Protein AF-A0A8D1DX37-F1 (afdb_monomer_lite)

Foldseek 3Di:
DPPPPVVPVVVVVVVVVPVVPPPPPVVVVVVVVVVVVVVVVVVVVVVVVVVVVVVVVVVVVVVVVVVVVVVVVVVVVVVVVVVVVVVVVVVVVVVVVVVVVVVVVVVVVVVVVVVVVVVVVVVVVVVVVVVVVVVVVVVVVVVVVVVVVVVVVVVVVVVVVVVVVVVVVVVVVVVVVVVVVVVVVVVVVVVVVVVVVVVVVVVVVVVVVVVVVVVVVVVVVVVVVVVVVVVVVVVVVVVVVVVVVVVVVVVVVVVVVVVVVVVVVVVVVVVVVVVVVVVVVVVVVVVVVVVVVVVVLVVLLVVLLPDPDNVVSVVSVVVVPLVPDDDPVVNVVSVVSSVVSNVVVVVVVVVVVVVVVVVVVVVVVVVVVVVVVVVVVVVVVVCVVVVVVVVVVVVVVVVVVVVVVVVVVVVVVVVVVVVVVVVVVVVVVVVVVVVVVVVVVVVVVVVVCVVPDVDDDDDDDDDDDDDDDDDDDDDDDDDDDDDDDDDDDDDDDDDDDDDDDDDDDDDDDDDDDD

Organism: Sus scrofa (NCBI:txid9823)

Sequence (514 aa):
QRLALELADTKQLIQQGDYRKENYDKVKSERDALEQEAVELRRKHEILEASHISQAKERSELSKEVTTLQQTVTLLQKDKEYLNRQNMELSVRCAHEEDRLERLQAQLEETKKAREEMYEKYVTSRDHYKTEYENKLRDELEQIRLKTNQEIDQLRSASREMYERENRSLREARDNALAEKDRAVMAEKDALEKHDQLLDRYRELQLSTESKVTEFLHQSKLKSFESERAQLIQEETARNLTQCQLECEKYQKKLEVLTKEFYGLQSSSEKRITELQAQNSEHQARLDIYEKLEKELDEIIMQTAEIENEDEAERILFSYGYGANVPTTAKRRLKQSVHLARRVLQLEKQNSLVLRDLEHQKNQVTQLSQELDRANSLLNQTQQPYRYLIESVRQRDSKIDSLKECITQLEKDVSNLNKEKSALQQMKNQMALDLEQLLNHREELAAMKQILTNMRSKRKENKLLFTKMESKNVTENQKSKTSNVPREHEDNIFIPKPTVFVSCRFDPWPCSVG

Structure (mmCIF, N/CA/C/O backbone):
data_AF-A0A8D1DX37-F1
#
_entry.id   AF-A0A8D1DX37-F1
#
loop_
_atom_site.group_PDB
_atom_site.id
_atom_site.type_symbol
_atom_site.label_atom_id
_atom_site.label_alt_id
_atom_site.label_comp_id
_atom_site.label_asym_id
_atom_site.label_entity_id
_atom_site.label_seq_id
_atom_site.pdbx_PDB_ins_code
_atom_site.Cartn_x
_atom_site.Cartn_y
_atom_site.Cartn_z
_atom_site.occupancy
_atom_site.B_iso_or_equiv
_atom_site.auth_seq_id
_atom_site.auth_comp_id
_atom_site.auth_asym_id
_atom_site.auth_atom_id
_atom_site.pdbx_PDB_model_num
ATOM 1 N N . GLN A 1 1 ? 165.483 59.681 -215.074 1.00 54.00 1 GLN A N 1
ATOM 2 C CA . GLN A 1 1 ? 164.285 59.963 -214.250 1.00 54.00 1 GLN A CA 1
ATOM 3 C C . GLN A 1 1 ? 163.583 58.725 -213.663 1.00 54.00 1 GLN A C 1
ATOM 5 O O . GLN A 1 1 ? 162.820 58.928 -212.735 1.00 54.00 1 GLN A O 1
ATOM 10 N N . ARG A 1 2 ? 163.804 57.472 -214.115 1.00 56.44 2 ARG A N 1
ATOM 11 C CA . ARG A 1 2 ? 162.964 56.327 -213.672 1.00 56.44 2 ARG A CA 1
ATOM 12 C C . ARG A 1 2 ? 163.455 55.521 -212.448 1.00 56.44 2 ARG A C 1
ATOM 14 O O . ARG A 1 2 ? 162.628 54.975 -211.743 1.00 56.44 2 ARG A O 1
ATOM 21 N N . LEU A 1 3 ? 164.759 55.503 -212.150 1.00 55.84 3 LEU A N 1
ATOM 22 C CA . LEU A 1 3 ? 165.371 54.642 -211.109 1.00 55.84 3 LEU A CA 1
ATOM 23 C C . LEU A 1 3 ? 165.415 55.220 -209.675 1.00 55.84 3 LEU A C 1
ATOM 25 O O . LEU A 1 3 ? 165.949 54.577 -208.779 1.00 55.84 3 LEU A O 1
ATOM 29 N N . ALA A 1 4 ? 164.905 56.434 -209.439 1.00 54.38 4 ALA A N 1
ATOM 30 C CA . ALA A 1 4 ? 165.019 57.105 -208.134 1.00 54.38 4 ALA A CA 1
ATOM 31 C C . ALA A 1 4 ? 163.789 56.941 -207.217 1.00 54.38 4 ALA A C 1
ATOM 33 O O . ALA A 1 4 ? 163.891 57.216 -206.026 1.00 54.38 4 ALA A O 1
ATOM 34 N N . LEU A 1 5 ? 162.640 56.515 -207.757 1.00 57.66 5 LEU A N 1
ATOM 35 C CA . LEU A 1 5 ? 161.384 56.378 -207.001 1.00 57.66 5 LEU A CA 1
ATOM 36 C C . LEU A 1 5 ? 161.219 54.980 -206.387 1.00 57.66 5 LEU A C 1
ATOM 38 O O . LEU A 1 5 ? 160.869 54.866 -205.219 1.00 57.66 5 LEU A O 1
ATOM 42 N N . GLU A 1 6 ? 161.583 53.927 -207.122 1.00 58.59 6 GLU A N 1
ATOM 43 C CA . GLU A 1 6 ? 161.484 52.526 -206.670 1.00 58.59 6 GLU A CA 1
ATOM 44 C C . GLU A 1 6 ? 162.352 52.227 -205.425 1.00 58.59 6 GLU A C 1
ATOM 46 O O . GLU A 1 6 ? 162.090 51.277 -204.695 1.00 58.59 6 GLU A O 1
ATOM 51 N N . LEU A 1 7 ? 163.352 53.074 -205.138 1.00 55.66 7 LEU A N 1
ATOM 52 C CA . LEU A 1 7 ? 164.224 52.990 -203.958 1.00 55.66 7 LEU A CA 1
ATOM 53 C C . LEU A 1 7 ? 163.666 53.696 -202.701 1.00 55.66 7 LEU A C 1
ATOM 55 O O . LEU A 1 7 ? 164.256 53.580 -201.622 1.00 55.66 7 LEU A O 1
ATOM 59 N N . ALA A 1 8 ? 162.556 54.435 -202.821 1.00 59.03 8 ALA A N 1
ATOM 60 C CA . ALA A 1 8 ? 161.879 55.081 -201.695 1.00 59.03 8 ALA A CA 1
ATOM 61 C C . ALA A 1 8 ? 160.853 54.138 -201.043 1.00 59.03 8 ALA A C 1
ATOM 63 O O . ALA A 1 8 ? 160.949 53.865 -199.843 1.00 59.03 8 ALA A O 1
ATOM 64 N N . ASP A 1 9 ? 159.939 53.574 -201.838 1.00 60.72 9 ASP A N 1
ATOM 65 C CA . ASP A 1 9 ? 158.837 52.721 -201.361 1.00 60.72 9 ASP A CA 1
ATOM 66 C C . ASP A 1 9 ? 159.342 51.496 -200.578 1.00 60.72 9 ASP A C 1
ATOM 68 O O . ASP A 1 9 ? 158.790 51.124 -199.537 1.00 60.72 9 ASP A O 1
ATOM 72 N N . THR A 1 10 ? 160.472 50.917 -201.003 1.00 61.28 10 THR A N 1
ATOM 73 C CA . THR A 1 10 ? 161.109 49.773 -200.330 1.00 61.28 10 THR A CA 1
ATOM 74 C C . THR A 1 10 ? 161.576 50.063 -198.900 1.00 61.28 10 THR A C 1
ATOM 76 O O . THR A 1 10 ? 161.742 49.124 -198.124 1.00 61.28 10 THR A O 1
ATOM 79 N N . LYS A 1 11 ? 161.776 51.332 -198.508 1.00 57.28 11 LYS A N 1
ATOM 80 C CA . LYS A 1 11 ? 162.124 51.688 -197.118 1.00 57.28 11 LYS A CA 1
ATOM 81 C C . LYS A 1 11 ? 160.904 51.832 -196.209 1.00 57.28 11 LYS A C 1
ATOM 83 O O . LYS A 1 11 ? 161.012 51.536 -195.020 1.00 57.28 11 LYS A O 1
ATOM 88 N N . GLN A 1 12 ? 159.754 52.251 -196.738 1.00 60.66 12 GLN A N 1
ATOM 89 C CA . GLN A 1 12 ? 158.564 52.510 -195.919 1.00 60.66 12 GLN A CA 1
ATOM 90 C C . GLN A 1 12 ? 157.885 51.213 -195.443 1.00 60.66 12 GLN A C 1
ATOM 92 O O . GLN A 1 12 ? 157.360 51.161 -194.331 1.00 60.66 12 GLN A O 1
ATOM 97 N N . LEU A 1 13 ? 157.962 50.144 -196.244 1.00 61.22 13 LEU A N 1
ATOM 98 C CA . LEU A 1 13 ? 157.437 48.817 -195.896 1.00 61.22 13 LEU A CA 1
ATOM 99 C C . LEU A 1 13 ? 158.148 48.162 -194.699 1.00 61.22 13 LEU A C 1
ATOM 101 O O . LEU A 1 13 ? 157.505 47.447 -193.934 1.00 61.22 13 LEU A O 1
ATOM 105 N N . ILE A 1 14 ? 159.447 48.416 -194.509 1.00 61.66 14 ILE A N 1
ATOM 106 C CA . ILE A 1 14 ? 160.235 47.776 -193.441 1.00 61.66 14 ILE A CA 1
ATOM 107 C C . ILE A 1 14 ? 159.828 48.324 -192.064 1.00 61.66 14 ILE A C 1
ATOM 109 O O . ILE A 1 14 ? 159.537 47.545 -191.159 1.00 61.66 14 ILE A O 1
ATOM 113 N N . GLN A 1 15 ? 159.691 49.648 -191.917 1.00 58.03 15 GLN A N 1
ATOM 114 C CA . GLN A 1 15 ? 159.339 50.272 -190.630 1.00 58.03 15 GLN A CA 1
ATOM 115 C C . GLN A 1 15 ? 157.941 49.893 -190.102 1.00 58.03 15 GLN A C 1
ATOM 117 O O . GLN A 1 15 ? 157.707 49.967 -188.897 1.00 58.03 15 GLN A O 1
ATOM 122 N N . GLN A 1 16 ? 157.013 49.453 -190.961 1.00 61.00 16 GLN A N 1
ATOM 123 C CA . GLN A 1 16 ? 155.704 48.948 -190.515 1.00 61.00 16 GLN A CA 1
ATOM 124 C C . GLN A 1 16 ? 155.740 47.493 -190.013 1.00 61.00 16 GLN A C 1
ATOM 126 O O . GLN A 1 16 ? 154.784 47.050 -189.372 1.00 61.00 16 GLN A O 1
ATOM 131 N N . GLY A 1 17 ? 156.813 46.746 -190.293 1.00 61.72 17 GLY A N 1
ATOM 132 C CA . GLY A 1 17 ? 156.985 45.371 -189.824 1.00 61.72 17 GLY A CA 1
ATOM 133 C C . GLY A 1 17 ? 157.318 45.296 -188.335 1.00 61.72 17 GLY A C 1
ATOM 134 O O . GLY A 1 17 ? 156.674 44.552 -187.594 1.00 61.72 17 GLY A O 1
ATOM 135 N N . ASP A 1 18 ? 158.287 46.094 -187.886 1.00 59.50 18 ASP A N 1
ATOM 136 C CA . ASP A 1 18 ? 158.868 45.955 -186.544 1.00 59.50 18 ASP A CA 1
ATOM 137 C C . ASP A 1 18 ? 157.904 46.380 -185.423 1.00 59.50 18 ASP A C 1
ATOM 139 O O . ASP A 1 18 ? 157.771 45.670 -184.424 1.00 59.50 18 ASP A O 1
ATOM 143 N N . TYR A 1 19 ? 157.118 47.446 -185.631 1.00 61.50 19 TYR A N 1
ATOM 144 C CA . TYR A 1 19 ? 156.124 47.927 -184.653 1.00 61.50 19 TYR A CA 1
ATOM 145 C C . TYR A 1 19 ? 155.030 46.889 -184.319 1.00 61.50 19 TYR A C 1
ATOM 147 O O . TYR A 1 19 ? 154.357 46.990 -183.295 1.00 61.50 19 TYR A O 1
ATOM 155 N N . ARG A 1 20 ? 154.843 45.859 -185.161 1.00 61.62 20 ARG A N 1
ATOM 156 C CA . ARG A 1 20 ? 153.880 44.772 -184.908 1.00 61.62 20 ARG A CA 1
ATOM 157 C C . ARG A 1 20 ? 154.415 43.662 -183.999 1.00 61.62 20 ARG A C 1
ATOM 159 O O . ARG A 1 20 ? 153.609 42.858 -183.541 1.00 61.62 20 ARG A O 1
ATOM 166 N N . LYS A 1 21 ? 155.729 43.584 -183.744 1.00 61.88 21 LYS A N 1
ATOM 167 C CA . LYS A 1 21 ? 156.322 42.507 -182.928 1.00 61.88 21 LYS A CA 1
ATOM 168 C C . LYS A 1 21 ? 156.330 42.808 -181.431 1.00 61.88 21 LYS A C 1
ATOM 170 O O . LYS A 1 21 ? 155.897 41.961 -180.662 1.00 61.88 21 LYS A O 1
ATOM 175 N N . GLU A 1 22 ? 156.774 43.993 -181.012 1.00 60.84 22 GLU A N 1
ATOM 176 C CA . GLU A 1 22 ? 156.983 44.289 -179.579 1.00 60.84 22 GLU A CA 1
ATOM 177 C C . GLU A 1 22 ? 155.695 44.330 -178.738 1.00 60.84 22 GLU A C 1
ATOM 179 O O . GLU A 1 22 ? 155.750 44.183 -177.519 1.00 60.84 22 GLU A O 1
ATOM 184 N N . ASN A 1 23 ? 154.529 44.533 -179.362 1.00 60.38 23 ASN A N 1
ATOM 185 C CA . ASN A 1 23 ? 153.285 44.819 -178.638 1.00 60.38 23 ASN A CA 1
ATOM 186 C C . ASN A 1 23 ? 152.331 43.614 -178.488 1.00 60.38 23 ASN A C 1
ATOM 188 O O . ASN A 1 23 ? 151.249 43.761 -177.922 1.00 60.38 23 ASN A O 1
ATOM 192 N N . TYR A 1 24 ? 152.700 42.428 -178.988 1.00 64.56 24 TYR A N 1
ATOM 193 C CA . TYR A 1 24 ? 151.839 41.234 -178.946 1.00 64.56 24 TYR A CA 1
ATOM 194 C C . TYR A 1 24 ? 151.743 40.616 -177.539 1.00 64.56 24 TYR A C 1
ATOM 196 O O . TYR A 1 24 ? 150.653 40.271 -177.077 1.00 64.56 24 TYR A O 1
ATOM 204 N N . ASP A 1 25 ? 152.871 40.511 -176.832 1.00 65.38 25 ASP A N 1
ATOM 205 C CA . ASP A 1 25 ? 152.955 39.706 -175.607 1.00 65.38 25 ASP A CA 1
ATOM 206 C C . ASP A 1 25 ? 152.221 40.324 -174.402 1.00 65.38 25 ASP A C 1
ATOM 208 O O . ASP A 1 25 ? 151.685 39.587 -173.576 1.00 65.38 25 ASP A O 1
ATOM 212 N N . LYS A 1 26 ? 152.104 41.660 -174.326 1.00 64.44 26 LYS A N 1
ATOM 213 C CA . LYS A 1 26 ? 151.352 42.347 -173.252 1.00 64.44 26 LYS A CA 1
ATOM 214 C C . LYS A 1 26 ? 149.849 42.067 -173.318 1.00 64.44 26 LYS A C 1
ATOM 216 O O . LYS A 1 26 ? 149.249 41.654 -172.325 1.00 64.44 26 LYS A O 1
ATOM 221 N N . VAL A 1 27 ? 149.262 42.228 -174.508 1.00 69.31 27 VAL A N 1
ATOM 222 C CA . VAL A 1 27 ? 147.827 41.991 -174.755 1.00 69.31 27 VAL A CA 1
ATOM 223 C C . VAL A 1 27 ? 147.458 40.537 -174.450 1.00 69.31 27 VAL A C 1
ATOM 225 O O . VAL A 1 27 ? 146.364 40.249 -173.964 1.00 69.31 27 VAL A O 1
ATOM 228 N N . LYS A 1 28 ? 148.389 39.604 -174.692 1.00 70.25 28 LYS A N 1
ATOM 229 C CA . LYS A 1 28 ? 148.179 38.184 -174.414 1.00 70.25 28 LYS A CA 1
ATOM 230 C C . LYS A 1 28 ? 147.931 37.913 -172.925 1.00 70.25 28 LYS A C 1
ATOM 232 O O . LYS A 1 28 ? 146.964 37.209 -172.627 1.00 70.25 28 LYS A O 1
ATOM 237 N N . SER A 1 29 ? 148.752 38.475 -172.031 1.00 69.00 29 SER A N 1
ATOM 238 C CA . SER A 1 29 ? 148.671 38.237 -170.579 1.00 69.00 29 SER A CA 1
ATOM 239 C C . SER A 1 29 ? 147.473 38.900 -169.897 1.00 69.00 29 SER A C 1
ATOM 241 O O . SER A 1 29 ? 146.881 38.299 -169.004 1.00 69.00 29 SER A O 1
ATOM 243 N N . GLU A 1 30 ? 147.072 40.100 -170.329 1.00 71.75 30 GLU A N 1
ATOM 244 C CA . GLU A 1 30 ? 145.882 40.777 -169.784 1.00 71.75 30 GLU A CA 1
ATOM 245 C C . GLU A 1 30 ? 144.610 39.964 -170.074 1.00 71.75 30 GLU A C 1
ATOM 247 O O . GLU A 1 30 ? 143.751 39.791 -169.210 1.00 71.75 30 GLU A O 1
ATOM 252 N N . ARG A 1 31 ? 144.532 39.375 -171.275 1.00 75.88 31 ARG A N 1
ATOM 253 C CA . ARG A 1 31 ? 143.435 38.492 -171.686 1.00 75.88 31 ARG A CA 1
ATOM 254 C C . ARG A 1 31 ? 143.435 37.156 -170.926 1.00 75.88 31 ARG A C 1
ATOM 256 O O . ARG A 1 31 ? 142.359 36.726 -170.527 1.00 75.88 31 ARG A O 1
ATOM 263 N N . ASP A 1 32 ? 144.594 36.536 -170.660 1.00 76.88 32 ASP A N 1
ATOM 264 C CA . ASP A 1 32 ? 144.670 35.320 -169.818 1.00 76.88 32 ASP A CA 1
ATOM 265 C C . ASP A 1 32 ? 144.154 35.575 -168.382 1.00 76.88 32 ASP A C 1
ATOM 267 O O . ASP A 1 32 ? 143.464 34.728 -167.813 1.00 76.88 32 ASP A O 1
ATOM 271 N N . ALA A 1 33 ? 144.446 36.744 -167.797 1.00 74.62 33 ALA A N 1
ATOM 272 C CA . ALA A 1 33 ? 143.982 37.107 -166.453 1.00 74.62 33 ALA A CA 1
ATOM 273 C C . ALA A 1 33 ? 142.457 37.330 -166.396 1.00 74.62 33 ALA A C 1
ATOM 275 O O . ALA A 1 33 ? 141.780 36.794 -165.516 1.00 74.62 33 ALA A O 1
ATOM 276 N N . LEU A 1 34 ? 141.900 38.055 -167.373 1.00 70.19 34 LEU A N 1
ATOM 277 C CA . LEU A 1 34 ? 140.455 38.290 -167.476 1.00 70.19 34 LEU A CA 1
ATOM 278 C C . LEU A 1 34 ? 139.661 36.995 -167.726 1.00 70.19 34 LEU A C 1
ATOM 280 O O . LEU A 1 34 ? 138.537 36.861 -167.238 1.00 70.19 34 LEU A O 1
ATOM 284 N N . GLU A 1 35 ? 140.234 36.012 -168.431 1.00 74.94 35 GLU A N 1
ATOM 285 C CA . GLU A 1 35 ? 139.615 34.686 -168.570 1.00 74.94 35 GLU A CA 1
ATOM 286 C C . GLU A 1 35 ? 139.536 33.934 -167.226 1.00 74.94 35 GLU A C 1
ATOM 288 O O . GLU A 1 35 ? 138.531 33.266 -166.970 1.00 74.94 35 GLU A O 1
ATOM 293 N N . GLN A 1 36 ? 140.517 34.085 -166.326 1.00 74.56 36 GLN A N 1
ATOM 294 C CA . GLN A 1 36 ? 140.456 33.484 -164.985 1.00 74.56 36 GLN A CA 1
ATOM 295 C C . GLN A 1 36 ? 139.395 34.146 -164.090 1.00 74.56 36 GLN A C 1
ATOM 297 O O . GLN A 1 36 ? 138.587 33.434 -163.486 1.00 74.56 36 GLN A O 1
ATOM 302 N N . GLU A 1 37 ? 139.320 35.482 -164.053 1.00 74.62 37 GLU A N 1
ATOM 303 C CA . GLU A 1 37 ? 138.269 36.185 -163.296 1.00 74.62 37 GLU A CA 1
ATOM 304 C C . GLU A 1 37 ? 136.861 35.833 -163.805 1.00 74.62 37 GLU A C 1
ATOM 306 O O . GLU A 1 37 ? 135.948 35.591 -163.009 1.00 74.62 37 GLU A O 1
ATOM 311 N N . ALA A 1 38 ? 136.683 35.721 -165.126 1.00 73.19 38 ALA A N 1
ATOM 312 C CA . ALA A 1 38 ? 135.415 35.317 -165.729 1.00 73.19 38 ALA A CA 1
ATOM 313 C C . ALA A 1 38 ? 134.994 33.887 -165.336 1.00 73.19 38 ALA A C 1
ATOM 315 O O . ALA A 1 38 ? 133.803 33.633 -165.132 1.00 73.19 38 ALA A O 1
ATOM 316 N N . VAL A 1 39 ? 135.943 32.953 -165.199 1.00 79.44 39 VAL A N 1
ATOM 317 C CA . VAL A 1 39 ? 135.673 31.584 -164.721 1.00 79.44 39 VAL A CA 1
ATOM 318 C C . VAL A 1 39 ? 135.322 31.573 -163.231 1.00 79.44 39 VAL A C 1
ATOM 320 O O . VAL A 1 39 ? 134.355 30.912 -162.841 1.00 79.44 39 VAL A O 1
ATOM 323 N N . GLU A 1 40 ? 136.029 32.336 -162.392 1.00 76.19 40 GLU A N 1
ATOM 324 C CA . GLU A 1 40 ? 135.681 32.453 -160.971 1.00 76.19 40 GLU A CA 1
ATOM 325 C C . GLU A 1 40 ? 134.291 33.062 -160.748 1.00 76.19 40 GLU A C 1
ATOM 327 O O . GLU A 1 40 ? 133.538 32.578 -159.900 1.00 76.19 40 GLU A O 1
ATOM 332 N N . LEU A 1 41 ? 133.934 34.109 -161.497 1.00 72.25 41 LEU A N 1
ATOM 333 C CA . LEU A 1 41 ? 132.627 34.759 -161.385 1.00 72.25 41 LEU A CA 1
ATOM 334 C C . LEU A 1 41 ? 131.484 33.826 -161.803 1.00 72.25 41 LEU A C 1
ATOM 336 O O . LEU A 1 41 ? 130.476 33.769 -161.099 1.00 72.25 41 LEU A O 1
ATOM 340 N N . ARG A 1 42 ? 131.655 33.030 -162.870 1.00 75.19 42 ARG A N 1
ATOM 341 C CA . ARG A 1 42 ? 130.681 31.986 -163.247 1.00 75.19 42 ARG A CA 1
ATOM 342 C C . ARG A 1 42 ? 130.499 30.961 -162.132 1.00 75.19 42 ARG A C 1
ATOM 344 O O . ARG A 1 42 ? 129.371 30.708 -161.727 1.00 75.19 42 ARG A O 1
ATOM 351 N N . ARG A 1 43 ? 131.592 30.451 -161.559 1.00 79.38 43 ARG A N 1
ATOM 352 C CA . ARG A 1 43 ? 131.529 29.452 -160.480 1.00 79.38 43 ARG A CA 1
ATOM 353 C C . ARG A 1 43 ? 130.876 29.998 -159.202 1.00 79.38 43 ARG A C 1
ATOM 355 O O . ARG A 1 43 ? 130.158 29.276 -158.517 1.00 79.38 43 ARG A O 1
ATOM 362 N N . LYS A 1 44 ? 131.086 31.282 -158.887 1.00 78.56 44 LYS A N 1
ATOM 363 C CA . LYS A 1 44 ? 130.391 31.985 -157.789 1.00 78.56 44 LYS A CA 1
ATOM 364 C C . LYS A 1 44 ? 128.895 32.163 -158.091 1.00 78.56 44 LYS A C 1
ATOM 366 O O . LYS A 1 44 ? 128.080 32.024 -157.182 1.00 78.56 44 LYS A O 1
ATOM 371 N N . HIS A 1 45 ? 128.530 32.415 -159.350 1.00 77.38 45 HIS A N 1
ATOM 372 C CA . HIS A 1 45 ? 127.136 32.514 -159.790 1.00 77.38 45 HIS A CA 1
ATOM 373 C C . HIS A 1 45 ? 126.401 31.167 -159.705 1.00 77.38 45 HIS A C 1
ATOM 375 O O . HIS A 1 45 ? 125.346 31.116 -159.084 1.00 77.38 45 HIS A O 1
ATOM 381 N N . GLU A 1 46 ? 126.988 30.075 -160.207 1.00 77.81 46 GLU A N 1
ATOM 382 C CA . GLU A 1 46 ? 126.423 28.712 -160.134 1.00 77.81 46 GLU A CA 1
ATOM 383 C C . GLU A 1 46 ? 126.097 28.288 -158.688 1.00 77.81 46 GLU A C 1
ATOM 385 O O . GLU A 1 46 ? 125.037 27.723 -158.418 1.00 77.81 46 GLU A O 1
ATOM 390 N N . ILE A 1 47 ? 126.981 28.604 -157.731 1.00 81.19 47 ILE A N 1
ATOM 391 C CA . ILE A 1 47 ? 126.773 28.310 -156.302 1.00 81.19 47 ILE A CA 1
ATOM 392 C C . ILE A 1 47 ? 125.611 29.137 -155.721 1.00 81.19 47 ILE A C 1
ATOM 394 O O . ILE A 1 47 ? 124.796 28.610 -154.959 1.00 81.19 47 ILE A O 1
ATOM 398 N N . LEU A 1 48 ? 125.509 30.421 -156.081 1.00 77.38 48 LEU A N 1
ATOM 399 C CA . LEU A 1 48 ? 124.407 31.289 -155.652 1.00 77.38 48 LEU A CA 1
ATOM 400 C C . LEU A 1 48 ? 123.068 30.879 -156.278 1.00 77.38 48 LEU A C 1
ATOM 402 O O . LEU A 1 48 ? 122.047 30.901 -155.595 1.00 77.38 48 LEU A O 1
ATOM 406 N N . GLU A 1 49 ? 123.066 30.468 -157.544 1.00 79.00 49 GLU A N 1
ATOM 407 C CA . GLU A 1 49 ? 121.874 30.012 -158.257 1.00 79.00 49 GLU A CA 1
ATOM 408 C C . GLU A 1 49 ? 121.357 28.682 -157.683 1.00 79.00 49 GLU A C 1
ATOM 410 O O . GLU A 1 49 ? 120.168 28.560 -157.385 1.00 79.00 49 GLU A O 1
ATOM 415 N N . ALA A 1 50 ? 122.250 27.728 -157.394 1.00 79.31 50 ALA A N 1
ATOM 416 C CA . ALA A 1 50 ? 121.903 26.490 -156.694 1.00 79.31 50 ALA A CA 1
ATOM 417 C C . ALA A 1 50 ? 121.316 26.745 -155.289 1.00 79.31 50 ALA A C 1
ATOM 419 O O . ALA A 1 50 ? 120.320 26.120 -154.917 1.00 79.31 50 ALA A O 1
ATOM 420 N N . SER A 1 51 ? 121.886 27.694 -154.536 1.00 81.75 51 SER A N 1
ATOM 421 C CA . SER A 1 51 ? 121.384 28.121 -153.219 1.00 81.75 51 SER A CA 1
ATOM 422 C C . SER A 1 51 ? 120.006 28.793 -153.306 1.00 81.75 51 SER A C 1
ATOM 424 O O . SER A 1 51 ? 119.091 28.474 -152.547 1.00 81.75 51 SER A O 1
ATOM 426 N N . HIS A 1 52 ? 119.797 29.667 -154.295 1.00 81.12 52 HIS A N 1
ATOM 427 C CA . HIS A 1 52 ? 118.490 30.275 -154.545 1.00 81.12 52 HIS A CA 1
ATOM 428 C C . HIS A 1 52 ? 117.432 29.219 -154.916 1.00 81.12 52 HIS A C 1
ATOM 430 O O . HIS A 1 52 ? 116.292 29.290 -154.454 1.00 81.12 52 HIS A O 1
ATOM 436 N N . ILE A 1 53 ? 117.807 28.194 -155.691 1.00 81.69 53 ILE A N 1
ATOM 437 C CA . ILE A 1 53 ? 116.926 27.070 -156.040 1.00 81.69 53 ILE A CA 1
ATOM 438 C C . ILE A 1 53 ? 116.562 26.217 -154.810 1.00 81.69 53 ILE A C 1
ATOM 440 O O . ILE A 1 53 ? 115.420 25.757 -154.734 1.00 81.69 53 ILE A O 1
ATOM 444 N N . SER A 1 54 ? 117.463 26.005 -153.839 1.00 82.69 54 SER A N 1
ATOM 445 C CA . SER A 1 54 ? 117.107 25.284 -152.603 1.00 82.69 54 SER A CA 1
ATOM 446 C C . SER A 1 54 ? 116.173 26.112 -151.717 1.00 82.69 54 SER A C 1
ATOM 448 O O . SER A 1 54 ? 115.098 25.630 -151.363 1.00 82.69 54 SER A O 1
ATOM 450 N N . GLN A 1 55 ? 116.490 27.388 -151.477 1.00 81.94 55 GLN A N 1
ATOM 451 C CA . GLN A 1 55 ? 115.640 28.293 -150.691 1.00 81.94 55 GLN A CA 1
ATOM 452 C C . GLN A 1 55 ? 114.246 28.486 -151.314 1.00 81.94 55 GLN A C 1
ATOM 454 O O . GLN A 1 55 ? 113.245 28.581 -150.602 1.00 81.94 55 GLN A O 1
ATOM 459 N N . ALA A 1 56 ? 114.141 28.501 -152.648 1.00 80.69 56 ALA A N 1
ATOM 460 C CA . ALA A 1 56 ? 112.856 28.552 -153.342 1.00 80.69 56 ALA A CA 1
ATOM 461 C C . ALA A 1 56 ? 112.011 27.280 -153.124 1.00 80.69 56 ALA A C 1
ATOM 463 O O . ALA A 1 56 ? 110.789 27.381 -152.982 1.00 80.69 56 ALA A O 1
ATOM 464 N N . LYS A 1 57 ? 112.639 26.095 -153.056 1.00 83.69 57 LYS A N 1
ATOM 465 C CA . LYS A 1 57 ? 111.955 24.828 -152.738 1.00 83.69 57 LYS A CA 1
ATOM 466 C C . LYS A 1 57 ? 111.477 24.802 -151.293 1.00 83.69 57 LYS A C 1
ATOM 468 O O . LYS A 1 57 ? 110.276 24.632 -151.090 1.00 83.69 57 LYS A O 1
ATOM 473 N N . GLU A 1 58 ? 112.365 25.089 -150.340 1.00 85.25 58 GLU A N 1
ATOM 474 C CA . GLU A 1 58 ? 112.060 25.188 -148.904 1.00 85.25 58 GLU A CA 1
ATOM 475 C C . GLU A 1 58 ? 110.895 26.158 -148.658 1.00 85.25 58 GLU A C 1
ATOM 477 O O . GLU A 1 58 ? 109.906 25.813 -148.014 1.00 85.25 58 GLU A O 1
ATOM 482 N N . ARG A 1 59 ? 110.932 27.350 -149.269 1.00 83.56 59 ARG A N 1
ATOM 483 C CA . ARG A 1 59 ? 109.833 28.325 -149.198 1.00 83.56 59 ARG A CA 1
ATOM 484 C C . ARG A 1 59 ? 108.529 27.795 -149.808 1.00 83.56 59 ARG A C 1
ATOM 486 O O . ARG A 1 59 ? 107.456 28.121 -149.303 1.00 83.56 59 ARG A O 1
ATOM 493 N N . SER A 1 60 ? 108.590 26.989 -150.870 1.00 84.31 60 SER A N 1
ATOM 494 C CA . SER A 1 60 ? 107.403 26.347 -151.461 1.00 84.31 60 SER A CA 1
ATOM 495 C C . SER A 1 60 ? 106.831 25.227 -150.585 1.00 84.31 60 SER A C 1
ATOM 497 O O . SER A 1 60 ? 105.630 24.975 -150.626 1.00 84.31 60 SER A O 1
ATOM 499 N N . GLU A 1 61 ? 107.677 24.550 -149.812 1.00 85.75 61 GLU A N 1
ATOM 500 C CA . GLU A 1 61 ? 107.312 23.455 -148.911 1.00 85.75 61 GLU A CA 1
ATOM 501 C C . GLU A 1 61 ? 106.706 24.017 -147.626 1.00 85.75 61 GLU A C 1
ATOM 503 O O . GLU A 1 61 ? 105.546 23.724 -147.342 1.00 85.75 61 GLU A O 1
ATOM 508 N N . LEU A 1 62 ? 107.374 24.981 -146.986 1.00 83.69 62 LEU A N 1
ATOM 509 C CA . LEU A 1 62 ? 106.817 25.786 -145.893 1.00 83.69 62 LEU A CA 1
ATOM 510 C C . LEU A 1 62 ? 105.488 26.456 -146.285 1.00 83.69 62 LEU A C 1
ATOM 512 O O . LEU A 1 62 ? 104.554 26.500 -145.487 1.00 83.69 62 LEU A O 1
ATOM 516 N N . SER A 1 63 ? 105.346 26.942 -147.525 1.00 85.38 63 SER A N 1
ATOM 517 C CA . SER A 1 63 ? 104.070 27.501 -147.995 1.00 85.38 63 SER A CA 1
ATOM 518 C C . SER A 1 63 ? 102.957 26.451 -148.093 1.00 85.38 63 SER A C 1
ATOM 520 O O . SER A 1 63 ? 101.800 26.792 -147.847 1.00 85.38 63 SER A O 1
ATOM 522 N N . LYS A 1 64 ? 103.268 25.194 -148.444 1.00 87.50 64 LYS A N 1
ATOM 523 C CA . LYS A 1 64 ? 102.287 24.093 -148.441 1.00 87.50 64 LYS A CA 1
ATOM 524 C C . LYS A 1 64 ? 101.930 23.719 -147.006 1.00 87.50 64 LYS A C 1
ATOM 526 O O . LYS A 1 64 ? 100.744 23.654 -146.688 1.00 87.50 64 LYS A O 1
ATOM 531 N N . GLU A 1 65 ? 102.926 23.567 -146.135 1.00 88.12 65 GLU A N 1
ATOM 532 C CA . GLU A 1 65 ? 102.734 23.278 -144.710 1.00 88.12 65 GLU A CA 1
ATOM 533 C C . GLU A 1 65 ? 101.829 24.320 -144.047 1.00 88.12 65 GLU A C 1
ATOM 535 O O . GLU A 1 65 ? 100.821 23.948 -143.446 1.00 88.12 65 GLU A O 1
ATOM 540 N N . VAL A 1 66 ? 102.082 25.617 -144.263 1.00 87.12 66 VAL A N 1
ATOM 541 C CA . VAL A 1 66 ? 101.214 26.709 -143.787 1.00 87.12 66 VAL A CA 1
ATOM 542 C C . VAL A 1 66 ? 99.774 26.547 -144.286 1.00 87.12 66 VAL A C 1
ATOM 544 O O . VAL A 1 66 ? 98.851 26.679 -143.484 1.00 87.12 66 VAL A O 1
ATOM 547 N N . THR A 1 67 ? 99.544 26.198 -145.559 1.00 88.56 67 THR A N 1
ATOM 548 C CA . THR A 1 67 ? 98.169 25.959 -146.047 1.00 88.56 67 THR A CA 1
ATOM 549 C C . THR A 1 67 ? 97.518 24.712 -145.441 1.00 88.56 67 THR A C 1
ATOM 551 O O . THR A 1 67 ? 96.328 24.749 -145.130 1.00 88.56 67 THR A O 1
ATOM 554 N N . THR A 1 68 ? 98.268 23.632 -145.193 1.00 88.31 68 THR A N 1
ATOM 555 C CA . THR A 1 68 ? 97.721 22.437 -144.521 1.00 88.31 68 THR A CA 1
ATOM 556 C C . THR A 1 68 ? 97.427 22.689 -143.041 1.00 88.31 68 THR A C 1
ATOM 558 O O . THR A 1 68 ? 96.386 22.262 -142.551 1.00 88.31 68 THR A O 1
ATOM 561 N N . LEU A 1 69 ? 98.270 23.460 -142.346 1.00 87.06 69 LEU A N 1
ATOM 562 C CA . LEU A 1 69 ? 98.048 23.885 -140.962 1.00 87.06 69 LEU A CA 1
ATOM 563 C C . LEU A 1 69 ? 96.858 24.847 -140.847 1.00 87.06 69 LEU A C 1
ATOM 565 O O . LEU A 1 69 ? 96.077 24.751 -139.906 1.00 87.06 69 LEU A O 1
ATOM 569 N N . GLN A 1 70 ? 96.655 25.736 -141.823 1.00 89.12 70 GLN A N 1
ATOM 570 C CA . GLN A 1 70 ? 95.439 26.551 -141.900 1.00 89.12 70 GLN A CA 1
ATOM 571 C C . GLN A 1 70 ? 94.191 25.675 -142.088 1.00 89.12 70 GLN A C 1
ATOM 573 O O . GLN A 1 70 ? 93.196 25.873 -141.390 1.00 89.12 70 GLN A O 1
ATOM 578 N N . GLN A 1 71 ? 94.245 24.667 -142.964 1.00 89.75 71 GLN A N 1
ATOM 579 C CA . GLN A 1 71 ? 93.136 23.728 -143.158 1.00 89.75 71 GLN A CA 1
ATOM 580 C C . GLN A 1 71 ? 92.821 22.935 -141.879 1.00 89.75 71 GLN A C 1
ATOM 582 O O . GLN A 1 71 ? 91.659 22.917 -141.465 1.00 89.75 71 GLN A O 1
ATOM 587 N N . THR A 1 72 ? 93.818 22.359 -141.196 1.00 90.38 72 THR A N 1
ATOM 588 C CA . THR A 1 72 ? 93.587 21.628 -139.935 1.00 90.38 72 THR A CA 1
ATOM 589 C C . THR A 1 72 ? 93.076 22.542 -138.822 1.00 90.38 72 THR A C 1
ATOM 591 O O . THR A 1 72 ? 92.151 22.151 -138.114 1.00 90.38 72 THR A O 1
ATOM 594 N N . VAL A 1 73 ? 93.563 23.784 -138.713 1.00 90.31 73 VAL A N 1
ATOM 595 C CA . VAL A 1 73 ? 93.008 24.781 -137.779 1.00 90.31 73 VAL A CA 1
ATOM 596 C C . VAL A 1 73 ? 91.532 25.071 -138.077 1.00 90.31 73 VAL A C 1
ATOM 598 O O . VAL A 1 73 ? 90.733 25.085 -137.143 1.00 90.31 73 VAL A O 1
ATOM 601 N N . THR A 1 74 ? 91.127 25.236 -139.343 1.00 90.94 74 THR A N 1
ATOM 602 C CA . THR A 1 74 ? 89.701 25.458 -139.673 1.00 90.94 74 THR A CA 1
ATOM 603 C C . THR A 1 74 ? 88.811 24.235 -139.429 1.00 90.94 74 THR A C 1
ATOM 605 O O . THR A 1 74 ? 87.622 24.400 -139.152 1.00 90.94 74 THR A O 1
ATOM 608 N N . LEU A 1 75 ? 89.357 23.015 -139.498 1.00 91.81 75 LEU A N 1
ATOM 609 C CA . LEU A 1 75 ? 88.632 21.798 -139.123 1.00 91.81 75 LEU A CA 1
ATOM 610 C C . LEU A 1 75 ? 88.465 21.718 -137.599 1.00 91.81 75 LEU A C 1
ATOM 612 O O . LEU A 1 75 ? 87.341 21.646 -137.114 1.00 91.81 75 LEU A O 1
ATOM 616 N N . LEU A 1 76 ? 89.556 21.883 -136.844 1.00 91.00 76 LEU A N 1
ATOM 617 C CA . LEU A 1 76 ? 89.547 21.890 -135.377 1.00 91.00 76 LEU A CA 1
ATOM 618 C C . LEU A 1 76 ? 88.675 23.013 -134.787 1.00 91.00 76 LEU A C 1
ATOM 620 O O . LEU A 1 76 ? 88.102 22.849 -133.712 1.00 91.00 76 LEU A O 1
ATOM 624 N N . GLN A 1 77 ? 88.530 24.146 -135.483 1.00 92.12 77 GLN A N 1
ATOM 625 C CA . GLN A 1 77 ? 87.563 25.192 -135.129 1.00 92.12 77 GLN A CA 1
ATOM 626 C C . GLN A 1 77 ? 86.113 24.701 -135.257 1.00 92.12 77 GLN A C 1
ATOM 628 O O . GLN A 1 77 ? 85.326 24.911 -134.334 1.00 92.12 77 GLN A O 1
ATOM 633 N N . LYS A 1 78 ? 85.765 24.001 -136.345 1.00 93.31 78 LYS A N 1
ATOM 634 C CA . LYS A 1 78 ? 84.426 23.415 -136.540 1.00 93.31 78 LYS A CA 1
ATOM 635 C C . LYS A 1 78 ? 84.139 22.295 -135.544 1.00 93.31 78 LYS A C 1
ATOM 637 O O . LYS A 1 78 ? 83.042 22.257 -134.995 1.00 93.31 78 LYS A O 1
ATOM 642 N N . ASP A 1 79 ? 85.121 21.444 -135.259 1.00 92.19 79 ASP A N 1
ATOM 643 C CA . ASP A 1 79 ? 84.992 20.380 -134.258 1.00 92.19 79 ASP A CA 1
ATOM 644 C C . ASP A 1 79 ? 84.802 20.976 -132.856 1.00 92.19 79 ASP A C 1
ATOM 646 O O . ASP A 1 79 ? 83.908 20.562 -132.118 1.00 92.19 79 ASP A O 1
ATOM 650 N N . LYS A 1 80 ? 85.558 22.028 -132.509 1.00 93.81 80 LYS A N 1
ATOM 651 C CA . LYS A 1 80 ? 85.366 22.795 -131.269 1.00 93.81 80 LYS A CA 1
ATOM 652 C C . LYS A 1 80 ? 83.980 23.443 -131.199 1.00 93.81 80 LYS A C 1
ATOM 654 O O . LYS A 1 80 ? 83.360 23.413 -130.141 1.00 93.81 80 LYS A O 1
ATOM 659 N N . GLU A 1 81 ? 83.477 24.026 -132.287 1.00 93.88 81 GLU A N 1
ATOM 660 C CA . GLU A 1 81 ? 82.114 24.571 -132.335 1.00 93.88 81 GLU A CA 1
ATOM 661 C C . GLU A 1 81 ? 81.045 23.486 -132.158 1.00 93.88 81 GLU A C 1
ATOM 663 O O . GLU A 1 81 ? 80.091 23.693 -131.408 1.00 93.88 81 GLU A O 1
ATOM 668 N N . TYR A 1 82 ? 81.201 22.336 -132.817 1.00 95.44 82 TYR A N 1
ATOM 669 C CA . TYR A 1 82 ? 80.285 21.203 -132.700 1.00 95.44 82 TYR A CA 1
ATOM 670 C C . TYR A 1 82 ? 80.262 20.653 -131.269 1.00 95.44 82 TYR A C 1
ATOM 672 O O . TYR A 1 82 ? 79.194 20.569 -130.663 1.00 95.44 82 TYR A O 1
ATOM 680 N N . LEU A 1 83 ? 81.435 20.374 -130.694 1.00 95.06 83 LEU A N 1
ATOM 681 C CA . LEU A 1 83 ? 81.572 19.894 -129.319 1.00 95.06 83 LEU A CA 1
ATOM 682 C C . LEU A 1 83 ? 81.060 20.923 -128.302 1.00 95.06 83 LEU A C 1
ATOM 684 O O . LEU A 1 83 ? 80.403 20.538 -127.340 1.00 95.06 83 LEU A O 1
ATOM 688 N N . ASN A 1 84 ? 81.272 22.225 -128.524 1.00 94.50 84 ASN A N 1
ATOM 689 C CA . ASN A 1 84 ? 80.699 23.272 -127.674 1.00 94.50 84 ASN A CA 1
ATOM 690 C C . ASN A 1 84 ? 79.163 23.297 -127.739 1.00 94.50 84 ASN A C 1
ATOM 692 O O . ASN A 1 84 ? 78.524 23.418 -126.696 1.00 94.50 84 ASN A O 1
ATOM 696 N N . ARG A 1 85 ? 78.557 23.159 -128.929 1.00 95.00 85 ARG A N 1
ATOM 697 C CA . ARG A 1 85 ? 77.089 23.068 -129.078 1.00 95.00 85 ARG A CA 1
ATOM 698 C C . ARG A 1 85 ? 76.544 21.821 -128.384 1.00 95.00 85 ARG A C 1
ATOM 700 O O . ARG A 1 85 ? 75.616 21.933 -127.591 1.00 95.00 85 ARG A O 1
ATOM 707 N N . GLN A 1 86 ? 77.168 20.665 -128.608 1.00 95.25 86 GLN A N 1
ATOM 708 C CA . GLN A 1 86 ? 76.781 19.402 -127.978 1.00 95.25 86 GLN A CA 1
ATOM 709 C C . GLN A 1 86 ? 76.912 19.459 -126.446 1.00 95.25 86 GLN A C 1
ATOM 711 O O . GLN A 1 86 ? 76.017 19.005 -125.739 1.00 95.25 86 GLN A O 1
ATOM 716 N N . ASN A 1 87 ? 77.986 20.054 -125.921 1.00 94.25 87 ASN A N 1
ATOM 717 C CA . ASN A 1 87 ? 78.191 20.225 -124.482 1.00 94.25 87 ASN A CA 1
ATOM 718 C C . ASN A 1 87 ? 77.164 21.200 -123.871 1.00 94.25 87 ASN A C 1
ATOM 720 O O . ASN A 1 87 ? 76.612 20.929 -122.807 1.00 94.25 87 ASN A O 1
ATOM 724 N N . MET A 1 88 ? 76.827 22.287 -124.576 1.00 94.88 88 MET A N 1
ATOM 725 C CA . MET A 1 88 ? 75.765 23.215 -124.169 1.00 94.88 88 MET A CA 1
ATOM 726 C C . MET A 1 88 ? 74.385 22.536 -124.149 1.00 94.88 88 MET A C 1
ATOM 728 O O . MET A 1 88 ? 73.649 22.677 -123.175 1.00 94.88 88 MET A O 1
ATOM 732 N N . GLU A 1 89 ? 74.045 21.749 -125.175 1.00 95.31 89 GLU A N 1
ATOM 733 C CA . GLU A 1 89 ? 72.812 20.950 -125.194 1.00 95.31 89 GLU A CA 1
ATOM 734 C C . GLU A 1 89 ? 72.762 19.932 -124.051 1.00 95.31 89 GLU A C 1
ATOM 736 O O . GLU A 1 89 ? 71.718 19.775 -123.419 1.00 95.31 89 GLU A O 1
ATOM 741 N N . LEU A 1 90 ? 73.873 19.245 -123.768 1.00 95.56 90 LEU A N 1
ATOM 742 C CA . LEU A 1 90 ? 73.961 18.308 -122.650 1.00 95.56 90 LEU A CA 1
ATOM 743 C C . LEU A 1 90 ? 73.834 19.029 -121.306 1.00 95.56 90 LEU A C 1
ATOM 745 O O . LEU A 1 90 ? 73.078 18.567 -120.464 1.00 95.56 90 LEU A O 1
ATOM 749 N N . SER A 1 91 ? 74.467 20.191 -121.131 1.00 95.81 91 SER A N 1
ATOM 750 C CA . SER A 1 91 ? 74.351 20.998 -119.908 1.00 95.81 91 SER A CA 1
ATOM 751 C C . SER A 1 91 ? 72.915 21.459 -119.658 1.00 95.81 91 SER A C 1
ATOM 753 O O . SER A 1 91 ? 72.434 21.358 -118.535 1.00 95.81 91 SER A O 1
ATOM 755 N N . VAL A 1 92 ? 72.192 21.888 -120.698 1.00 96.31 92 VAL A N 1
ATOM 756 C CA . VAL A 1 92 ? 70.767 22.254 -120.585 1.00 96.31 92 VAL A CA 1
ATOM 757 C C . VAL A 1 92 ? 69.891 21.037 -120.258 1.00 96.31 92 VAL A C 1
ATOM 759 O O . VAL A 1 92 ? 68.947 21.161 -119.480 1.00 96.31 92 VAL A O 1
ATOM 762 N N . ARG A 1 93 ? 70.199 19.849 -120.802 1.00 96.44 93 ARG A N 1
ATOM 763 C CA . ARG A 1 93 ? 69.478 18.605 -120.468 1.00 96.44 93 ARG A CA 1
ATOM 764 C C . ARG A 1 93 ? 69.765 18.132 -119.040 1.00 96.44 93 ARG A C 1
ATOM 766 O O . ARG A 1 93 ? 68.819 17.754 -118.357 1.00 96.44 93 ARG A O 1
ATOM 773 N N . CYS A 1 94 ? 71.019 18.187 -118.584 1.00 94.69 94 CYS A N 1
ATOM 774 C CA . CYS A 1 94 ? 71.385 17.903 -117.194 1.00 94.69 94 CYS A CA 1
ATOM 775 C C . CYS A 1 94 ? 70.650 18.853 -116.254 1.00 94.69 94 CYS A C 1
ATOM 777 O O . CYS A 1 94 ? 69.896 18.380 -115.412 1.00 94.69 94 CYS A O 1
ATOM 779 N N . ALA A 1 95 ? 70.753 20.165 -116.498 1.00 96.06 95 ALA A N 1
ATOM 780 C CA . ALA A 1 95 ? 70.065 21.174 -115.707 1.00 96.06 95 ALA A CA 1
ATOM 781 C C . ALA A 1 95 ? 68.557 20.910 -115.634 1.00 96.06 95 ALA A C 1
ATOM 783 O O . ALA A 1 95 ? 68.007 21.006 -114.552 1.00 96.06 95 ALA A O 1
ATOM 784 N N . HIS A 1 96 ? 67.891 20.519 -116.732 1.00 96.31 96 HIS A N 1
ATOM 785 C CA . HIS A 1 96 ? 66.451 20.221 -116.733 1.00 96.31 96 HIS A CA 1
ATOM 786 C C . HIS A 1 96 ? 66.067 18.935 -115.977 1.00 96.31 96 HIS A C 1
ATOM 788 O O . HIS A 1 96 ? 65.013 18.889 -115.341 1.00 96.31 96 HIS A O 1
ATOM 794 N N . GLU A 1 97 ? 66.889 17.885 -116.034 1.00 95.00 97 GLU A N 1
ATOM 795 C CA . GLU A 1 97 ? 66.650 16.661 -115.257 1.00 95.00 97 GLU A CA 1
ATOM 796 C C . GLU A 1 97 ? 67.023 16.846 -113.772 1.00 95.00 97 GLU A C 1
ATOM 798 O O . GLU A 1 97 ? 66.351 16.281 -112.914 1.00 95.00 97 GLU A O 1
ATOM 803 N N . GLU A 1 98 ? 67.991 17.705 -113.440 1.00 96.00 98 GLU A N 1
ATOM 804 C CA . GLU A 1 98 ? 68.280 18.175 -112.073 1.00 96.00 98 GLU A CA 1
ATOM 805 C C . GLU A 1 98 ? 67.077 18.953 -111.504 1.00 96.00 98 GLU A C 1
ATOM 807 O O . GLU A 1 98 ? 66.499 18.543 -110.498 1.00 96.00 98 GLU A O 1
ATOM 812 N N . ASP A 1 99 ? 66.594 19.966 -112.233 1.00 96.75 99 ASP A N 1
ATOM 813 C CA . ASP A 1 99 ? 65.352 20.730 -111.995 1.00 96.75 99 ASP A CA 1
ATOM 814 C C . ASP A 1 99 ? 64.137 19.819 -111.708 1.00 96.75 99 ASP A C 1
ATOM 816 O O . ASP A 1 99 ? 63.224 20.133 -110.940 1.00 96.75 99 ASP A O 1
ATOM 820 N N . ARG A 1 100 ? 64.073 18.679 -112.402 1.00 97.38 100 ARG A N 1
ATOM 821 C CA . ARG A 1 100 ? 62.998 17.687 -112.307 1.00 97.38 100 ARG A CA 1
ATOM 822 C C . ARG A 1 100 ? 63.195 16.748 -111.119 1.00 97.38 100 ARG A C 1
ATOM 824 O O . ARG A 1 100 ? 62.211 16.422 -110.455 1.00 97.38 100 ARG A O 1
ATOM 831 N N . LEU A 1 101 ? 64.430 16.342 -110.831 1.00 95.81 101 LEU A N 1
ATOM 832 C CA . LEU A 1 101 ? 64.782 15.569 -109.643 1.00 95.81 101 LEU A CA 1
ATOM 833 C C . LEU A 1 101 ? 64.509 16.373 -108.368 1.00 95.81 101 LEU A C 1
ATOM 835 O O . LEU A 1 101 ? 63.896 15.825 -107.457 1.00 95.81 101 LEU A O 1
ATOM 839 N N . GLU A 1 102 ? 64.858 17.660 -108.320 1.00 96.62 102 GLU A N 1
ATOM 840 C CA . GLU A 1 102 ? 64.545 18.537 -107.182 1.00 96.62 102 GLU A CA 1
ATOM 841 C C . GLU A 1 102 ? 63.032 18.655 -106.949 1.00 96.62 102 GLU A C 1
ATOM 843 O O . GLU A 1 102 ? 62.563 18.471 -105.825 1.00 96.62 102 GLU A O 1
ATOM 848 N N . ARG A 1 103 ? 62.234 18.863 -108.007 1.00 96.62 103 ARG A N 1
ATOM 849 C CA . ARG A 1 103 ? 60.758 18.883 -107.908 1.00 96.62 103 ARG A CA 1
ATOM 850 C C . ARG A 1 103 ? 60.186 17.561 -107.395 1.00 96.62 103 ARG A C 1
ATOM 852 O O . ARG A 1 103 ? 59.289 17.574 -106.554 1.00 96.62 103 ARG A O 1
ATOM 859 N N . LEU A 1 104 ? 60.697 16.427 -107.877 1.00 95.94 104 LEU A N 1
ATOM 860 C CA . LEU A 1 104 ? 60.261 15.098 -107.432 1.00 95.94 104 LEU A CA 1
ATOM 861 C C . LEU A 1 104 ? 60.690 14.801 -105.987 1.00 95.94 104 LEU A C 1
ATOM 863 O O . LEU A 1 104 ? 59.926 14.189 -105.243 1.00 95.94 104 LEU A O 1
ATOM 867 N N . GLN A 1 105 ? 61.868 15.265 -105.559 1.00 96.75 105 GLN A N 1
ATOM 868 C CA . GLN A 1 105 ? 62.318 15.180 -104.167 1.00 96.75 105 GLN A CA 1
ATOM 869 C C . GLN A 1 105 ? 61.456 16.057 -103.250 1.00 96.75 105 GLN A C 1
ATOM 871 O O . GLN A 1 105 ? 61.002 15.583 -102.212 1.00 96.75 105 GLN A O 1
ATOM 876 N N . ALA A 1 106 ? 61.142 17.293 -103.651 1.00 97.25 106 ALA A N 1
ATOM 877 C CA . ALA A 1 106 ? 60.247 18.171 -102.899 1.00 97.25 106 ALA A CA 1
ATOM 878 C C . ALA A 1 106 ? 58.853 17.542 -102.711 1.00 97.25 106 ALA A C 1
ATOM 880 O O . ALA A 1 106 ? 58.353 17.489 -101.588 1.00 97.25 106 ALA A O 1
ATOM 881 N N . GLN A 1 107 ? 58.270 16.975 -103.775 1.00 96.75 107 GLN A N 1
ATOM 882 C CA . GLN A 1 107 ? 57.000 16.238 -103.710 1.00 96.75 107 GLN A CA 1
ATOM 883 C C . GLN A 1 107 ? 57.092 14.970 -102.841 1.00 96.75 107 GLN A C 1
ATOM 885 O O . GLN A 1 107 ? 56.136 14.622 -102.142 1.00 96.75 107 GLN A O 1
ATOM 890 N N . LEU A 1 108 ? 58.234 14.275 -102.836 1.00 96.00 108 LEU A N 1
ATOM 891 C CA . LEU A 1 108 ? 58.461 13.120 -101.963 1.00 96.00 108 LEU A CA 1
ATOM 892 C C . LEU A 1 108 ? 58.518 13.525 -100.481 1.00 96.00 108 LEU A C 1
ATOM 894 O O . LEU A 1 108 ? 57.898 12.862 -99.652 1.00 96.00 108 LEU A O 1
ATOM 898 N N . GLU A 1 109 ? 59.207 14.614 -100.134 1.00 97.44 109 GLU A N 1
ATOM 899 C CA . GLU A 1 109 ? 59.255 15.104 -98.749 1.00 97.44 109 GLU A CA 1
ATOM 900 C C . GLU A 1 109 ? 57.926 15.728 -98.297 1.00 97.44 109 GLU A C 1
ATOM 902 O O . GLU A 1 109 ? 57.533 15.555 -97.145 1.00 97.44 109 GLU A O 1
ATOM 907 N N . GLU A 1 110 ? 57.182 16.389 -99.186 1.00 97.31 110 GLU A N 1
ATOM 908 C CA . GLU A 1 110 ? 55.829 16.881 -98.897 1.00 97.31 110 GLU A CA 1
ATOM 909 C C . GLU A 1 110 ? 54.849 15.721 -98.644 1.00 97.31 110 GLU A C 1
ATOM 911 O O . GLU A 1 110 ? 54.130 15.718 -97.645 1.00 97.31 110 GLU A O 1
ATOM 916 N N . THR A 1 111 ? 54.877 14.669 -99.472 1.00 96.50 111 THR A N 1
ATOM 917 C CA . THR A 1 111 ? 54.028 13.474 -99.278 1.00 96.50 111 THR A CA 1
ATOM 918 C C . THR A 1 111 ? 54.478 12.558 -98.132 1.00 96.50 111 THR A C 1
ATOM 920 O O . THR A 1 111 ? 53.676 11.752 -97.647 1.00 96.50 111 THR A O 1
ATOM 923 N N . LYS A 1 112 ? 55.723 12.675 -97.648 1.00 97.69 112 LYS A N 1
ATOM 924 C CA . LYS A 1 112 ? 56.148 12.117 -96.351 1.00 97.69 112 LYS A CA 1
ATOM 925 C C . LYS A 1 112 ? 55.556 12.918 -95.193 1.00 97.69 112 LYS A C 1
ATOM 927 O O . LYS A 1 112 ? 54.825 12.337 -94.398 1.00 97.69 112 LYS A O 1
ATOM 932 N N . LYS A 1 113 ? 55.761 14.239 -95.156 1.00 97.56 113 LYS A N 1
ATOM 933 C CA . LYS A 1 113 ? 55.241 15.120 -94.092 1.00 97.56 113 LYS A CA 1
ATOM 934 C C . LYS A 1 113 ? 53.723 15.034 -93.957 1.00 97.56 113 LYS A C 1
ATOM 936 O O . LYS A 1 113 ? 53.217 14.807 -92.866 1.00 97.56 113 LYS A O 1
ATOM 941 N N . ALA A 1 114 ? 52.990 15.093 -95.070 1.00 97.06 114 ALA A N 1
ATOM 942 C CA . ALA A 1 114 ? 51.535 14.943 -95.067 1.00 97.06 114 ALA A CA 1
ATOM 943 C C . ALA A 1 114 ? 51.078 13.572 -94.524 1.00 97.06 114 ALA A C 1
ATOM 945 O O . ALA A 1 114 ? 50.022 13.468 -93.903 1.00 97.06 114 ALA A O 1
ATOM 946 N N . ARG A 1 115 ? 51.871 12.510 -94.723 1.00 97.25 115 ARG A N 1
ATOM 947 C CA . ARG A 1 115 ? 51.610 11.174 -94.165 1.00 97.25 115 ARG A CA 1
ATOM 948 C C . ARG A 1 115 ? 51.913 11.118 -92.668 1.00 97.25 115 ARG A C 1
ATOM 950 O O . ARG A 1 115 ? 51.133 10.536 -91.923 1.00 97.25 115 ARG A O 1
ATOM 957 N N . GLU A 1 116 ? 53.021 11.715 -92.240 1.00 97.38 116 GLU A N 1
ATOM 958 C CA . GLU A 1 116 ? 53.434 11.820 -90.836 1.00 97.38 116 GLU A CA 1
ATOM 959 C C . GLU A 1 116 ? 52.400 12.617 -90.031 1.00 97.38 116 GLU A C 1
ATOM 961 O O . GLU A 1 116 ? 51.854 12.089 -89.066 1.00 97.38 116 GLU A O 1
ATOM 966 N N . GLU A 1 117 ? 51.990 13.794 -90.512 1.00 97.00 117 GLU A N 1
ATOM 967 C CA . GLU A 1 117 ? 50.895 14.584 -89.936 1.00 97.00 117 GLU A CA 1
ATOM 968 C C . GLU A 1 117 ? 49.584 13.791 -89.801 1.00 97.00 117 GLU A C 1
ATOM 970 O O . GLU A 1 117 ? 48.870 13.929 -88.808 1.00 97.00 117 GLU A O 1
ATOM 975 N N . MET A 1 118 ? 49.222 12.982 -90.803 1.00 96.31 118 MET A N 1
ATOM 976 C CA . MET A 1 118 ? 48.006 12.160 -90.745 1.00 96.31 118 MET A CA 1
ATOM 977 C C . MET A 1 118 ? 48.141 11.008 -89.741 1.00 96.31 118 MET A C 1
ATOM 979 O O . MET A 1 118 ? 47.166 10.686 -89.059 1.00 96.31 118 MET A O 1
ATOM 983 N N . TYR A 1 119 ? 49.335 10.426 -89.585 1.00 97.56 119 TYR A N 1
ATOM 984 C CA . TYR A 1 119 ? 49.604 9.458 -88.521 1.00 97.56 119 TYR A CA 1
ATOM 985 C C . TYR A 1 119 ? 49.580 10.102 -87.131 1.00 97.56 119 TYR A C 1
ATOM 987 O O . TYR A 1 119 ? 48.997 9.513 -86.223 1.00 97.56 119 TYR A O 1
ATOM 995 N N . GLU A 1 120 ? 50.119 11.309 -86.951 1.00 97.00 120 GLU A N 1
ATOM 996 C CA . GLU A 1 120 ? 50.029 12.049 -85.685 1.00 97.00 120 GLU A CA 1
ATOM 997 C C . GLU A 1 120 ? 48.576 12.390 -85.331 1.00 97.00 120 GLU A C 1
ATOM 999 O O . GLU A 1 120 ? 48.138 12.133 -84.207 1.00 97.00 120 GLU A O 1
ATOM 1004 N N . LYS A 1 121 ? 47.786 12.882 -86.296 1.00 97.56 121 LYS A N 1
ATOM 1005 C CA . LYS A 1 121 ? 46.344 13.153 -86.129 1.00 97.56 121 LYS A CA 1
ATOM 1006 C C . LYS A 1 121 ? 45.561 11.876 -85.789 1.00 97.56 121 LYS A C 1
ATOM 1008 O O . LYS A 1 121 ? 44.689 11.903 -84.923 1.00 97.56 121 LYS A O 1
ATOM 1013 N N . TYR A 1 122 ? 45.903 10.739 -86.400 1.00 97.38 122 TYR A N 1
ATOM 1014 C CA . TYR A 1 122 ? 45.314 9.439 -86.064 1.00 97.38 122 TYR A CA 1
ATOM 1015 C C . TYR A 1 122 ? 45.705 8.952 -84.659 1.00 97.38 122 TYR A C 1
ATOM 1017 O O . TYR A 1 122 ? 44.834 8.546 -83.892 1.00 97.38 122 TYR A O 1
ATOM 1025 N N . VAL A 1 123 ? 46.990 9.005 -84.295 1.00 98.06 123 VAL A N 1
ATOM 1026 C CA . VAL A 1 123 ? 47.492 8.556 -82.984 1.00 98.06 123 VAL A CA 1
ATOM 1027 C C . VAL A 1 123 ? 46.922 9.415 -81.857 1.00 98.06 123 VAL A C 1
ATOM 1029 O O . VAL A 1 123 ? 46.386 8.868 -80.896 1.00 98.06 123 VAL A O 1
ATOM 1032 N N . THR A 1 124 ? 46.950 10.742 -81.998 1.00 97.38 124 THR A N 1
ATOM 1033 C CA . THR A 1 124 ? 46.368 11.666 -81.010 1.00 97.38 124 THR A CA 1
ATOM 1034 C C . THR A 1 124 ? 44.859 11.476 -80.864 1.00 97.38 124 THR A C 1
ATOM 1036 O O . THR A 1 124 ? 44.373 11.414 -79.738 1.00 97.38 124 THR A O 1
ATOM 1039 N N . SER A 1 125 ? 44.115 11.289 -81.962 1.00 96.88 125 SER A N 1
ATOM 1040 C CA . SER A 1 125 ? 42.678 10.976 -81.911 1.00 96.88 125 SER A CA 1
ATOM 1041 C C . SER A 1 125 ? 42.396 9.631 -81.226 1.00 96.88 125 SER A C 1
ATOM 1043 O O . SER A 1 125 ? 41.562 9.564 -80.320 1.00 96.88 125 SER A O 1
ATOM 1045 N N . ARG A 1 126 ? 43.130 8.569 -81.589 1.00 97.50 126 ARG A N 1
ATOM 1046 C CA . ARG A 1 126 ? 43.031 7.237 -80.969 1.00 97.50 126 ARG A CA 1
ATOM 1047 C C . ARG A 1 126 ? 43.289 7.299 -79.464 1.00 97.50 126 ARG A C 1
ATOM 1049 O O . ARG A 1 126 ? 42.524 6.726 -78.689 1.00 97.50 126 ARG A O 1
ATOM 1056 N N . ASP A 1 127 ? 44.353 7.981 -79.054 1.00 97.56 127 ASP A N 1
ATOM 1057 C CA . ASP A 1 127 ? 44.781 8.026 -77.656 1.00 97.56 127 ASP A CA 1
ATOM 1058 C C . ASP A 1 127 ? 43.912 8.972 -76.818 1.00 97.56 127 ASP A C 1
ATOM 1060 O O . ASP A 1 127 ? 43.647 8.677 -75.652 1.00 97.56 127 ASP A O 1
ATOM 1064 N N . HIS A 1 128 ? 43.358 10.029 -77.421 1.00 97.19 128 HIS A N 1
ATOM 1065 C CA . HIS A 1 128 ? 42.297 10.840 -76.825 1.00 97.19 128 HIS A CA 1
ATOM 1066 C C . HIS A 1 128 ? 41.041 10.000 -76.550 1.00 97.19 128 HIS A C 1
ATOM 1068 O O . HIS A 1 128 ? 40.619 9.925 -75.396 1.00 97.19 128 HIS A O 1
ATOM 1074 N N . TYR A 1 129 ? 40.496 9.290 -77.549 1.00 96.62 129 TYR A N 1
ATOM 1075 C CA . TYR A 1 129 ? 39.322 8.430 -77.344 1.00 96.62 129 TYR A CA 1
ATOM 1076 C C . TYR A 1 129 ? 39.588 7.307 -76.339 1.00 96.62 129 TYR A C 1
ATOM 1078 O O . TYR A 1 129 ? 38.758 7.062 -75.465 1.00 96.62 129 TYR A O 1
ATOM 1086 N N . LYS A 1 130 ? 40.755 6.652 -76.402 1.00 98.00 130 LYS A N 1
ATOM 1087 C CA . LYS A 1 130 ? 41.167 5.660 -75.399 1.00 98.00 130 LYS A CA 1
ATOM 1088 C C . LYS A 1 130 ? 41.146 6.262 -73.989 1.00 98.00 130 LYS A C 1
ATOM 1090 O O . LYS A 1 130 ? 40.578 5.658 -73.083 1.00 98.00 130 LYS A O 1
ATOM 1095 N N . THR A 1 131 ? 41.724 7.450 -73.814 1.00 97.69 131 THR A N 1
ATOM 1096 C CA . THR A 1 131 ? 41.763 8.149 -72.520 1.00 97.69 131 THR A CA 1
ATOM 1097 C C . THR A 1 131 ? 40.360 8.526 -72.043 1.00 97.69 131 THR A C 1
ATOM 1099 O O . THR A 1 131 ? 40.063 8.362 -70.863 1.00 97.69 131 THR A O 1
ATOM 1102 N N . GLU A 1 132 ? 39.463 8.955 -72.937 1.00 97.50 132 GLU A N 1
ATOM 1103 C CA . GLU A 1 132 ? 38.063 9.196 -72.578 1.00 97.50 132 GLU A CA 1
ATOM 1104 C C . GLU A 1 132 ? 37.347 7.931 -72.096 1.00 97.50 132 GLU A C 1
ATOM 1106 O O . GLU A 1 132 ? 36.638 7.992 -71.096 1.00 97.50 132 GLU A O 1
ATOM 1111 N N . TYR A 1 133 ? 37.502 6.797 -72.787 1.00 97.19 133 TYR A N 1
ATOM 1112 C CA . TYR A 1 133 ? 36.865 5.540 -72.377 1.00 97.19 133 TYR A CA 1
ATOM 1113 C C . TYR A 1 133 ? 37.445 5.009 -71.061 1.00 97.19 133 TYR A C 1
ATOM 1115 O O . TYR A 1 133 ? 36.685 4.570 -70.200 1.00 97.19 133 TYR A O 1
ATOM 1123 N N . GLU A 1 134 ? 38.764 5.099 -70.861 1.00 97.31 134 GLU A N 1
ATOM 1124 C CA . GLU A 1 134 ? 39.380 4.756 -69.577 1.00 97.31 134 GLU A CA 1
ATOM 1125 C C . GLU A 1 134 ? 38.898 5.671 -68.441 1.00 97.31 134 GLU A C 1
ATOM 1127 O O . GLU A 1 134 ? 38.661 5.185 -67.338 1.00 97.31 134 GLU A O 1
ATOM 1132 N N . ASN A 1 135 ? 38.726 6.974 -68.688 1.00 97.50 135 ASN A N 1
ATOM 1133 C CA . ASN A 1 135 ? 38.231 7.911 -67.677 1.00 97.50 135 ASN A CA 1
ATOM 1134 C C . ASN A 1 135 ? 36.751 7.677 -67.358 1.00 97.50 135 ASN A C 1
ATOM 1136 O O . ASN A 1 135 ? 36.427 7.516 -66.189 1.00 97.50 135 ASN A O 1
ATOM 1140 N N . LYS A 1 136 ? 35.880 7.521 -68.364 1.00 97.81 136 LYS A N 1
ATOM 1141 C CA . LYS A 1 136 ? 34.460 7.171 -68.159 1.00 97.81 136 LYS A CA 1
ATOM 1142 C C . LYS A 1 136 ? 34.319 5.889 -67.327 1.00 97.81 136 LYS A C 1
ATOM 1144 O O . LYS A 1 136 ? 33.568 5.871 -66.359 1.00 97.81 136 LYS A O 1
ATOM 1149 N N . LEU A 1 137 ? 35.122 4.859 -67.618 1.00 97.06 137 LEU A N 1
ATOM 1150 C CA . LEU A 1 137 ? 35.140 3.616 -66.840 1.00 97.06 137 LEU A CA 1
ATOM 1151 C C . LEU A 1 137 ? 35.671 3.810 -65.404 1.00 97.06 137 LEU A C 1
ATOM 1153 O O . LEU A 1 137 ? 35.141 3.203 -64.475 1.00 97.06 137 LEU A O 1
ATOM 1157 N N . ARG A 1 138 ? 36.695 4.651 -65.191 1.00 97.94 138 ARG A N 1
ATOM 1158 C CA . ARG A 1 138 ? 37.173 5.023 -63.842 1.00 97.94 138 ARG A CA 1
ATOM 1159 C C . ARG A 1 138 ? 36.082 5.749 -63.052 1.00 97.94 138 ARG A C 1
ATOM 1161 O O . ARG A 1 138 ? 35.835 5.384 -61.906 1.00 97.94 138 ARG A O 1
ATOM 1168 N N . ASP A 1 139 ? 35.415 6.717 -63.673 1.00 98.12 139 ASP A N 1
ATOM 1169 C CA . ASP A 1 139 ? 34.366 7.533 -63.060 1.00 98.12 139 ASP A CA 1
ATOM 1170 C C . ASP A 1 139 ? 33.124 6.695 -62.719 1.00 98.12 139 ASP A C 1
ATOM 1172 O O . ASP A 1 139 ? 32.548 6.858 -61.645 1.00 98.12 139 ASP A O 1
ATOM 1176 N N . GLU A 1 140 ? 32.727 5.756 -63.584 1.00 97.62 140 GLU A N 1
ATOM 1177 C CA . GLU A 1 140 ? 31.650 4.794 -63.314 1.00 97.62 140 GLU A CA 1
ATOM 1178 C C . GLU A 1 140 ? 31.998 3.857 -62.146 1.00 97.62 140 GLU A C 1
ATOM 1180 O O . GLU A 1 140 ? 31.193 3.688 -61.226 1.00 97.62 140 GLU A O 1
ATOM 1185 N N . LEU A 1 141 ? 33.211 3.290 -62.132 1.00 97.75 141 LEU A N 1
ATOM 1186 C CA . LEU A 1 141 ? 33.679 2.429 -61.040 1.00 97.75 141 LEU A CA 1
ATOM 1187 C C . LEU A 1 141 ? 33.759 3.181 -59.704 1.00 97.75 141 LEU A C 1
ATOM 1189 O O . LEU A 1 141 ? 33.388 2.625 -58.668 1.00 97.75 141 LEU A O 1
ATOM 1193 N N . GLU A 1 142 ? 34.204 4.439 -59.708 1.00 97.88 142 GLU A N 1
ATOM 1194 C CA . GLU A 1 142 ? 34.283 5.252 -58.493 1.00 97.88 142 GLU A CA 1
ATOM 1195 C C . GLU A 1 142 ? 32.900 5.734 -58.032 1.00 97.88 142 GLU A C 1
ATOM 1197 O O . GLU A 1 142 ? 32.609 5.692 -56.838 1.00 97.88 142 GLU A O 1
ATOM 1202 N N . GLN A 1 143 ? 31.980 6.063 -58.946 1.00 98.31 143 GLN A N 1
ATOM 1203 C CA . GLN A 1 143 ? 30.573 6.306 -58.599 1.00 98.31 143 GLN A CA 1
ATOM 1204 C C . GLN A 1 143 ? 29.908 5.081 -57.958 1.00 98.31 143 GLN A C 1
ATOM 1206 O O . GLN A 1 143 ? 29.148 5.238 -57.001 1.00 98.31 143 GLN A O 1
ATOM 1211 N N . ILE A 1 144 ? 30.184 3.870 -58.455 1.00 98.00 144 ILE A N 1
ATOM 1212 C CA . ILE A 1 144 ? 29.680 2.624 -57.858 1.00 98.00 144 ILE A CA 1
ATOM 1213 C C . ILE A 1 144 ? 30.269 2.435 -56.454 1.00 98.00 144 ILE A C 1
ATOM 1215 O O . ILE A 1 144 ? 29.519 2.182 -55.514 1.00 98.00 144 ILE A O 1
ATOM 1219 N N . ARG A 1 145 ? 31.585 2.617 -56.273 1.00 98.19 145 ARG A N 1
ATOM 1220 C CA . ARG A 1 145 ? 32.237 2.553 -54.949 1.00 98.19 145 ARG A CA 1
ATOM 1221 C C . ARG A 1 145 ? 31.649 3.560 -53.963 1.00 98.19 145 ARG A C 1
ATOM 1223 O O . ARG A 1 145 ? 31.342 3.188 -52.834 1.00 98.19 145 ARG A O 1
ATOM 1230 N N . LEU A 1 146 ? 31.468 4.812 -54.383 1.00 98.19 146 LEU A N 1
ATOM 1231 C CA . LEU A 1 146 ? 30.914 5.875 -53.545 1.00 98.19 146 LEU A CA 1
ATOM 1232 C C . LEU A 1 146 ? 29.467 5.576 -53.132 1.00 98.19 146 LEU A C 1
ATOM 1234 O O . LEU A 1 146 ? 29.155 5.714 -51.952 1.00 98.19 146 LEU A O 1
ATOM 1238 N N . LYS A 1 147 ? 28.614 5.105 -54.052 1.00 98.19 147 LYS A N 1
ATOM 1239 C CA . LYS A 1 147 ? 27.234 4.686 -53.738 1.00 98.19 147 LYS A CA 1
ATOM 1240 C C . LYS A 1 147 ? 27.208 3.508 -52.765 1.00 98.19 147 LYS A C 1
ATOM 1242 O O . LYS A 1 147 ? 26.599 3.622 -51.709 1.00 98.19 147 LYS A O 1
ATOM 1247 N N . THR A 1 148 ? 27.954 2.438 -53.044 1.00 97.69 148 THR A N 1
ATOM 1248 C CA . THR A 1 148 ? 28.039 1.265 -52.157 1.00 97.69 148 THR A CA 1
ATOM 1249 C C . THR A 1 148 ? 28.561 1.633 -50.763 1.00 97.69 148 THR A C 1
ATOM 1251 O O . THR A 1 148 ? 28.029 1.156 -49.765 1.00 97.69 148 THR A O 1
ATOM 1254 N N . ASN A 1 149 ? 29.556 2.521 -50.656 1.00 98.25 149 ASN A N 1
ATOM 1255 C CA . ASN A 1 149 ? 30.040 3.008 -49.359 1.00 98.25 149 ASN A CA 1
ATOM 1256 C C . ASN A 1 149 ? 28.978 3.847 -48.624 1.00 98.25 149 ASN A C 1
ATOM 1258 O O . ASN A 1 149 ? 28.780 3.656 -47.426 1.00 98.25 149 ASN A O 1
ATOM 1262 N N . GLN A 1 150 ? 28.259 4.727 -49.330 1.00 98.31 150 GLN A N 1
ATOM 1263 C CA . GLN A 1 150 ? 27.153 5.507 -48.760 1.00 98.31 150 GLN A CA 1
ATOM 1264 C C . GLN A 1 150 ? 26.011 4.606 -48.269 1.00 98.31 150 GLN A C 1
ATOM 1266 O O . GLN A 1 150 ? 25.503 4.827 -47.174 1.00 98.31 150 GLN A O 1
ATOM 1271 N N . GLU A 1 151 ? 25.637 3.576 -49.028 1.00 98.12 151 GLU A N 1
ATOM 1272 C CA . GLU A 1 151 ? 24.635 2.577 -48.634 1.00 98.12 151 GLU A CA 1
ATOM 1273 C C . GLU A 1 151 ? 25.095 1.769 -47.411 1.00 98.12 151 GLU A C 1
ATOM 1275 O O . GLU A 1 151 ? 24.334 1.604 -46.458 1.00 98.12 151 GLU A O 1
ATOM 1280 N N . ILE A 1 152 ? 26.358 1.329 -47.376 1.00 98.25 152 ILE A N 1
ATOM 1281 C CA . ILE A 1 152 ? 26.950 0.635 -46.222 1.00 98.25 152 ILE A CA 1
ATOM 1282 C C . ILE A 1 152 ? 26.917 1.516 -44.965 1.00 98.25 152 ILE A C 1
ATOM 1284 O O . ILE A 1 152 ? 26.539 1.035 -43.894 1.00 98.25 152 ILE A O 1
ATOM 1288 N N . ASP A 1 153 ? 27.285 2.794 -45.066 1.00 98.19 153 ASP A N 1
ATOM 1289 C CA . ASP A 1 153 ? 27.304 3.696 -43.911 1.00 98.19 153 ASP A CA 1
ATOM 1290 C C . ASP A 1 153 ? 25.899 4.153 -43.483 1.00 98.19 153 ASP A C 1
ATOM 1292 O O . ASP A 1 153 ? 25.663 4.300 -42.282 1.00 98.19 153 ASP A O 1
ATOM 1296 N N . GLN A 1 154 ? 24.936 4.253 -44.408 1.00 98.25 154 GLN A N 1
ATOM 1297 C CA . GLN A 1 154 ? 23.509 4.414 -44.091 1.00 98.25 154 GLN A CA 1
ATOM 1298 C C . GLN A 1 154 ? 22.937 3.183 -43.374 1.00 98.25 154 GLN A C 1
ATOM 1300 O O . GLN A 1 154 ? 22.229 3.321 -42.378 1.00 98.25 154 GLN A O 1
ATOM 1305 N N . LEU A 1 155 ? 23.271 1.967 -43.820 1.00 98.00 155 LEU A N 1
ATOM 1306 C CA . LEU A 1 155 ? 22.862 0.736 -43.138 1.00 98.00 155 LEU A CA 1
ATOM 1307 C C . LEU A 1 155 ? 23.490 0.639 -41.740 1.00 98.00 155 LEU A C 1
ATOM 1309 O O . LEU A 1 155 ? 22.814 0.243 -40.789 1.00 98.00 155 LEU A O 1
ATOM 1313 N N . ARG A 1 156 ? 24.756 1.047 -41.579 1.00 98.31 156 ARG A N 1
ATOM 1314 C CA . ARG A 1 156 ? 25.443 1.111 -40.276 1.00 98.31 156 ARG A CA 1
ATOM 1315 C C . ARG A 1 156 ? 24.824 2.146 -39.337 1.00 98.31 156 ARG A C 1
ATOM 1317 O O . ARG A 1 156 ? 24.650 1.834 -38.157 1.00 98.31 156 ARG A O 1
ATOM 1324 N N . SER A 1 157 ? 24.502 3.350 -39.818 1.00 98.31 157 SER A N 1
ATOM 1325 C CA . SER A 1 157 ? 23.875 4.388 -38.992 1.00 98.31 157 SER A CA 1
ATOM 1326 C C . SER A 1 157 ? 22.451 3.995 -38.607 1.00 98.31 157 SER A C 1
ATOM 1328 O O . SER A 1 157 ? 22.153 3.957 -37.418 1.00 98.31 157 SER A O 1
ATOM 1330 N N . ALA A 1 158 ? 21.619 3.570 -39.563 1.00 98.06 158 ALA A N 1
ATOM 1331 C CA . ALA A 1 158 ? 20.261 3.101 -39.299 1.00 98.06 158 ALA A CA 1
ATOM 1332 C C . ALA A 1 158 ? 20.239 1.924 -38.307 1.00 98.06 158 ALA A C 1
ATOM 1334 O O . ALA A 1 158 ? 19.463 1.944 -37.353 1.00 98.06 158 ALA A O 1
ATOM 1335 N N . SER A 1 159 ? 21.133 0.939 -38.466 1.00 97.31 159 SER A N 1
ATOM 1336 C CA . SER A 1 159 ? 21.261 -0.179 -37.515 1.00 97.31 159 SER A CA 1
ATOM 1337 C C . SER A 1 159 ? 21.633 0.308 -36.114 1.00 97.31 159 SER A C 1
ATOM 1339 O O . SER A 1 159 ? 21.012 -0.101 -35.133 1.00 97.31 159 SER A O 1
ATOM 1341 N N . ARG A 1 160 ? 22.613 1.218 -36.001 1.00 98.38 160 ARG A N 1
ATOM 1342 C CA . ARG A 1 160 ? 23.021 1.797 -34.713 1.00 98.38 160 ARG A CA 1
ATOM 1343 C C . ARG A 1 160 ? 21.874 2.561 -34.058 1.00 98.38 160 ARG A C 1
ATOM 1345 O O . ARG A 1 160 ? 21.574 2.309 -32.897 1.00 98.38 160 ARG A O 1
ATOM 1352 N N . GLU A 1 161 ? 21.201 3.440 -34.796 1.00 98.06 161 GLU A N 1
ATOM 1353 C CA . GLU A 1 161 ? 20.065 4.200 -34.276 1.00 98.06 161 GLU A CA 1
ATOM 1354 C C . GLU A 1 161 ? 18.910 3.291 -33.838 1.00 98.06 161 GLU A C 1
ATOM 1356 O O . GLU A 1 161 ? 18.239 3.596 -32.855 1.00 98.06 161 GLU A O 1
ATOM 1361 N N . MET A 1 162 ? 18.657 2.178 -34.539 1.00 97.75 162 MET A N 1
ATOM 1362 C CA . MET A 1 162 ? 17.652 1.192 -34.128 1.00 97.75 162 MET A CA 1
ATOM 1363 C C . MET A 1 162 ? 18.024 0.541 -32.793 1.00 97.75 162 MET A C 1
ATOM 1365 O O . MET A 1 162 ? 17.208 0.573 -31.871 1.00 97.75 162 MET A O 1
ATOM 1369 N N . TYR A 1 163 ? 19.265 0.071 -32.629 1.00 98.12 163 TYR A N 1
ATOM 1370 C CA . TYR A 1 163 ? 19.738 -0.440 -31.338 1.00 98.12 163 TYR A CA 1
ATOM 1371 C C . TYR A 1 163 ? 19.738 0.635 -30.237 1.00 98.12 163 TYR A C 1
ATOM 1373 O O . TYR A 1 163 ? 19.467 0.320 -29.080 1.00 98.12 163 TYR A O 1
ATOM 1381 N N . GLU A 1 164 ? 19.996 1.907 -30.556 1.00 98.12 164 GLU A N 1
ATOM 1382 C CA . GLU A 1 164 ? 19.934 3.030 -29.605 1.00 98.12 164 GLU A CA 1
ATOM 1383 C C . GLU A 1 164 ? 18.496 3.457 -29.252 1.00 98.12 164 GLU A C 1
ATOM 1385 O O . GLU A 1 164 ? 18.260 3.970 -28.155 1.00 98.12 164 GLU A O 1
ATOM 1390 N N . ARG A 1 165 ? 17.520 3.266 -30.150 1.00 98.25 165 ARG A N 1
ATOM 1391 C CA . ARG A 1 165 ? 16.079 3.409 -29.863 1.00 98.25 165 ARG A CA 1
ATOM 1392 C C . ARG A 1 165 ? 15.608 2.277 -28.952 1.00 98.25 165 ARG A C 1
ATOM 1394 O O . ARG A 1 165 ? 15.005 2.547 -27.917 1.00 98.25 165 ARG A O 1
ATOM 1401 N N . GLU A 1 166 ? 15.952 1.035 -29.285 1.00 97.69 166 GLU A N 1
ATOM 1402 C CA . GLU A 1 166 ? 15.631 -0.152 -28.488 1.00 97.69 166 GLU A CA 1
ATOM 1403 C C . GLU A 1 166 ? 16.259 -0.078 -27.087 1.00 97.69 166 GLU A C 1
ATOM 1405 O O . GLU A 1 166 ? 15.559 -0.223 -26.089 1.00 97.69 166 GLU A O 1
ATOM 1410 N N . ASN A 1 167 ? 17.547 0.270 -26.977 1.00 97.75 167 ASN A N 1
ATOM 1411 C CA . ASN A 1 167 ? 18.219 0.444 -25.684 1.00 97.75 167 ASN A CA 1
ATOM 1412 C C . ASN A 1 167 ? 17.593 1.545 -24.817 1.00 97.75 167 ASN A C 1
ATOM 1414 O O . ASN A 1 167 ? 17.631 1.431 -23.593 1.00 97.75 167 ASN A O 1
ATOM 1418 N N . ARG A 1 168 ? 17.040 2.610 -25.413 1.00 98.25 168 ARG A N 1
ATOM 1419 C CA . ARG A 1 168 ? 16.282 3.628 -24.669 1.00 98.25 168 ARG A CA 1
ATOM 1420 C C . ARG A 1 168 ? 14.942 3.080 -24.201 1.00 98.25 168 ARG A C 1
ATOM 1422 O O . ARG A 1 168 ? 14.693 3.090 -23.002 1.00 98.25 168 ARG A O 1
ATOM 1429 N N . SER A 1 169 ? 14.162 2.488 -25.103 1.00 98.31 169 SER A N 1
ATOM 1430 C CA . SER A 1 169 ? 12.863 1.888 -24.778 1.00 98.31 169 SER A CA 1
ATOM 1431 C C . SER A 1 169 ? 12.967 0.807 -23.691 1.00 98.31 169 SER A C 1
ATOM 1433 O O . SER A 1 169 ? 12.163 0.794 -22.763 1.00 98.31 169 SER A O 1
ATOM 1435 N N . LEU A 1 170 ? 14.004 -0.039 -23.720 1.00 98.12 170 LEU A N 1
ATOM 1436 C CA . LEU A 1 170 ? 14.264 -1.045 -22.682 1.00 98.12 170 LEU A CA 1
ATOM 1437 C C . LEU A 1 170 ? 14.660 -0.430 -21.327 1.00 98.12 170 LEU A C 1
ATOM 1439 O O . LEU A 1 170 ? 14.286 -0.967 -20.284 1.00 98.12 170 LEU A O 1
ATOM 1443 N N . ARG A 1 171 ? 15.388 0.697 -21.312 1.00 98.44 171 ARG A N 1
ATOM 1444 C CA . ARG A 1 171 ? 15.707 1.435 -20.072 1.00 98.44 171 ARG A CA 1
ATOM 1445 C C . ARG A 1 171 ? 14.467 2.118 -19.507 1.00 98.44 171 ARG A C 1
ATOM 1447 O O . ARG A 1 171 ? 14.191 1.964 -18.327 1.00 98.44 171 ARG A O 1
ATOM 1454 N N . GLU A 1 172 ? 13.686 2.784 -20.351 1.00 98.19 172 GLU A N 1
ATOM 1455 C CA . GLU A 1 172 ? 12.413 3.412 -19.983 1.00 98.19 172 GLU A CA 1
ATOM 1456 C C . GLU A 1 172 ? 11.416 2.370 -19.447 1.00 98.19 172 GLU A C 1
ATOM 1458 O O . GLU A 1 172 ? 10.811 2.577 -18.398 1.00 98.19 172 GLU A O 1
ATOM 1463 N N . ALA A 1 173 ? 11.298 1.204 -20.091 1.00 97.94 173 ALA A N 1
ATOM 1464 C CA . ALA A 1 173 ? 10.471 0.094 -19.615 1.00 97.94 173 ALA A CA 1
ATOM 1465 C C . ALA A 1 173 ? 10.949 -0.460 -18.260 1.00 97.94 173 ALA A C 1
ATOM 1467 O O . ALA A 1 173 ? 10.129 -0.679 -17.367 1.00 97.94 173 ALA A O 1
ATOM 1468 N N . ARG A 1 174 ? 12.267 -0.636 -18.073 1.00 98.38 174 ARG A N 1
ATOM 1469 C CA . ARG A 1 174 ? 12.869 -1.019 -16.784 1.00 98.38 174 ARG A CA 1
ATOM 1470 C C . ARG A 1 174 ? 12.565 0.012 -15.697 1.00 98.38 174 ARG A C 1
ATOM 1472 O O . ARG A 1 174 ? 12.181 -0.370 -14.598 1.00 98.38 174 ARG A O 1
ATOM 1479 N N . ASP A 1 175 ? 12.734 1.296 -15.989 1.00 98.56 175 ASP A N 1
ATOM 1480 C CA . ASP A 1 175 ? 12.604 2.368 -14.998 1.00 98.56 175 ASP A CA 1
ATOM 1481 C C . ASP A 1 175 ? 11.134 2.603 -14.616 1.00 98.56 175 ASP A C 1
ATOM 1483 O O . ASP A 1 175 ? 10.826 2.776 -13.436 1.00 98.56 175 ASP A O 1
ATOM 1487 N N . ASN A 1 176 ? 10.209 2.448 -15.569 1.00 98.25 176 ASN A N 1
ATOM 1488 C CA . ASN A 1 176 ? 8.773 2.366 -15.298 1.00 98.25 176 ASN A CA 1
ATOM 1489 C C . ASN A 1 176 ? 8.418 1.151 -14.420 1.00 98.25 176 ASN A C 1
ATOM 1491 O O . ASN A 1 176 ? 7.660 1.291 -13.461 1.00 98.25 176 ASN A O 1
ATOM 1495 N N . ALA A 1 177 ? 8.987 -0.030 -14.696 1.00 97.50 177 ALA A N 1
ATOM 1496 C CA . ALA A 1 177 ? 8.759 -1.233 -13.891 1.00 97.50 177 ALA A CA 1
ATOM 1497 C C . ALA A 1 177 ? 9.336 -1.114 -12.467 1.00 97.50 177 ALA A C 1
ATOM 1499 O O . ALA A 1 177 ? 8.710 -1.570 -11.510 1.00 97.50 177 ALA A O 1
ATOM 1500 N N . LEU A 1 178 ? 10.489 -0.454 -12.300 1.00 98.38 178 LEU A N 1
ATOM 1501 C CA . LEU A 1 178 ? 11.045 -0.118 -10.986 1.00 98.38 178 LEU A CA 1
ATOM 1502 C C . LEU A 1 178 ? 10.124 0.849 -10.229 1.00 98.38 178 LEU A C 1
ATOM 1504 O O . LEU A 1 178 ? 9.778 0.570 -9.084 1.00 98.38 178 LEU A O 1
ATOM 1508 N N . ALA A 1 179 ? 9.648 1.913 -10.882 1.00 98.38 179 ALA A N 1
ATOM 1509 C CA . ALA A 1 179 ? 8.725 2.879 -10.287 1.00 98.38 179 ALA A CA 1
ATOM 1510 C C . ALA A 1 179 ? 7.345 2.282 -9.939 1.00 98.38 179 ALA A C 1
ATOM 1512 O O . ALA A 1 179 ? 6.696 2.746 -9.002 1.00 98.38 179 ALA A O 1
ATOM 1513 N N . GLU A 1 180 ? 6.876 1.266 -10.671 1.00 97.75 180 GLU A N 1
ATOM 1514 C CA . GLU A 1 180 ? 5.686 0.478 -10.313 1.00 97.75 180 GLU A CA 1
ATOM 1515 C C . GLU A 1 180 ? 5.960 -0.417 -9.098 1.00 97.75 180 GLU A C 1
ATOM 1517 O O . GLU A 1 180 ? 5.209 -0.392 -8.126 1.00 97.75 180 GLU A O 1
ATOM 1522 N N . LYS A 1 181 ? 7.090 -1.134 -9.095 1.00 98.31 181 LYS A N 1
ATOM 1523 C CA . LYS A 1 181 ? 7.522 -1.978 -7.973 1.00 98.31 181 LYS A CA 1
ATOM 1524 C C . LYS A 1 181 ? 7.729 -1.166 -6.687 1.00 98.31 181 LYS A C 1
ATOM 1526 O O . LYS A 1 181 ? 7.387 -1.644 -5.612 1.00 98.31 181 LYS A O 1
ATOM 1531 N N . ASP A 1 182 ? 8.257 0.056 -6.765 1.00 98.44 182 ASP A N 1
ATOM 1532 C CA . ASP A 1 182 ? 8.416 0.933 -5.596 1.00 98.44 182 ASP A CA 1
ATOM 1533 C C . ASP A 1 182 ? 7.069 1.477 -5.093 1.00 98.44 182 ASP A C 1
ATOM 1535 O O . ASP A 1 182 ? 6.847 1.518 -3.882 1.00 98.44 182 ASP A O 1
ATOM 1539 N N . ARG A 1 183 ? 6.124 1.799 -5.990 1.00 98.38 183 ARG A N 1
ATOM 1540 C CA . ARG A 1 183 ? 4.741 2.137 -5.601 1.00 98.38 183 ARG A CA 1
ATOM 1541 C C . ARG A 1 183 ? 4.025 0.959 -4.935 1.00 98.38 183 ARG A C 1
ATOM 1543 O O . ARG A 1 183 ? 3.365 1.165 -3.919 1.00 98.38 183 ARG A O 1
ATOM 1550 N N . ALA A 1 184 ? 4.205 -0.260 -5.442 1.00 97.56 184 ALA A N 1
ATOM 1551 C CA . ALA A 1 184 ? 3.664 -1.475 -4.833 1.00 97.56 184 ALA A CA 1
ATOM 1552 C C . ALA A 1 184 ? 4.245 -1.733 -3.429 1.00 97.56 184 ALA A C 1
ATOM 1554 O O . ALA A 1 184 ? 3.484 -1.962 -2.495 1.00 97.56 184 ALA A O 1
ATOM 1555 N N . VAL A 1 185 ? 5.567 -1.606 -3.249 1.00 98.44 185 VAL A N 1
ATOM 1556 C CA . VAL A 1 185 ? 6.234 -1.754 -1.937 1.00 98.44 185 VAL A CA 1
ATOM 1557 C C . VAL A 1 185 ? 5.795 -0.679 -0.936 1.00 98.44 185 VAL A C 1
ATOM 1559 O O . VAL A 1 185 ? 5.702 -0.953 0.260 1.00 98.44 185 VAL A O 1
ATOM 1562 N N . MET A 1 186 ? 5.504 0.546 -1.384 1.00 98.31 186 MET A N 1
ATOM 1563 C CA . MET A 1 186 ? 4.916 1.558 -0.500 1.00 98.31 186 MET A CA 1
ATOM 1564 C C . MET A 1 186 ? 3.476 1.203 -0.115 1.00 98.31 186 MET A C 1
ATOM 1566 O O . MET A 1 186 ? 3.160 1.248 1.067 1.00 98.31 186 MET A O 1
ATOM 1570 N N . ALA A 1 187 ? 2.639 0.763 -1.062 1.00 98.12 187 ALA A N 1
ATOM 1571 C CA . ALA A 1 187 ? 1.274 0.311 -0.776 1.00 98.12 187 ALA A CA 1
ATOM 1572 C C . ALA A 1 187 ? 1.224 -0.919 0.160 1.00 98.12 187 ALA A C 1
ATOM 1574 O O . ALA A 1 187 ? 0.310 -1.031 0.976 1.00 98.12 187 ALA A O 1
ATOM 1575 N N . GLU A 1 188 ? 2.213 -1.814 0.076 1.00 97.88 188 GLU A N 1
ATOM 1576 C CA . GLU A 1 188 ? 2.393 -2.952 0.985 1.00 97.88 188 GLU A CA 1
ATOM 1577 C C . GLU A 1 188 ? 2.691 -2.490 2.420 1.00 97.88 188 GLU A C 1
ATOM 1579 O O . GLU A 1 188 ? 1.997 -2.904 3.347 1.00 97.88 188 GLU A O 1
ATOM 1584 N N . LYS A 1 189 ? 3.656 -1.578 2.613 1.00 98.50 189 LYS A N 1
ATOM 1585 C CA . LYS A 1 189 ? 3.951 -0.983 3.934 1.00 98.50 189 LYS A CA 1
ATOM 1586 C C . LYS A 1 189 ? 2.731 -0.281 4.517 1.00 98.50 189 LYS A C 1
ATOM 1588 O O . LYS A 1 189 ? 2.347 -0.552 5.648 1.00 98.50 189 LYS A O 1
ATOM 1593 N N . ASP A 1 190 ? 2.073 0.539 3.703 1.00 98.31 190 ASP A N 1
ATOM 1594 C CA . ASP A 1 190 ? 0.820 1.208 4.030 1.00 98.31 190 ASP A CA 1
ATOM 1595 C C . ASP A 1 190 ? -0.274 0.229 4.489 1.00 98.31 190 ASP A C 1
ATOM 1597 O O . ASP A 1 190 ? -1.126 0.602 5.296 1.00 98.31 190 ASP A O 1
ATOM 1601 N N . ALA A 1 191 ? -0.309 -0.995 3.958 1.00 97.38 191 ALA A N 1
ATOM 1602 C CA . ALA A 1 191 ? -1.264 -2.027 4.352 1.00 97.38 191 ALA A CA 1
ATOM 1603 C C . ALA A 1 191 ? -0.838 -2.759 5.637 1.00 97.38 191 ALA A C 1
ATOM 1605 O O . ALA A 1 191 ? -1.691 -3.029 6.483 1.00 97.38 191 ALA A O 1
ATOM 1606 N N . LEU A 1 192 ? 0.461 -3.024 5.812 1.00 98.31 192 LEU A N 1
ATOM 1607 C CA . LEU A 1 192 ? 1.029 -3.620 7.026 1.00 98.31 192 LEU A CA 1
ATOM 1608 C C . LEU A 1 192 ? 0.860 -2.695 8.241 1.00 98.31 192 LEU A C 1
ATOM 1610 O O . LEU A 1 192 ? 0.322 -3.127 9.254 1.00 98.31 192 LEU A O 1
ATOM 1614 N N . GLU A 1 193 ? 1.171 -1.402 8.117 1.00 98.56 193 GLU A N 1
ATOM 1615 C CA . GLU A 1 193 ? 0.958 -0.419 9.192 1.00 98.56 193 GLU A CA 1
ATOM 1616 C C . GLU A 1 193 ? -0.518 -0.337 9.617 1.00 98.56 193 GLU A C 1
ATOM 1618 O O . GLU A 1 193 ? -0.828 -0.213 10.803 1.00 98.56 193 GLU A O 1
ATOM 1623 N N . LYS A 1 194 ? -1.452 -0.452 8.661 1.00 98.19 194 LYS A N 1
ATOM 1624 C CA . LYS A 1 194 ? -2.897 -0.511 8.939 1.00 98.19 194 LYS A CA 1
ATOM 1625 C C . LYS A 1 194 ? -3.308 -1.845 9.579 1.00 98.19 194 LYS A C 1
ATOM 1627 O O . LYS A 1 194 ? -4.238 -1.858 10.382 1.00 98.19 194 LYS A O 1
ATOM 1632 N N . HIS A 1 195 ? -2.632 -2.949 9.257 1.00 98.31 195 HIS A N 1
ATOM 1633 C CA . HIS A 1 195 ? -2.848 -4.248 9.898 1.00 98.31 195 HIS A CA 1
ATOM 1634 C C . HIS A 1 195 ? -2.381 -4.236 11.358 1.00 98.31 195 HIS A C 1
ATOM 1636 O O . HIS A 1 195 ? -3.156 -4.612 12.234 1.00 98.31 195 HIS A O 1
ATOM 1642 N N . ASP A 1 196 ? -1.187 -3.715 11.640 1.00 98.50 196 ASP A N 1
ATOM 1643 C CA . ASP A 1 196 ? -0.654 -3.605 13.003 1.00 98.50 196 ASP A CA 1
ATOM 1644 C C . ASP A 1 196 ? -1.530 -2.691 13.879 1.00 98.50 196 ASP A C 1
ATOM 1646 O O . ASP A 1 196 ? -1.921 -3.073 14.982 1.00 98.50 196 ASP A O 1
ATOM 1650 N N . GLN A 1 197 ? -1.980 -1.545 13.347 1.00 98.44 197 GLN A N 1
ATOM 1651 C CA . GLN A 1 197 ? -2.958 -0.673 14.020 1.00 98.44 197 GLN A CA 1
ATOM 1652 C C . GLN A 1 197 ? -4.296 -1.375 14.327 1.00 98.44 197 GLN A C 1
ATOM 1654 O O . GLN A 1 197 ? -4.956 -1.048 15.318 1.00 98.44 197 GLN A O 1
ATOM 1659 N N . LEU A 1 198 ? -4.728 -2.324 13.489 1.00 98.25 198 LEU A N 1
ATOM 1660 C CA . LEU A 1 198 ? -5.923 -3.136 13.739 1.00 98.25 198 LEU A CA 1
ATOM 1661 C C . LEU A 1 198 ? -5.662 -4.246 14.766 1.00 98.25 198 LEU A C 1
ATOM 1663 O O . LEU A 1 198 ? -6.541 -4.509 15.586 1.00 98.25 198 LEU A O 1
ATOM 1667 N N . LEU A 1 199 ? -4.472 -4.858 14.768 1.00 98.50 199 LEU A N 1
ATOM 1668 C CA . LEU A 1 199 ? -4.063 -5.840 15.777 1.00 98.50 199 LEU A CA 1
ATOM 1669 C C . LEU A 1 199 ? -3.975 -5.215 17.173 1.00 98.50 199 LEU A C 1
ATOM 1671 O O . LEU A 1 199 ? -4.465 -5.811 18.131 1.00 98.50 199 LEU A O 1
ATOM 1675 N N . ASP A 1 200 ? -3.413 -4.013 17.301 1.00 98.44 200 ASP A N 1
ATOM 1676 C CA . ASP A 1 200 ? -3.321 -3.330 18.595 1.00 98.44 200 ASP A CA 1
ATOM 1677 C C . ASP A 1 200 ? -4.694 -2.886 19.107 1.00 98.44 200 ASP A C 1
ATOM 1679 O O . ASP A 1 200 ? -5.035 -3.184 20.251 1.00 98.44 200 ASP A O 1
ATOM 1683 N N . ARG A 1 201 ? -5.563 -2.337 18.248 1.00 98.19 201 ARG A N 1
ATOM 1684 C CA . ARG A 1 201 ? -6.969 -2.075 18.616 1.00 98.19 201 ARG A CA 1
ATOM 1685 C C . ARG A 1 201 ? -7.735 -3.343 18.995 1.00 98.19 201 ARG A C 1
ATOM 1687 O O . ARG A 1 201 ? -8.596 -3.297 19.872 1.00 98.19 201 ARG A O 1
ATOM 1694 N N . TYR A 1 202 ? -7.444 -4.476 18.354 1.00 98.00 202 TYR A N 1
ATOM 1695 C CA . TYR A 1 202 ? -8.028 -5.764 18.726 1.00 98.00 202 TYR A CA 1
ATOM 1696 C C . TYR A 1 202 ? -7.543 -6.220 20.112 1.00 98.00 202 TYR A C 1
ATOM 1698 O O . TYR A 1 202 ? -8.364 -6.639 20.926 1.00 98.00 202 TYR A O 1
ATOM 1706 N N . ARG A 1 203 ? -6.245 -6.070 20.421 1.00 98.38 203 ARG A N 1
ATOM 1707 C CA . ARG A 1 203 ? -5.665 -6.354 21.749 1.00 98.38 203 ARG A CA 1
ATOM 1708 C C . ARG A 1 203 ? -6.261 -5.453 22.836 1.00 98.38 203 ARG A C 1
ATOM 1710 O O . ARG A 1 203 ? -6.674 -5.958 23.876 1.00 98.38 203 ARG A O 1
ATOM 1717 N N . GLU A 1 204 ? -6.362 -4.146 22.590 1.00 98.19 204 GLU A N 1
ATOM 1718 C CA . GLU A 1 204 ? -7.017 -3.184 23.491 1.00 98.19 204 GLU A CA 1
ATOM 1719 C C . GLU A 1 204 ? -8.479 -3.568 23.757 1.00 98.19 204 GLU A C 1
ATOM 1721 O O . GLU A 1 204 ? -8.921 -3.615 24.909 1.00 98.19 204 GLU A O 1
ATOM 1726 N N . LEU A 1 205 ? -9.232 -3.885 22.696 1.00 98.00 205 LEU A N 1
ATOM 1727 C CA . LEU A 1 205 ? -10.624 -4.306 22.809 1.00 98.00 205 LEU A CA 1
ATOM 1728 C C . LEU A 1 205 ? -10.741 -5.604 23.615 1.00 98.00 205 LEU A C 1
ATOM 1730 O O . LEU A 1 205 ? -11.545 -5.637 24.550 1.00 98.00 205 LEU A O 1
ATOM 1734 N N . GLN A 1 206 ? -9.918 -6.613 23.305 1.00 98.38 206 GLN A N 1
ATOM 1735 C CA . GLN A 1 206 ? -9.860 -7.896 24.008 1.00 98.38 206 GLN A CA 1
ATOM 1736 C C . GLN A 1 206 ? -9.624 -7.682 25.509 1.00 98.38 206 GLN A C 1
ATOM 1738 O O . GLN A 1 206 ? -10.468 -8.085 26.311 1.00 98.38 206 GLN A O 1
ATOM 1743 N N . LEU A 1 207 ? -8.563 -6.964 25.891 1.00 98.25 207 LEU A N 1
ATOM 1744 C CA . LEU A 1 207 ? -8.261 -6.644 27.292 1.00 98.25 207 LEU A CA 1
ATOM 1745 C C . LEU A 1 207 ? -9.419 -5.892 27.972 1.00 98.25 207 LEU A C 1
ATOM 1747 O O . LEU A 1 207 ? -9.780 -6.197 29.110 1.00 98.25 207 LEU A O 1
ATOM 1751 N N . SER A 1 208 ? -10.073 -4.959 27.268 1.00 98.25 208 SER A N 1
ATOM 1752 C CA . SER A 1 208 ? -11.248 -4.256 27.803 1.00 98.25 208 SER A CA 1
ATOM 1753 C C . SER A 1 208 ? -12.459 -5.177 28.006 1.00 98.25 208 SER A C 1
ATOM 1755 O O . SER A 1 208 ? -13.262 -4.941 28.909 1.00 98.25 208 SER A O 1
ATOM 1757 N N . THR A 1 209 ? -12.624 -6.210 27.171 1.00 97.19 209 THR A N 1
ATOM 1758 C CA . THR A 1 209 ? -13.694 -7.206 27.325 1.00 97.19 209 THR A CA 1
ATOM 1759 C C . THR A 1 209 ? -13.374 -8.217 28.417 1.00 97.19 209 THR A C 1
ATOM 1761 O O . THR A 1 209 ? -14.269 -8.556 29.184 1.00 97.19 209 THR A O 1
ATOM 1764 N N . GLU A 1 210 ? -12.114 -8.626 28.562 1.00 98.31 210 GLU A N 1
ATOM 1765 C CA . GLU A 1 210 ? -11.655 -9.487 29.655 1.00 98.31 210 GLU A CA 1
ATOM 1766 C C . GLU A 1 210 ? -11.840 -8.789 31.011 1.00 98.31 210 GLU A C 1
ATOM 1768 O O . GLU A 1 210 ? -12.430 -9.387 31.912 1.00 98.31 210 GLU A O 1
ATOM 1773 N N . SER A 1 211 ? -11.485 -7.499 31.130 1.00 98.06 211 SER A N 1
ATOM 1774 C CA . SER A 1 211 ? -11.788 -6.686 32.322 1.00 98.06 211 SER A CA 1
ATOM 1775 C C . SER A 1 211 ? -13.282 -6.726 32.656 1.00 98.06 211 SER A C 1
ATOM 1777 O O . SER A 1 211 ? -13.654 -7.223 33.720 1.00 98.06 211 SER A O 1
ATOM 1779 N N . LYS A 1 212 ? -14.153 -6.346 31.709 1.00 98.25 212 LYS A N 1
ATOM 1780 C CA . LYS A 1 212 ? -15.618 -6.342 31.895 1.00 98.25 212 LYS A CA 1
ATOM 1781 C C . LYS A 1 212 ? -16.173 -7.719 32.266 1.00 98.25 212 LYS A C 1
ATOM 1783 O O . LYS A 1 212 ? -17.053 -7.812 33.117 1.00 98.25 212 LYS A O 1
ATOM 1788 N N . VAL A 1 213 ? -15.657 -8.798 31.674 1.00 98.31 213 VAL A N 1
ATOM 1789 C CA . VAL A 1 213 ? -16.037 -10.173 32.038 1.00 98.31 213 VAL A CA 1
ATOM 1790 C C . VAL A 1 213 ? -15.634 -10.477 33.481 1.00 98.31 213 VAL A C 1
ATOM 1792 O O . VAL A 1 213 ? -16.459 -10.997 34.234 1.00 98.31 213 VAL A O 1
ATOM 1795 N N . THR A 1 214 ? -14.426 -10.106 33.922 1.00 98.12 214 THR A N 1
ATOM 1796 C CA . THR A 1 214 ? -14.053 -10.265 35.338 1.00 98.12 214 THR A CA 1
ATOM 1797 C C . THR A 1 214 ? -14.904 -9.393 36.264 1.00 98.12 214 THR A C 1
ATOM 1799 O O . THR A 1 214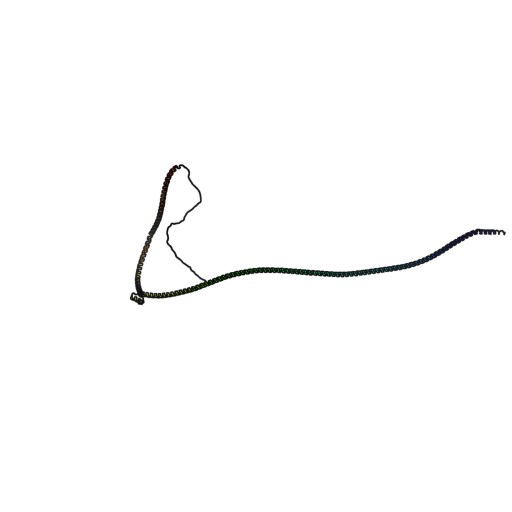 ? -15.340 -9.884 37.304 1.00 98.12 214 THR A O 1
ATOM 1802 N N . GLU A 1 215 ? -15.216 -8.149 35.897 1.00 98.06 215 GLU A N 1
ATOM 1803 C CA . GLU A 1 215 ? -16.082 -7.245 36.666 1.00 98.06 215 GLU A CA 1
ATOM 1804 C C . GLU A 1 215 ? -17.488 -7.838 36.843 1.00 98.06 215 GLU A C 1
ATOM 1806 O O . GLU A 1 215 ? -17.970 -7.946 37.973 1.00 98.06 215 GLU A O 1
ATOM 1811 N N . PHE A 1 216 ? -18.118 -8.315 35.763 1.00 97.75 216 PHE A N 1
ATOM 1812 C CA . PHE A 1 216 ? -19.427 -8.972 35.827 1.00 97.75 216 PHE A CA 1
ATOM 1813 C C . PHE A 1 216 ? -19.389 -10.289 36.616 1.00 97.75 216 PHE A C 1
ATOM 1815 O O . PHE A 1 216 ? -20.322 -10.566 37.370 1.00 97.75 216 PHE A O 1
ATOM 1822 N N . LEU A 1 217 ? -18.310 -11.077 36.533 1.00 98.31 217 LEU A N 1
ATOM 1823 C CA . LEU A 1 217 ? -18.141 -12.280 37.359 1.00 98.31 217 LEU A CA 1
ATOM 1824 C C . LEU A 1 217 ? -18.023 -11.950 38.858 1.00 98.31 217 LEU A C 1
ATOM 1826 O O . LEU A 1 217 ? -18.564 -12.684 39.687 1.00 98.31 217 LEU A O 1
ATOM 1830 N N . HIS A 1 218 ? -17.366 -10.846 39.229 1.00 98.00 218 HIS A N 1
ATOM 1831 C CA . HIS A 1 218 ? -17.319 -10.385 40.621 1.00 98.00 218 HIS A CA 1
ATOM 1832 C C . HIS A 1 218 ? -18.675 -9.834 41.084 1.00 98.00 218 HIS A C 1
ATOM 1834 O O . HIS A 1 218 ? -19.135 -10.199 42.166 1.00 98.00 218 HIS A O 1
ATOM 1840 N N . GLN A 1 219 ? -19.362 -9.035 40.259 1.00 97.94 219 GLN A N 1
ATOM 1841 C CA . GLN A 1 219 ? -20.721 -8.559 40.552 1.00 97.94 219 GLN A CA 1
ATOM 1842 C C . GLN A 1 219 ? -21.708 -9.725 40.723 1.00 97.94 219 GLN A C 1
ATOM 1844 O O . GLN A 1 219 ? -22.492 -9.726 41.670 1.00 97.94 219 GLN A O 1
ATOM 1849 N N . SER A 1 220 ? -21.628 -10.752 39.871 1.00 97.44 220 SER A N 1
ATOM 1850 C CA . SER A 1 220 ? -22.462 -11.955 39.963 1.00 97.44 220 SER A CA 1
ATOM 1851 C C . SER A 1 220 ? -22.243 -12.712 41.277 1.00 97.44 220 SER A C 1
ATOM 1853 O O . SER A 1 220 ? -23.220 -13.120 41.899 1.00 97.44 220 SER A O 1
ATOM 1855 N N . LYS A 1 221 ? -20.990 -12.869 41.729 1.00 98.56 221 LYS A N 1
ATOM 1856 C CA . LYS A 1 221 ? -20.667 -13.491 43.029 1.00 98.56 221 LYS A CA 1
ATOM 1857 C C . LYS A 1 221 ? -21.171 -12.660 44.211 1.00 98.56 221 LYS A C 1
ATOM 1859 O O . LYS A 1 221 ? -21.712 -13.207 45.162 1.00 98.56 221 LYS A O 1
ATOM 1864 N N . LEU A 1 222 ? -21.040 -11.333 44.152 1.00 98.06 222 LEU A N 1
ATOM 1865 C CA . LEU A 1 222 ? -21.599 -10.455 45.185 1.00 98.06 222 LEU A CA 1
ATOM 1866 C C . LEU A 1 222 ? -23.129 -10.579 45.251 1.00 98.06 222 LEU A C 1
ATOM 1868 O O . LEU A 1 222 ? -23.686 -10.662 46.342 1.00 98.06 222 LEU A O 1
ATOM 1872 N N . LYS A 1 223 ? -23.805 -10.671 44.098 1.00 97.81 223 LYS A N 1
ATOM 1873 C CA . LYS A 1 223 ? -25.260 -10.866 44.037 1.00 97.81 223 LYS A CA 1
ATOM 1874 C C . LYS A 1 223 ? -25.707 -12.256 44.495 1.00 97.81 223 LYS A C 1
ATOM 1876 O O . LYS A 1 223 ? -26.766 -12.339 45.114 1.00 97.81 223 LYS A O 1
ATOM 1881 N N . SER A 1 224 ? -24.923 -13.320 44.282 1.00 98.06 224 SER A N 1
ATOM 1882 C CA . SER A 1 224 ? -25.243 -14.633 44.863 1.00 98.06 224 SER A CA 1
ATOM 1883 C C . SER A 1 224 ? -25.125 -14.608 46.389 1.00 98.06 224 SER A C 1
ATOM 1885 O O . SER A 1 224 ? -26.088 -14.967 47.056 1.00 98.06 224 SER A O 1
ATOM 1887 N N . PHE A 1 225 ? -24.047 -14.050 46.955 1.00 98.12 225 PHE A N 1
ATOM 1888 C CA . PHE A 1 225 ? -23.907 -13.909 48.413 1.00 98.12 225 PHE A CA 1
ATOM 1889 C C . PHE A 1 225 ? -24.985 -13.007 49.047 1.00 98.12 225 PHE A C 1
ATOM 1891 O O . PHE A 1 225 ? -25.473 -13.293 50.142 1.00 98.12 225 PHE A O 1
ATOM 1898 N N . GLU A 1 226 ? -25.401 -11.928 48.374 1.00 97.62 226 GLU A N 1
ATOM 1899 C CA . GLU A 1 226 ? -26.544 -11.117 48.817 1.00 97.62 226 GLU A CA 1
ATOM 1900 C C . GLU A 1 226 ? -27.860 -11.910 48.795 1.00 97.62 226 GLU A C 1
ATOM 1902 O O . GLU A 1 226 ? -28.650 -11.789 49.734 1.00 97.62 226 GLU A O 1
ATOM 1907 N N . SER A 1 227 ? -28.078 -12.736 47.764 1.00 96.75 227 SER A N 1
ATOM 1908 C CA . SER A 1 227 ? -29.259 -13.597 47.630 1.00 96.75 227 SER A CA 1
ATOM 1909 C C . SER A 1 227 ? -29.281 -14.716 48.675 1.00 96.75 227 SER A C 1
ATOM 1911 O O . SER A 1 227 ? -30.313 -14.938 49.298 1.00 96.75 227 SER A O 1
ATOM 1913 N N . GLU A 1 228 ? -28.151 -15.382 48.919 1.00 97.94 228 GLU A N 1
ATOM 1914 C CA . GLU A 1 228 ? -27.986 -16.405 49.960 1.00 97.94 228 GLU A CA 1
ATOM 1915 C C . GLU A 1 228 ? -28.277 -15.819 51.350 1.00 97.94 228 GLU A C 1
ATOM 1917 O O . GLU A 1 228 ? -29.057 -16.379 52.121 1.00 97.94 228 GLU A O 1
ATOM 1922 N N . ARG A 1 229 ? -27.733 -14.631 51.655 1.00 98.25 229 ARG A N 1
ATOM 1923 C CA . ARG A 1 229 ? -28.016 -13.923 52.914 1.00 98.25 229 ARG A CA 1
ATOM 1924 C C . ARG A 1 229 ? -29.491 -13.527 53.034 1.00 98.25 229 ARG A C 1
ATOM 1926 O O . ARG A 1 229 ? -30.058 -13.639 54.119 1.00 98.25 229 ARG A O 1
ATOM 1933 N N . ALA A 1 230 ? -30.112 -13.061 51.950 1.00 96.75 230 ALA A N 1
ATOM 1934 C CA . ALA A 1 230 ? -31.535 -12.723 51.937 1.00 96.75 230 ALA A CA 1
ATOM 1935 C C . ALA A 1 230 ? -32.419 -13.964 52.146 1.00 96.75 230 ALA A C 1
ATOM 1937 O O . ALA A 1 230 ? -33.361 -13.903 52.935 1.00 96.75 230 ALA A O 1
ATOM 1938 N N . GLN A 1 231 ? -32.078 -15.096 51.520 1.00 97.81 231 GLN A N 1
ATOM 1939 C CA . GLN A 1 231 ? -32.767 -16.371 51.714 1.00 97.81 231 GLN A CA 1
ATOM 1940 C C . GLN A 1 231 ? -32.658 -16.854 53.167 1.00 97.81 231 GLN A C 1
ATOM 1942 O O . GLN A 1 231 ? -33.674 -17.214 53.752 1.00 97.81 231 GLN A O 1
ATOM 1947 N N . LEU A 1 232 ? -31.474 -16.810 53.789 1.00 97.81 232 LEU A N 1
ATOM 1948 C CA . LEU A 1 232 ? -31.316 -17.221 55.193 1.00 97.81 232 LEU A CA 1
ATOM 1949 C C . LEU A 1 232 ? -32.212 -16.401 56.139 1.00 97.81 232 LEU A C 1
ATOM 1951 O O . LEU A 1 232 ? -32.881 -16.974 56.999 1.00 97.81 232 LEU A O 1
ATOM 1955 N N . ILE A 1 233 ? -32.297 -15.082 55.930 1.00 97.75 233 ILE A N 1
ATOM 1956 C CA . ILE A 1 233 ? -33.183 -14.188 56.697 1.00 97.75 233 ILE A CA 1
ATOM 1957 C C . ILE A 1 233 ? -34.665 -14.475 56.391 1.00 97.75 233 ILE A C 1
ATOM 1959 O O . ILE A 1 233 ? -35.499 -14.456 57.299 1.00 97.75 233 ILE A O 1
ATOM 1963 N N . GLN A 1 234 ? -35.019 -14.779 55.137 1.00 97.44 234 GLN A N 1
ATOM 1964 C CA . GLN A 1 234 ? -36.375 -15.191 54.759 1.00 97.44 234 GLN A CA 1
ATOM 1965 C C . GLN A 1 234 ? -36.776 -16.503 55.451 1.00 97.44 234 GLN A C 1
ATOM 1967 O O . GLN A 1 234 ? -37.882 -16.611 55.974 1.00 97.44 234 GLN A O 1
ATOM 1972 N N . GLU A 1 235 ? -35.888 -17.495 55.493 1.00 97.88 235 GLU A N 1
ATOM 1973 C CA . GLU A 1 235 ? -36.153 -18.764 56.166 1.00 97.88 235 GLU A CA 1
ATOM 1974 C C . GLU A 1 235 ? -36.252 -18.603 57.691 1.00 97.88 235 GLU A C 1
ATOM 1976 O O . GLU A 1 235 ? -37.111 -19.220 58.317 1.00 97.88 235 GLU A O 1
ATOM 1981 N N . GLU A 1 236 ? -35.406 -17.773 58.310 1.00 97.69 236 GLU A N 1
ATOM 1982 C CA . GLU A 1 236 ? -35.489 -17.463 59.743 1.00 97.69 236 GLU A CA 1
ATOM 1983 C C . GLU A 1 236 ? -36.795 -16.734 60.092 1.00 97.69 236 GLU A C 1
ATOM 1985 O O . GLU A 1 236 ? -37.521 -17.149 60.996 1.00 97.69 236 GLU A O 1
ATOM 1990 N N . THR A 1 237 ? -37.158 -15.697 59.333 1.00 96.69 237 THR A N 1
ATOM 1991 C CA . THR A 1 237 ? -38.419 -14.966 59.542 1.00 96.69 237 THR A CA 1
ATOM 1992 C C . THR A 1 237 ? -39.651 -15.831 59.269 1.00 96.69 237 THR A C 1
ATOM 1994 O O . THR A 1 237 ? -40.633 -15.717 60.002 1.00 96.69 237 THR A O 1
ATOM 1997 N N . ALA A 1 238 ? -39.595 -16.760 58.308 1.00 97.69 238 ALA A N 1
ATOM 1998 C CA . ALA A 1 238 ? -40.644 -17.755 58.091 1.00 97.69 238 ALA A CA 1
ATOM 1999 C C . ALA A 1 238 ? -40.773 -18.738 59.271 1.00 97.69 238 ALA A C 1
ATOM 2001 O O . ALA A 1 238 ? -41.886 -18.976 59.740 1.00 97.69 238 ALA A O 1
ATOM 2002 N N . ARG A 1 239 ? -39.656 -19.259 59.807 1.00 98.00 239 ARG A N 1
ATOM 2003 C CA . ARG A 1 239 ? -39.655 -20.107 61.019 1.00 98.00 239 ARG A CA 1
ATOM 2004 C C . ARG A 1 239 ? -40.281 -19.362 62.201 1.00 98.00 239 ARG A C 1
ATOM 2006 O O . ARG A 1 239 ? -41.224 -19.872 62.807 1.00 98.00 239 ARG A O 1
ATOM 2013 N N . ASN A 1 240 ? -39.842 -18.129 62.455 1.00 97.50 240 ASN A N 1
ATOM 2014 C CA . ASN A 1 240 ? -40.371 -17.281 63.526 1.00 97.50 240 ASN A CA 1
ATOM 2015 C C . ASN A 1 240 ? -41.876 -17.001 63.347 1.00 97.50 240 ASN A C 1
ATOM 2017 O O . ASN A 1 240 ? -42.634 -17.099 64.310 1.00 97.50 240 ASN A O 1
ATOM 2021 N N . LEU A 1 241 ? -42.341 -16.743 62.118 1.00 97.06 241 LEU A N 1
ATOM 2022 C CA . LEU A 1 241 ? -43.769 -16.592 61.820 1.00 97.06 241 LEU A CA 1
ATOM 2023 C C . LEU A 1 241 ? -44.562 -17.869 62.139 1.00 97.06 241 LEU A C 1
ATOM 2025 O O . LEU A 1 241 ? -45.605 -17.779 62.785 1.00 97.06 241 LEU A O 1
ATOM 2029 N N . THR A 1 242 ? -44.069 -19.051 61.748 1.00 97.81 242 THR A N 1
ATOM 2030 C CA . THR A 1 242 ? -44.747 -20.321 62.072 1.00 97.81 242 THR A CA 1
ATOM 2031 C C . THR A 1 242 ? -44.778 -20.607 63.574 1.00 97.81 242 THR A C 1
ATOM 2033 O O . THR A 1 242 ? -45.788 -21.102 64.072 1.00 97.81 242 THR A O 1
ATOM 2036 N N . GLN A 1 243 ? -43.740 -20.229 64.331 1.00 97.69 243 GLN A N 1
ATOM 2037 C CA . GLN A 1 243 ? -43.772 -20.314 65.793 1.00 97.69 243 GLN A CA 1
ATOM 2038 C C . GLN A 1 243 ? -44.844 -19.382 66.378 1.00 97.69 243 GLN A C 1
ATOM 2040 O O . GLN A 1 243 ? -45.682 -19.838 67.155 1.00 97.69 243 GLN A O 1
ATOM 2045 N N . CYS A 1 244 ? -44.879 -18.111 65.967 1.00 96.19 244 CYS A N 1
ATOM 2046 C CA . CYS A 1 244 ? -45.902 -17.161 66.413 1.00 96.19 244 CYS A CA 1
ATOM 2047 C C . CYS A 1 244 ? -47.326 -17.639 66.077 1.00 96.19 244 CYS A C 1
ATOM 2049 O O . CYS A 1 244 ? -48.227 -17.495 66.898 1.00 96.19 244 CYS A O 1
ATOM 2051 N N . GLN A 1 245 ? -47.536 -18.262 64.911 1.00 97.31 245 GLN A N 1
ATOM 2052 C CA . GLN A 1 245 ? -48.821 -18.866 64.535 1.00 97.31 245 GLN A CA 1
ATOM 2053 C C . GLN A 1 245 ? -49.215 -20.020 65.473 1.00 97.31 245 GLN A C 1
ATOM 2055 O O . GLN A 1 245 ? -50.339 -20.037 65.976 1.00 97.31 245 GLN A O 1
ATOM 2060 N N . LEU A 1 246 ? -48.290 -20.937 65.778 1.00 97.44 246 LEU A N 1
ATOM 2061 C CA . LEU A 1 246 ? -48.520 -22.039 66.725 1.00 97.44 246 LEU A CA 1
ATOM 2062 C C . LEU A 1 246 ? -48.781 -21.540 68.158 1.00 97.44 246 LEU A C 1
ATOM 2064 O O . LEU A 1 246 ? -49.595 -22.118 68.883 1.00 97.44 246 LEU A O 1
ATOM 2068 N N . GLU A 1 247 ? -48.129 -20.453 68.572 1.00 96.56 247 GLU A N 1
ATOM 2069 C CA . GLU A 1 247 ? -48.398 -19.793 69.851 1.00 96.56 247 GLU A CA 1
ATOM 2070 C C . GLU A 1 247 ? -49.783 -19.131 69.865 1.00 96.56 247 GLU A C 1
ATOM 2072 O O . GLU A 1 247 ? -50.549 -19.355 70.804 1.00 96.56 247 GLU A O 1
ATOM 2077 N N . CYS A 1 248 ? -50.172 -18.413 68.806 1.00 95.88 248 CYS A N 1
ATOM 2078 C CA . CYS A 1 248 ? -51.526 -17.876 68.645 1.00 95.88 248 CYS A CA 1
ATOM 2079 C C . CYS A 1 248 ? -52.596 -18.979 68.689 1.00 95.88 248 CYS A C 1
ATOM 2081 O O . CYS A 1 248 ? -53.556 -18.850 69.449 1.00 95.88 248 CYS A O 1
ATOM 2083 N N . GLU A 1 249 ? -52.415 -20.094 67.971 1.00 97.44 249 GLU A N 1
ATOM 2084 C CA . GLU A 1 249 ? -53.310 -21.258 68.049 1.00 97.44 249 GLU A CA 1
ATOM 2085 C C . GLU A 1 249 ? -53.421 -21.815 69.475 1.00 97.44 249 GLU A C 1
ATOM 2087 O O . GLU A 1 249 ? -54.509 -22.167 69.933 1.00 97.44 249 GLU A O 1
ATOM 2092 N N . LYS A 1 250 ? -52.298 -21.912 70.195 1.00 97.69 250 LYS A N 1
ATOM 2093 C CA . LYS A 1 250 ? -52.250 -22.392 71.583 1.00 97.69 250 LYS A CA 1
ATOM 2094 C C . LYS A 1 250 ? -53.001 -21.450 72.528 1.00 97.69 250 LYS A C 1
ATOM 2096 O O . LYS A 1 250 ? -53.729 -21.927 73.401 1.00 97.69 250 LYS A O 1
ATOM 2101 N N . TYR A 1 251 ? -52.868 -20.134 72.355 1.00 95.94 251 TYR A N 1
ATOM 2102 C CA . TYR A 1 251 ? -53.629 -19.150 73.128 1.00 95.94 251 TYR A CA 1
ATOM 2103 C C . TYR A 1 251 ? -55.120 -19.156 72.765 1.00 95.94 251 TYR A C 1
ATOM 2105 O O . TYR A 1 251 ? -55.947 -19.109 73.673 1.00 95.94 251 TYR A O 1
ATOM 2113 N N . GLN A 1 252 ? -55.477 -19.314 71.488 1.00 97.56 252 GLN A N 1
ATOM 2114 C CA . GLN A 1 252 ? -56.864 -19.464 71.039 1.00 97.56 252 GLN A CA 1
ATOM 2115 C C . GLN A 1 252 ? -57.518 -20.718 71.640 1.00 97.56 252 GLN A C 1
ATOM 2117 O O . GLN A 1 252 ? -58.565 -20.617 72.275 1.00 97.56 252 GLN A O 1
ATOM 2122 N N . LYS A 1 253 ? -56.862 -21.882 71.556 1.00 97.25 253 LYS A N 1
ATOM 2123 C CA . LYS A 1 253 ? -57.337 -23.136 72.171 1.00 97.25 253 LYS A CA 1
ATOM 2124 C C . LYS A 1 253 ? -57.469 -23.010 73.696 1.00 97.25 253 LYS A C 1
ATOM 2126 O O . LYS A 1 253 ? -58.415 -23.540 74.273 1.00 97.25 253 LYS A O 1
ATOM 2131 N N . LYS A 1 254 ? -56.571 -22.266 74.359 1.00 97.31 254 LYS A N 1
ATOM 2132 C CA . LYS A 1 254 ? -56.687 -21.961 75.797 1.00 97.31 254 LYS A CA 1
ATOM 2133 C C . LYS A 1 254 ? -57.884 -21.052 76.103 1.00 97.31 254 LYS A C 1
ATOM 2135 O O . LYS A 1 254 ? -58.578 -21.304 77.085 1.00 97.31 254 LYS A O 1
ATOM 2140 N N . LEU A 1 255 ? -58.139 -20.031 75.283 1.00 95.06 255 LEU A N 1
ATOM 2141 C CA . LEU A 1 255 ? -59.323 -19.176 75.407 1.00 95.06 255 LEU A CA 1
ATOM 2142 C C . LEU A 1 255 ? -60.606 -19.990 75.222 1.00 95.06 255 LEU A C 1
ATOM 2144 O O . LEU A 1 255 ? -61.481 -19.905 76.069 1.00 95.06 255 LEU A O 1
ATOM 2148 N N . GLU A 1 256 ? -60.692 -20.853 74.207 1.00 96.88 256 GLU A N 1
ATOM 2149 C CA . GLU A 1 256 ? -61.857 -21.725 74.002 1.00 96.88 256 GLU A CA 1
ATOM 2150 C C . GLU A 1 256 ? -62.168 -22.618 75.212 1.00 96.88 256 GLU A C 1
ATOM 2152 O O . GLU A 1 256 ? -63.340 -22.814 75.536 1.00 96.88 256 GLU A O 1
ATOM 2157 N N . VAL A 1 257 ? -61.146 -23.168 75.879 1.00 97.19 257 VAL A N 1
ATOM 2158 C CA . VAL A 1 257 ? -61.326 -23.957 77.110 1.00 97.19 257 VAL A CA 1
ATOM 2159 C C . VAL A 1 257 ? -61.804 -23.067 78.257 1.00 97.19 257 VAL A C 1
ATOM 2161 O O . VAL A 1 257 ? -62.830 -23.375 78.856 1.00 97.19 257 VAL A O 1
ATOM 2164 N N . LEU A 1 258 ? -61.147 -21.930 78.507 1.00 94.12 258 LEU A N 1
ATOM 2165 C CA . LEU A 1 258 ? -61.548 -20.993 79.565 1.00 94.12 258 LEU A CA 1
ATOM 2166 C C . LEU A 1 258 ? -62.959 -20.421 79.346 1.00 94.12 258 LEU A C 1
ATOM 2168 O O . LEU A 1 258 ? -63.695 -20.224 80.306 1.00 94.12 258 LEU A O 1
ATOM 2172 N N . THR A 1 259 ? -63.374 -20.197 78.099 1.00 95.75 259 THR A N 1
ATOM 2173 C CA . THR A 1 259 ? -64.737 -19.776 77.746 1.00 95.75 259 THR A CA 1
ATOM 2174 C C . THR A 1 259 ? -65.755 -20.894 77.999 1.00 95.75 259 THR A C 1
ATOM 2176 O O . THR A 1 259 ? -66.836 -20.619 78.516 1.00 95.75 259 THR A O 1
ATOM 2179 N N . LYS A 1 260 ? -65.420 -22.160 77.706 1.00 96.50 260 LYS A N 1
ATOM 2180 C CA . LYS A 1 260 ? -66.270 -23.321 78.043 1.00 96.50 260 LYS A CA 1
ATOM 2181 C C . LYS A 1 260 ? -66.394 -23.507 79.561 1.00 96.50 260 LYS A C 1
ATOM 2183 O O . LYS A 1 260 ? -67.499 -23.724 80.050 1.00 96.50 260 LYS A O 1
ATOM 2188 N N . GLU A 1 261 ? -65.296 -23.367 80.303 1.00 95.25 261 GLU A N 1
ATOM 2189 C CA . GLU A 1 261 ? -65.284 -23.401 81.772 1.00 95.25 261 GLU A CA 1
ATOM 2190 C C . GLU A 1 261 ? -66.087 -22.240 82.371 1.00 95.25 261 GLU A C 1
ATOM 2192 O O . GLU A 1 261 ? -66.903 -22.465 83.262 1.00 95.25 261 GLU A O 1
ATOM 2197 N N . PHE A 1 262 ? -65.935 -21.021 81.841 1.00 95.44 262 PHE A N 1
ATOM 2198 C CA . PHE A 1 262 ? -66.701 -19.847 82.259 1.00 95.44 262 PHE A CA 1
ATOM 2199 C C . PHE A 1 262 ? -68.207 -20.044 82.056 1.00 95.44 262 PHE A C 1
ATOM 2201 O O . PHE A 1 262 ? -68.966 -19.863 83.004 1.00 95.44 262 PHE A O 1
ATOM 2208 N N . TYR A 1 263 ? -68.655 -20.473 80.869 1.00 97.44 263 TYR A N 1
ATOM 2209 C CA . TYR A 1 263 ? -70.081 -20.724 80.624 1.00 97.44 263 TYR A CA 1
ATOM 2210 C C . TYR A 1 263 ? -70.624 -21.918 81.425 1.00 97.44 263 TYR A C 1
ATOM 2212 O O . TYR A 1 263 ? -71.771 -21.887 81.871 1.00 97.44 263 TYR A O 1
ATOM 2220 N N . GLY A 1 264 ? -69.809 -22.951 81.665 1.00 95.88 264 GLY A N 1
ATOM 2221 C CA . GLY A 1 264 ? -70.158 -24.058 82.558 1.00 95.88 264 GLY A CA 1
ATOM 2222 C C . GLY A 1 264 ? -70.356 -23.594 84.004 1.00 95.88 264 GLY A C 1
ATOM 2223 O O . GLY A 1 264 ? -71.372 -23.915 84.626 1.00 95.88 264 GLY A O 1
ATOM 2224 N N . LEU A 1 265 ? -69.428 -22.780 84.515 1.00 95.00 265 LEU A N 1
ATOM 2225 C CA . LEU A 1 265 ? -69.502 -22.183 85.846 1.00 95.00 265 LEU A CA 1
ATOM 2226 C C . LEU A 1 265 ? -70.696 -21.228 85.956 1.00 95.00 265 LEU A C 1
ATOM 2228 O O . LEU A 1 265 ? -71.468 -21.350 86.905 1.00 95.00 265 LEU A O 1
ATOM 2232 N N . GLN A 1 266 ? -70.899 -20.353 84.966 1.00 95.56 266 GLN A N 1
ATOM 2233 C CA . GLN A 1 266 ? -72.052 -19.457 84.871 1.00 95.56 266 GLN A CA 1
ATOM 2234 C C . GLN A 1 266 ? -73.359 -20.256 84.943 1.00 95.56 266 GLN A C 1
ATOM 2236 O O . GLN A 1 266 ? -74.150 -20.019 85.849 1.00 95.56 266 GLN A O 1
ATOM 2241 N N . SER A 1 267 ? -73.546 -21.269 84.089 1.00 95.12 267 SER A N 1
ATOM 2242 C CA . SER A 1 267 ? -74.760 -22.098 84.097 1.00 95.12 267 SER A CA 1
ATOM 2243 C C . SER A 1 267 ? -74.955 -22.857 85.419 1.00 95.12 267 SER A C 1
ATOM 2245 O O . SER A 1 267 ? -76.086 -23.031 85.871 1.00 95.12 267 SER A O 1
ATOM 2247 N N . SER A 1 268 ? -73.875 -23.295 86.079 1.00 95.38 268 SER A N 1
ATOM 2248 C CA . SER A 1 268 ? -73.954 -23.916 87.412 1.00 95.38 268 SER A CA 1
ATOM 2249 C C . SER A 1 268 ? -74.352 -22.917 88.509 1.00 95.38 268 SER A C 1
ATOM 2251 O O . SER A 1 268 ? -75.132 -23.256 89.398 1.00 95.38 268 SER A O 1
ATOM 2253 N N . SER A 1 269 ? -73.884 -21.670 88.404 1.00 92.06 269 SER A N 1
ATOM 2254 C CA . SER A 1 269 ? -74.218 -20.572 89.314 1.00 92.06 269 SER A CA 1
ATOM 2255 C C . SER A 1 269 ? -75.663 -20.116 89.115 1.00 92.06 269 SER A C 1
ATOM 2257 O O . SER A 1 269 ? -76.406 -20.004 90.082 1.00 92.06 269 SER A O 1
ATOM 2259 N N . GLU A 1 270 ? -76.106 -19.957 87.866 1.00 95.38 270 GLU A N 1
ATOM 2260 C CA . GLU A 1 270 ? -77.491 -19.641 87.499 1.00 95.38 270 GLU A CA 1
ATOM 2261 C C . GLU A 1 270 ? -78.457 -20.717 88.005 1.00 95.38 270 GLU A C 1
ATOM 2263 O O . GLU A 1 270 ? -79.441 -20.388 88.665 1.00 95.38 270 GLU A O 1
ATOM 2268 N N . LYS A 1 271 ? -78.134 -22.006 87.808 1.00 95.25 271 LYS A N 1
ATOM 2269 C CA . LYS A 1 271 ? -78.885 -23.118 88.414 1.00 95.25 271 LYS A CA 1
ATOM 2270 C C . LYS A 1 271 ? -78.960 -22.964 89.928 1.00 95.25 271 LYS A C 1
ATOM 2272 O O . LYS A 1 271 ? -80.063 -22.955 90.471 1.00 95.25 271 LYS A O 1
ATOM 2277 N N . ARG A 1 272 ? -77.829 -22.743 90.607 1.00 95.25 272 ARG A N 1
ATOM 2278 C CA . ARG A 1 272 ? -77.810 -22.589 92.067 1.00 95.25 272 ARG A CA 1
ATOM 2279 C C . ARG A 1 272 ? -78.580 -21.356 92.556 1.00 95.25 272 ARG A C 1
ATOM 2281 O O . ARG A 1 272 ? -79.209 -21.418 93.608 1.00 95.25 272 ARG A O 1
ATOM 2288 N N . ILE A 1 273 ? -78.582 -20.264 91.795 1.00 93.81 273 ILE A N 1
ATOM 2289 C CA . ILE A 1 273 ? -79.400 -19.073 92.056 1.00 93.81 273 ILE A CA 1
ATOM 2290 C C . ILE A 1 273 ? -80.885 -19.420 91.923 1.00 93.81 273 ILE A C 1
ATOM 2292 O O . ILE A 1 273 ? -81.643 -19.112 92.837 1.00 93.81 273 ILE A O 1
ATOM 2296 N N . THR A 1 274 ? -81.302 -20.118 90.861 1.00 93.44 274 THR A N 1
ATOM 2297 C CA . THR A 1 274 ? -82.709 -20.533 90.695 1.00 93.44 274 THR A CA 1
ATOM 2298 C C . THR A 1 274 ? -83.164 -21.551 91.749 1.00 93.44 274 THR A C 1
ATOM 2300 O O . THR A 1 274 ? -84.279 -21.437 92.249 1.00 93.44 274 THR A O 1
ATOM 2303 N N . GLU A 1 275 ? -82.298 -22.481 92.173 1.00 94.25 275 GLU A N 1
ATOM 2304 C CA . GLU A 1 275 ? -82.552 -23.384 93.308 1.00 94.25 275 GLU A CA 1
ATOM 2305 C C . GLU A 1 275 ? -82.782 -22.604 94.609 1.00 94.25 275 GLU A C 1
ATOM 2307 O O . GLU A 1 275 ? -83.756 -22.851 95.319 1.00 94.25 275 GLU A O 1
ATOM 2312 N N . LEU A 1 276 ? -81.900 -21.648 94.922 1.00 92.44 276 LEU A N 1
ATOM 2313 C CA . LEU A 1 276 ? -82.000 -20.831 96.131 1.00 92.44 276 LEU A CA 1
ATOM 2314 C C . LEU A 1 276 ? -83.203 -19.881 96.082 1.00 92.44 276 LEU A C 1
ATOM 2316 O O . LEU A 1 276 ? -83.858 -19.688 97.101 1.00 92.44 276 LEU A O 1
ATOM 2320 N N . GLN A 1 277 ? -83.541 -19.327 94.915 1.00 93.94 277 GLN A N 1
ATOM 2321 C CA . GLN A 1 277 ? -84.756 -18.531 94.717 1.00 93.94 277 GLN A CA 1
ATOM 2322 C C . GLN A 1 277 ? -86.019 -19.375 94.922 1.00 93.94 277 GLN A C 1
ATOM 2324 O O . GLN A 1 277 ? -86.931 -18.928 95.615 1.00 93.94 277 GLN A O 1
ATOM 2329 N N . ALA A 1 278 ? -86.055 -20.607 94.400 1.00 92.25 278 ALA A N 1
ATOM 2330 C CA . ALA A 1 278 ? -87.157 -21.536 94.630 1.00 92.25 278 ALA A CA 1
ATOM 2331 C C . ALA A 1 278 ? -87.301 -21.874 96.125 1.00 92.25 278 ALA A C 1
ATOM 2333 O O . ALA A 1 278 ? -88.382 -21.690 96.684 1.00 92.25 278 ALA A O 1
ATOM 2334 N N . GLN A 1 279 ? -86.208 -22.253 96.800 1.00 93.06 279 GLN A N 1
ATOM 2335 C CA . GLN A 1 279 ? -86.199 -22.507 98.249 1.00 93.06 279 GLN A CA 1
ATOM 2336 C C . GLN A 1 279 ? -86.653 -21.283 99.054 1.00 93.06 279 GLN A C 1
ATOM 2338 O O . GLN A 1 279 ? -87.471 -21.411 99.962 1.00 93.06 279 GLN A O 1
ATOM 2343 N N . ASN A 1 280 ? -86.179 -20.084 98.709 1.00 90.50 280 ASN A N 1
ATOM 2344 C CA . ASN A 1 280 ? -86.565 -18.862 99.409 1.00 90.50 280 ASN A CA 1
ATOM 2345 C C . ASN A 1 280 ? -88.044 -18.505 99.169 1.00 90.50 280 ASN A C 1
ATOM 2347 O O . ASN A 1 280 ? -88.716 -18.056 100.092 1.00 90.50 280 ASN A O 1
ATOM 2351 N N . SER A 1 281 ? -88.585 -18.775 97.974 1.00 92.25 281 SER A N 1
ATOM 2352 C CA . SER A 1 281 ? -90.022 -18.627 97.697 1.00 92.25 281 SER A CA 1
ATOM 2353 C C . SER A 1 281 ? -90.881 -19.640 98.466 1.00 92.25 281 SER A C 1
ATOM 2355 O O . SER A 1 281 ? -91.958 -19.290 98.941 1.00 92.25 281 SER A O 1
ATOM 2357 N N . GLU A 1 282 ? -90.385 -20.864 98.675 1.00 93.19 282 GLU A N 1
ATOM 2358 C CA . GLU A 1 282 ? -91.053 -21.869 99.508 1.00 93.19 282 GLU A CA 1
ATOM 2359 C C . GLU A 1 282 ? -91.022 -21.474 100.993 1.00 93.19 282 GLU A C 1
ATOM 2361 O O . GLU A 1 282 ? -92.030 -21.578 101.692 1.00 93.19 282 GLU A O 1
ATOM 2366 N N . HIS A 1 283 ? -89.884 -20.972 101.484 1.00 90.06 283 HIS A N 1
ATOM 2367 C CA . HIS A 1 283 ? -89.766 -20.451 102.844 1.00 90.06 283 HIS A CA 1
ATOM 2368 C C . HIS A 1 283 ? -90.656 -19.224 103.072 1.00 90.06 283 HIS A C 1
ATOM 2370 O O . HIS A 1 283 ? -91.326 -19.172 104.102 1.00 90.06 283 HIS A O 1
ATOM 2376 N N . GLN A 1 284 ? -90.743 -18.301 102.109 1.00 92.62 284 GLN A N 1
ATOM 2377 C CA . GLN A 1 284 ? -91.678 -17.178 102.171 1.00 92.62 284 GLN A CA 1
ATOM 2378 C C . GLN A 1 284 ? -93.129 -17.672 102.200 1.00 92.62 284 GLN A C 1
ATOM 2380 O O . GLN A 1 284 ? -93.866 -17.308 103.105 1.00 92.62 284 GLN A O 1
ATOM 2385 N N . ALA A 1 285 ? -93.526 -18.586 101.309 1.00 90.00 285 ALA A N 1
ATOM 2386 C CA . ALA A 1 285 ? -94.880 -19.145 101.308 1.00 90.00 285 ALA A CA 1
ATOM 2387 C C . ALA A 1 285 ? -95.237 -19.875 102.622 1.00 90.00 285 ALA A C 1
ATOM 2389 O O . ALA A 1 285 ? -96.389 -19.846 103.050 1.00 90.00 285 ALA A O 1
ATOM 2390 N N . ARG A 1 286 ? -94.259 -20.504 103.293 1.00 91.25 286 ARG A N 1
ATOM 2391 C CA . ARG A 1 286 ? -94.431 -21.077 104.641 1.00 91.25 286 ARG A CA 1
ATOM 2392 C C . ARG A 1 286 ? -94.594 -19.985 105.711 1.00 91.25 286 ARG A C 1
ATOM 2394 O O . ARG A 1 286 ? -95.459 -20.127 106.571 1.00 91.25 286 ARG A O 1
ATOM 2401 N N . LEU A 1 287 ? -93.808 -18.905 105.664 1.00 88.12 287 LEU A N 1
ATOM 2402 C CA . LEU A 1 287 ? -93.942 -17.755 106.574 1.00 88.12 287 LEU A CA 1
ATOM 2403 C C . LEU A 1 287 ? -95.294 -17.050 106.396 1.00 88.12 287 LEU A C 1
ATOM 2405 O O . LEU A 1 287 ? -95.992 -16.835 107.380 1.00 88.12 287 LEU A O 1
ATOM 2409 N N . ASP A 1 288 ? -95.728 -16.824 105.156 1.00 89.88 288 ASP A N 1
ATOM 2410 C CA . ASP A 1 288 ? -97.034 -16.254 104.802 1.00 89.88 288 ASP A CA 1
ATOM 2411 C C . ASP A 1 288 ? -98.227 -17.076 105.331 1.00 89.88 288 ASP A C 1
ATOM 2413 O O . ASP A 1 288 ? -99.354 -16.573 105.356 1.00 89.88 288 ASP A O 1
ATOM 2417 N N . ILE A 1 289 ? -98.027 -18.353 105.679 1.00 87.25 289 ILE A N 1
ATOM 2418 C CA . ILE A 1 289 ? -99.030 -19.215 106.324 1.00 87.25 289 ILE A CA 1
ATOM 2419 C C . ILE A 1 289 ? -98.975 -19.047 107.847 1.00 87.25 289 ILE A C 1
ATOM 2421 O O . ILE A 1 289 ? -100.022 -18.870 108.470 1.00 87.25 289 ILE A O 1
ATOM 2425 N N . TYR A 1 290 ? -97.780 -19.043 108.448 1.00 86.06 290 TYR A N 1
ATOM 2426 C CA . TYR A 1 290 ? -97.622 -18.800 109.887 1.00 86.06 290 TYR A CA 1
ATOM 2427 C C . TYR A 1 290 ? -98.100 -17.400 110.297 1.00 86.06 290 TYR A C 1
ATOM 2429 O O . TYR A 1 290 ? -98.853 -17.286 111.256 1.00 86.06 290 TYR A O 1
ATOM 2437 N N . GLU A 1 291 ? -97.781 -16.358 109.526 1.00 86.69 291 GLU A N 1
ATOM 2438 C CA . GLU A 1 291 ? -98.256 -14.992 109.781 1.00 86.69 291 GLU A CA 1
ATOM 2439 C C . GLU A 1 291 ? -99.787 -14.864 109.772 1.00 86.69 291 GLU A C 1
ATOM 2441 O O . GLU A 1 291 ? -100.332 -13.993 110.448 1.00 86.69 291 GLU A O 1
ATOM 2446 N N . LYS A 1 292 ? -100.493 -15.680 108.978 1.00 84.62 292 LYS A N 1
ATOM 2447 C CA . LYS A 1 292 ? -101.966 -15.685 108.952 1.00 84.62 292 LYS A CA 1
ATOM 2448 C C . LYS A 1 292 ? -102.520 -16.352 110.206 1.00 84.62 292 LYS A C 1
ATOM 2450 O O . LYS A 1 292 ? -103.368 -15.766 110.865 1.00 84.62 292 LYS A O 1
ATOM 2455 N N . LEU A 1 293 ? -101.956 -17.501 110.584 1.00 82.56 293 LEU A N 1
ATOM 2456 C CA . LEU A 1 293 ? -102.292 -18.198 111.828 1.00 82.56 293 LEU A CA 1
ATOM 2457 C C . LEU A 1 293 ? -102.021 -17.338 113.076 1.00 82.56 293 LEU A C 1
ATOM 2459 O O . LEU A 1 293 ? -102.800 -17.386 114.022 1.00 82.56 293 LEU A O 1
ATOM 2463 N N . GLU A 1 294 ? -100.954 -16.535 113.092 1.00 80.56 294 GLU A N 1
ATOM 2464 C CA . GLU A 1 294 ? -100.678 -15.606 114.198 1.00 80.56 294 GLU A CA 1
ATOM 2465 C C . GLU A 1 294 ? -101.703 -14.461 114.259 1.00 80.56 294 GLU A C 1
ATOM 2467 O O . GLU A 1 294 ? -102.240 -14.192 115.332 1.00 80.56 294 GLU A O 1
ATOM 2472 N N . LYS A 1 295 ? -102.067 -13.857 113.118 1.00 82.19 295 LYS A N 1
ATOM 2473 C CA . LYS A 1 295 ? -103.105 -12.805 113.052 1.00 82.19 295 LYS A CA 1
ATOM 2474 C C . LYS A 1 295 ? -104.482 -13.329 113.480 1.00 82.19 295 LYS A C 1
ATOM 2476 O O . LYS A 1 295 ? -105.159 -12.681 114.272 1.00 82.19 295 LYS A O 1
ATOM 2481 N N . GLU A 1 296 ? -104.855 -14.530 113.033 1.00 79.00 296 GLU A N 1
ATOM 2482 C CA . GLU A 1 296 ? -106.074 -15.225 113.472 1.00 79.00 296 GLU A CA 1
ATOM 2483 C C . GLU A 1 296 ? -106.081 -15.458 114.998 1.00 79.00 296 GLU A C 1
ATOM 2485 O O . GLU A 1 296 ? -107.108 -15.268 115.649 1.00 79.00 296 GLU A O 1
ATOM 2490 N N . LEU A 1 297 ? -104.940 -15.819 115.600 1.00 76.25 297 LEU A N 1
ATOM 2491 C CA . LEU A 1 297 ? -104.825 -16.031 117.049 1.00 76.25 297 LEU A CA 1
ATOM 2492 C C . LEU A 1 297 ? -104.895 -14.729 117.864 1.00 76.25 297 LEU A C 1
ATOM 2494 O O . LEU A 1 297 ? -105.542 -14.717 118.915 1.00 76.25 297 LEU A O 1
ATOM 2498 N N . ASP A 1 298 ? -104.270 -13.645 117.402 1.00 80.00 298 ASP A N 1
ATOM 2499 C CA . ASP A 1 298 ? -104.298 -12.351 118.097 1.00 80.00 298 ASP A CA 1
ATOM 2500 C C . ASP A 1 298 ? -105.703 -11.721 118.088 1.00 80.00 298 ASP A C 1
ATOM 2502 O O . ASP A 1 298 ? -106.151 -11.205 119.118 1.00 80.00 298 ASP A O 1
ATOM 2506 N N . 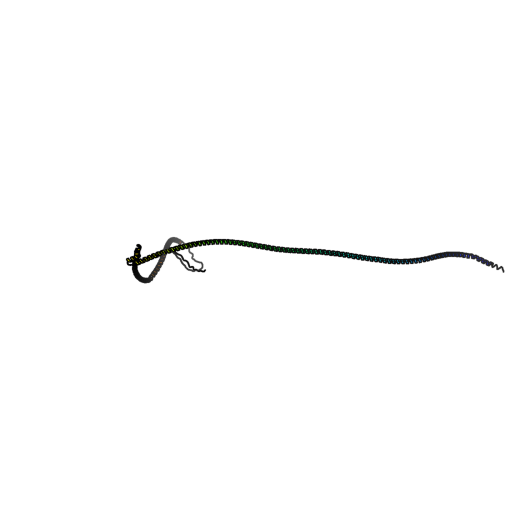GLU A 1 299 ? -106.454 -11.838 116.985 1.00 79.00 299 GLU A N 1
ATOM 2507 C CA . GLU A 1 299 ? -107.861 -11.408 116.930 1.00 79.00 299 GLU A CA 1
ATOM 2508 C C . GLU A 1 299 ? -108.730 -12.156 117.959 1.00 79.00 299 GLU A C 1
ATOM 2510 O O . GLU A 1 299 ? -109.543 -11.538 118.654 1.00 79.00 299 GLU A O 1
ATOM 2515 N N . ILE A 1 300 ? -108.516 -13.466 118.132 1.00 74.12 300 ILE A N 1
ATOM 2516 C CA . ILE A 1 300 ? -109.220 -14.288 119.132 1.00 74.12 300 ILE A CA 1
ATOM 2517 C C . ILE A 1 300 ? -108.851 -13.869 120.568 1.00 74.12 300 ILE A C 1
ATOM 2519 O O . ILE A 1 300 ? -109.720 -13.828 121.449 1.00 74.12 300 ILE A O 1
ATOM 2523 N N . ILE A 1 301 ? -107.581 -13.537 120.831 1.00 73.25 301 ILE A N 1
ATOM 2524 C CA . ILE A 1 301 ? -107.133 -13.048 122.147 1.00 73.25 301 ILE A CA 1
ATOM 2525 C C . ILE A 1 301 ? -107.772 -11.689 122.462 1.00 73.25 301 ILE A C 1
ATOM 2527 O O . ILE A 1 301 ? -108.244 -11.500 123.583 1.00 73.25 301 ILE A O 1
ATOM 2531 N N . MET A 1 302 ? -107.847 -10.769 121.494 1.00 71.75 302 MET A N 1
ATOM 2532 C CA . MET A 1 302 ? -108.501 -9.467 121.683 1.00 71.75 302 MET A CA 1
ATOM 2533 C C . MET A 1 302 ? -110.001 -9.625 121.973 1.00 71.75 302 MET A C 1
ATOM 2535 O O . MET A 1 302 ? -110.473 -9.168 123.016 1.00 71.75 302 MET A O 1
ATOM 2539 N N . GLN A 1 303 ? -110.732 -10.364 121.128 1.00 69.00 303 GLN A N 1
ATOM 2540 C CA . GLN A 1 303 ? -112.178 -10.594 121.288 1.00 69.00 303 GLN A CA 1
ATOM 2541 C C . GLN A 1 303 ? -112.538 -11.241 122.639 1.00 69.00 303 GLN A C 1
ATOM 2543 O O . GLN A 1 303 ? -113.603 -10.977 123.194 1.00 69.00 303 GLN A O 1
ATOM 2548 N N . THR A 1 304 ? -111.652 -12.069 123.205 1.00 65.44 304 THR A N 1
ATOM 2549 C CA . THR A 1 304 ? -111.865 -12.699 124.523 1.00 65.44 304 THR A CA 1
ATOM 2550 C C . THR A 1 304 ? -111.285 -11.904 125.698 1.00 65.44 304 THR A C 1
ATOM 2552 O O . THR A 1 304 ? -111.658 -12.154 126.849 1.00 65.44 304 THR A O 1
ATOM 2555 N N . ALA A 1 305 ? -110.433 -10.905 125.454 1.00 60.62 305 ALA A N 1
ATOM 2556 C CA . ALA A 1 305 ? -109.983 -9.961 126.474 1.00 60.62 305 ALA A CA 1
ATOM 2557 C C . ALA A 1 305 ? -111.062 -8.918 126.817 1.00 60.62 305 ALA A C 1
ATOM 2559 O O . ALA A 1 305 ? -111.222 -8.607 127.996 1.00 60.62 305 ALA A O 1
ATOM 2560 N N . GLU A 1 306 ? -111.817 -8.429 125.827 1.00 62.25 306 GLU A N 1
ATOM 2561 C CA . GLU A 1 306 ? -112.804 -7.345 125.997 1.00 62.25 306 GLU A CA 1
ATOM 2562 C C . GLU A 1 306 ? -114.105 -7.760 126.713 1.00 62.25 306 GLU A C 1
ATOM 2564 O O . GLU A 1 306 ? -114.765 -6.924 127.328 1.00 62.25 306 GLU A O 1
ATOM 2569 N N . ILE A 1 307 ? -114.483 -9.043 126.676 1.00 66.94 307 ILE A N 1
ATOM 2570 C CA . ILE A 1 307 ? -115.744 -9.527 127.265 1.00 66.94 307 ILE A CA 1
ATOM 2571 C C . ILE A 1 307 ? -115.617 -9.678 128.787 1.00 66.94 307 ILE A C 1
ATOM 2573 O O . ILE A 1 307 ? -114.966 -10.599 129.280 1.00 66.94 307 ILE A O 1
ATOM 2577 N N . GLU A 1 308 ? -116.297 -8.820 129.550 1.00 58.72 308 GLU A N 1
ATOM 2578 C CA . GLU A 1 308 ? -116.233 -8.815 131.024 1.00 58.72 308 GLU A CA 1
ATOM 2579 C C . GLU A 1 308 ? -116.733 -10.126 131.676 1.00 58.72 308 GLU A C 1
ATOM 2581 O O . GLU A 1 308 ? -116.287 -10.480 132.767 1.00 58.72 308 GLU A O 1
ATOM 2586 N N . ASN A 1 309 ? -117.605 -10.884 130.998 1.00 67.62 309 ASN A N 1
ATOM 2587 C CA . ASN A 1 309 ? -118.201 -12.133 131.484 1.00 67.62 309 ASN A CA 1
ATOM 2588 C C . ASN A 1 309 ? -117.339 -13.374 131.144 1.00 67.62 309 ASN A C 1
ATOM 2590 O O . ASN A 1 309 ? -117.164 -13.711 129.971 1.00 67.62 309 ASN A O 1
ATOM 2594 N N . GLU A 1 310 ? -116.799 -14.078 132.148 1.00 63.97 310 GLU A N 1
ATOM 2595 C CA . GLU A 1 310 ? -115.816 -15.158 131.921 1.00 63.97 310 GLU A CA 1
ATOM 2596 C C . GLU A 1 310 ? -116.391 -16.387 131.185 1.00 63.97 310 GLU A C 1
ATOM 2598 O O . GLU A 1 310 ? -115.724 -16.916 130.294 1.00 63.97 310 GLU A O 1
ATOM 2603 N N . ASP A 1 311 ? -117.634 -16.793 131.471 1.00 65.38 311 ASP A N 1
ATOM 2604 C CA . ASP A 1 311 ? -118.292 -17.947 130.822 1.00 65.38 311 ASP A CA 1
ATOM 2605 C C . ASP A 1 311 ? -118.542 -17.731 129.316 1.00 65.38 311 ASP A C 1
ATOM 2607 O O . ASP A 1 311 ? -118.641 -18.679 128.529 1.00 65.38 311 ASP A O 1
ATOM 2611 N N . GLU A 1 312 ? -118.657 -16.471 128.897 1.00 63.12 312 GLU A N 1
ATOM 2612 C CA . GLU A 1 312 ? -118.905 -16.081 127.508 1.00 63.12 312 GLU A CA 1
ATOM 2613 C C . GLU A 1 312 ? -117.589 -15.891 126.741 1.00 63.12 312 GLU A C 1
ATOM 2615 O O . GLU A 1 312 ? -117.466 -16.334 125.596 1.00 63.12 312 GLU A O 1
ATOM 2620 N N . ALA A 1 313 ? -116.555 -15.376 127.415 1.00 60.88 313 ALA A N 1
ATOM 2621 C CA . ALA A 1 313 ? -115.189 -15.373 126.901 1.00 60.88 313 ALA A CA 1
ATOM 2622 C C . ALA A 1 313 ? -114.651 -16.801 126.672 1.00 60.88 313 ALA A C 1
ATOM 2624 O O . ALA A 1 313 ? -114.081 -17.070 125.612 1.00 60.88 313 ALA A O 1
ATOM 2625 N N . GLU A 1 314 ? -114.880 -17.751 127.595 1.00 64.31 314 GLU A N 1
ATOM 2626 C CA . GLU A 1 314 ? -114.519 -19.160 127.356 1.00 64.31 314 GLU A CA 1
ATOM 2627 C C . GLU A 1 314 ? -115.301 -19.771 126.182 1.00 64.31 314 GLU A C 1
ATOM 2629 O O . GLU A 1 314 ? -114.745 -20.593 125.452 1.00 64.31 314 GLU A O 1
ATOM 2634 N N . ARG A 1 315 ? -116.553 -19.349 125.942 1.00 67.38 315 ARG A N 1
ATOM 2635 C CA . ARG A 1 315 ? -117.373 -19.844 124.824 1.00 67.38 315 ARG A CA 1
ATOM 2636 C C . ARG A 1 315 ? -116.836 -19.409 123.461 1.00 67.38 315 ARG A C 1
ATOM 2638 O O . ARG A 1 315 ? -116.746 -20.253 122.567 1.00 67.38 315 ARG A O 1
ATOM 2645 N N . ILE A 1 316 ? -116.450 -18.140 123.295 1.00 67.31 316 ILE A N 1
ATOM 2646 C CA . ILE A 1 316 ? -115.833 -17.672 122.040 1.00 67.31 316 ILE A CA 1
ATOM 2647 C C . ILE A 1 316 ? -114.500 -18.388 121.816 1.00 67.31 316 ILE A C 1
ATOM 2649 O O . ILE A 1 316 ? -114.290 -18.949 120.739 1.00 67.31 316 ILE A O 1
ATOM 2653 N N . LEU A 1 317 ? -113.661 -18.485 122.852 1.00 67.62 317 LEU A N 1
ATOM 2654 C CA . LEU A 1 317 ? -112.401 -19.228 122.791 1.00 67.62 317 LEU A CA 1
ATOM 2655 C C . LEU A 1 317 ? -112.642 -20.682 122.330 1.00 67.62 317 LEU A C 1
ATOM 2657 O O . LEU A 1 317 ? -111.986 -21.160 121.406 1.00 67.62 317 LEU A O 1
ATOM 2661 N N . PHE A 1 318 ? -113.641 -21.365 122.905 1.00 66.50 318 PHE A N 1
ATOM 2662 C CA . PHE A 1 318 ? -114.026 -22.736 122.544 1.00 66.50 318 PHE A CA 1
ATOM 2663 C C . PHE A 1 318 ? -114.501 -22.870 121.088 1.00 66.50 318 PHE A C 1
ATOM 2665 O O . PHE A 1 318 ? -114.171 -23.867 120.443 1.00 66.50 318 PHE A O 1
ATOM 2672 N N . SER A 1 319 ? -115.239 -21.884 120.562 1.00 66.00 319 SER A N 1
ATOM 2673 C CA . SER A 1 319 ? -115.771 -21.914 119.190 1.00 66.00 319 SER A CA 1
ATOM 2674 C C . SER A 1 319 ? -114.683 -21.904 118.106 1.00 66.00 319 SER A C 1
ATOM 2676 O O . SER A 1 319 ? -114.841 -22.582 117.094 1.00 66.00 319 SER A O 1
ATOM 2678 N N . TYR A 1 320 ? -113.523 -21.291 118.374 1.00 65.38 320 TYR A N 1
ATOM 2679 C CA . TYR A 1 320 ? -112.317 -21.380 117.535 1.00 65.38 320 TYR A CA 1
ATOM 2680 C C . TYR A 1 320 ? -111.448 -22.629 117.830 1.00 65.38 320 TYR A C 1
ATOM 2682 O O . TYR A 1 320 ? -110.233 -22.634 117.651 1.00 65.38 320 TYR A O 1
ATOM 2690 N N . GLY A 1 321 ? -112.049 -23.728 118.302 1.00 62.62 321 GLY A N 1
ATOM 2691 C CA . GLY A 1 321 ? -111.398 -25.046 118.400 1.00 62.62 321 GLY A CA 1
ATOM 2692 C C . GLY A 1 321 ? -110.537 -25.299 119.649 1.00 62.62 321 GLY A C 1
ATOM 2693 O O . GLY A 1 321 ? -110.086 -26.431 119.856 1.00 62.62 321 GLY A O 1
ATOM 2694 N N . TYR A 1 322 ? -110.377 -24.309 120.537 1.00 61.84 322 TYR A N 1
ATOM 2695 C CA . TYR A 1 322 ? -109.669 -24.399 121.833 1.00 61.84 322 TYR A CA 1
ATOM 2696 C C . TYR A 1 322 ? -110.173 -25.531 122.757 1.00 61.84 322 TYR A C 1
ATOM 2698 O O . TYR A 1 322 ? -109.475 -25.980 123.676 1.00 61.84 322 TYR A O 1
ATOM 2706 N N . GLY A 1 323 ? -111.401 -26.001 122.522 1.00 55.66 323 GLY A N 1
ATOM 2707 C CA . GLY A 1 323 ? -111.999 -27.134 123.222 1.00 55.66 323 GLY A CA 1
ATOM 2708 C C . GLY A 1 323 ? -111.435 -28.507 122.841 1.00 55.66 323 GLY A C 1
ATOM 2709 O O . GLY A 1 323 ? -111.386 -29.378 123.706 1.00 55.66 323 GLY A O 1
ATOM 2710 N N . ALA A 1 324 ? -111.013 -28.703 121.585 1.00 56.06 324 ALA A N 1
ATOM 2711 C CA . ALA A 1 324 ? -110.832 -30.038 121.002 1.00 56.06 324 ALA A CA 1
ATOM 2712 C C . ALA A 1 324 ? -109.365 -30.468 120.820 1.00 56.06 324 ALA A C 1
ATOM 2714 O O . ALA A 1 324 ? -108.968 -31.502 121.349 1.00 56.06 324 ALA A O 1
ATOM 2715 N N . ASN A 1 325 ? -108.559 -29.686 120.088 1.00 56.16 325 ASN A N 1
ATOM 2716 C CA . ASN A 1 325 ? -107.281 -30.164 119.524 1.00 56.16 325 ASN A CA 1
ATOM 2717 C C . ASN A 1 325 ? -106.028 -29.377 119.971 1.00 56.16 325 ASN A C 1
ATOM 2719 O O . ASN A 1 325 ? -104.940 -29.605 119.445 1.00 56.16 325 ASN A O 1
ATOM 2723 N N . VAL A 1 326 ? -106.141 -28.453 120.933 1.00 57.81 326 VAL A N 1
ATOM 2724 C CA . VAL A 1 326 ? -105.009 -27.617 121.385 1.00 57.81 326 VAL A CA 1
ATOM 2725 C C . VAL A 1 326 ? -104.239 -28.289 122.541 1.00 57.81 326 VAL A C 1
ATOM 2727 O O . VAL A 1 326 ? -104.844 -28.568 123.580 1.00 57.81 326 VAL A O 1
ATOM 2730 N N . PRO A 1 327 ? -102.907 -28.502 122.435 1.00 56.09 327 PRO A N 1
ATOM 2731 C CA . PRO A 1 327 ? -102.099 -29.075 123.515 1.00 56.09 327 PRO A CA 1
ATOM 2732 C C . PRO A 1 327 ? -102.203 -28.298 124.835 1.00 56.09 327 PRO A C 1
ATOM 2734 O O . PRO A 1 327 ? -102.218 -27.066 124.857 1.00 56.09 327 PRO A O 1
ATOM 2737 N N . THR A 1 328 ? -102.213 -29.009 125.964 1.00 58.84 328 THR A N 1
ATOM 2738 C CA . THR A 1 328 ? -102.506 -28.445 127.299 1.00 58.84 328 THR A CA 1
ATOM 2739 C C . THR A 1 328 ? -101.551 -27.328 127.744 1.00 58.84 328 THR A C 1
ATOM 2741 O O . THR A 1 328 ? -101.959 -26.418 128.468 1.00 58.84 328 THR A O 1
ATOM 2744 N N . THR A 1 329 ? -100.300 -27.335 127.279 1.00 58.09 329 THR A N 1
ATOM 2745 C CA . THR A 1 329 ? -99.325 -26.253 127.502 1.00 58.09 329 THR A CA 1
ATOM 2746 C C . THR A 1 329 ? -99.646 -24.987 126.706 1.00 58.09 329 THR A C 1
ATOM 2748 O O . THR A 1 329 ? -99.543 -23.890 127.257 1.00 58.09 329 THR A O 1
ATOM 2751 N N . ALA A 1 330 ? -100.084 -25.114 125.450 1.00 62.16 330 ALA A N 1
ATOM 2752 C CA . ALA A 1 330 ? -100.557 -23.989 124.642 1.00 62.16 330 ALA A CA 1
ATOM 2753 C C . ALA A 1 330 ? -101.880 -23.435 125.196 1.00 62.16 330 ALA A C 1
ATOM 2755 O O . ALA A 1 330 ? -102.003 -22.227 125.381 1.00 62.16 330 ALA A O 1
ATOM 2756 N N . LYS A 1 331 ? -102.806 -24.320 125.594 1.00 62.03 331 LYS A N 1
ATOM 2757 C CA . LYS A 1 331 ? -104.060 -23.969 126.282 1.00 62.03 331 LYS A CA 1
ATOM 2758 C C . LYS A 1 331 ? -103.810 -23.095 127.519 1.00 62.03 331 LYS A C 1
ATOM 2760 O O . LYS A 1 331 ? -104.416 -22.037 127.671 1.00 62.03 331 LYS A O 1
ATOM 2765 N N . ARG A 1 332 ? -102.850 -23.489 128.369 1.00 64.75 332 ARG A N 1
ATOM 2766 C CA . ARG A 1 332 ? -102.431 -22.699 129.539 1.00 64.75 332 ARG A CA 1
ATOM 2767 C C . ARG A 1 332 ? -101.825 -21.346 129.149 1.00 64.75 332 ARG A C 1
ATOM 2769 O O . ARG A 1 332 ? -102.175 -20.351 129.777 1.00 64.75 332 ARG A O 1
ATOM 2776 N N . ARG A 1 333 ? -100.946 -21.295 128.138 1.00 67.31 333 ARG A N 1
ATOM 2777 C CA . ARG A 1 333 ? -100.343 -20.033 127.669 1.00 67.31 333 ARG A CA 1
ATOM 2778 C C . ARG A 1 333 ? -101.400 -19.055 127.163 1.00 67.31 333 ARG A C 1
ATOM 2780 O O . ARG A 1 333 ? -101.391 -17.919 127.611 1.00 67.31 333 ARG A O 1
ATOM 2787 N N . LEU A 1 334 ? -102.337 -19.497 126.323 1.00 68.38 334 LEU A N 1
ATOM 2788 C CA . LEU A 1 334 ? -103.377 -18.628 125.761 1.00 68.38 334 LEU A CA 1
ATOM 2789 C C . LEU A 1 334 ? -104.263 -18.014 126.859 1.00 68.38 334 LEU A C 1
ATOM 2791 O O . LEU A 1 334 ? -104.464 -16.802 126.877 1.00 68.38 334 LEU A O 1
ATOM 2795 N N . LYS A 1 335 ? -104.706 -18.813 127.845 1.00 68.81 335 LYS A N 1
ATOM 2796 C CA . LYS A 1 335 ? -105.469 -18.285 128.992 1.00 68.81 335 LYS A CA 1
ATOM 2797 C C . LYS A 1 335 ? -104.640 -17.318 129.850 1.00 68.81 335 LYS A C 1
ATOM 2799 O O . LYS A 1 335 ? -105.176 -16.335 130.354 1.00 68.81 335 LYS A O 1
ATOM 2804 N N . GLN A 1 336 ? -103.327 -17.536 129.977 1.00 73.25 336 GLN A N 1
ATOM 2805 C CA . GLN A 1 336 ? -102.430 -16.558 130.606 1.00 73.25 336 GLN A CA 1
ATOM 2806 C C . GLN A 1 336 ? -102.307 -15.266 129.777 1.00 73.25 336 GLN A C 1
ATOM 2808 O O . GLN A 1 336 ? -102.359 -14.196 130.375 1.00 73.25 336 GLN A O 1
ATOM 2813 N N . SER A 1 337 ? -102.223 -15.334 128.443 1.00 73.44 337 SER A N 1
ATOM 2814 C CA . SER A 1 337 ? -102.217 -14.152 127.564 1.00 73.44 337 SER A CA 1
ATOM 2815 C C . SER A 1 337 ? -103.498 -13.324 127.696 1.00 73.44 337 SER A C 1
ATOM 2817 O O . SER A 1 337 ? -103.407 -12.114 127.876 1.00 73.44 337 SER A O 1
ATOM 2819 N N . VAL A 1 338 ? -104.679 -13.954 127.712 1.00 73.06 338 VAL A N 1
ATOM 2820 C CA . VAL A 1 338 ? -105.968 -13.254 127.899 1.00 73.06 338 VAL A CA 1
ATOM 2821 C C . VAL A 1 338 ? -106.042 -12.563 129.270 1.00 73.06 338 VAL A C 1
ATOM 2823 O O . VAL A 1 338 ? -106.397 -11.386 129.353 1.00 73.06 338 VAL A O 1
ATOM 2826 N N . HIS A 1 339 ? -105.643 -13.236 130.358 1.00 74.06 339 HIS A N 1
ATOM 2827 C CA . HIS A 1 339 ? -105.590 -12.600 131.684 1.00 74.06 339 HIS A CA 1
ATOM 2828 C C . HIS A 1 339 ? -104.534 -11.478 131.771 1.00 74.06 339 HIS A C 1
ATOM 2830 O O . HIS A 1 339 ? -104.745 -10.496 132.487 1.00 74.06 339 HIS A O 1
ATOM 2836 N N . LEU A 1 340 ? -103.411 -11.591 131.050 1.00 78.94 340 LEU A N 1
ATOM 2837 C CA . LEU A 1 340 ? -102.402 -10.531 130.960 1.00 78.94 340 LEU A CA 1
ATOM 2838 C C . LEU A 1 340 ? -102.929 -9.322 130.178 1.00 78.94 340 LEU A C 1
ATOM 2840 O O . LEU A 1 340 ? -102.807 -8.211 130.682 1.00 78.94 340 LEU A O 1
ATOM 2844 N N . ALA A 1 341 ? -103.582 -9.524 129.029 1.00 76.44 341 ALA A N 1
ATOM 2845 C CA . ALA A 1 341 ? -104.197 -8.457 128.237 1.00 76.44 341 ALA A CA 1
ATOM 2846 C C . ALA A 1 341 ? -105.222 -7.656 129.061 1.00 76.44 341 ALA A C 1
ATOM 2848 O O . ALA A 1 341 ? -105.114 -6.432 129.163 1.00 76.44 341 ALA A O 1
ATOM 2849 N N . ARG A 1 342 ? -106.136 -8.346 129.766 1.00 73.94 342 ARG A N 1
ATOM 2850 C CA . ARG A 1 342 ? -107.085 -7.715 130.706 1.00 73.94 342 ARG A CA 1
ATOM 2851 C C . ARG A 1 342 ? -106.378 -6.877 131.779 1.00 73.94 342 ARG A C 1
ATOM 2853 O O . ARG A 1 342 ? -106.811 -5.768 132.087 1.00 73.94 342 ARG A O 1
ATOM 2860 N N . ARG A 1 343 ? -105.275 -7.382 132.347 1.00 78.56 343 ARG A N 1
ATOM 2861 C CA . ARG A 1 343 ? -104.517 -6.675 133.393 1.00 78.56 343 ARG A CA 1
ATOM 2862 C C . ARG A 1 343 ? -103.702 -5.494 132.854 1.00 78.56 343 ARG A C 1
ATOM 2864 O O . ARG A 1 343 ? -103.568 -4.504 133.568 1.00 78.56 343 ARG A O 1
ATOM 2871 N N . VAL A 1 344 ? -103.188 -5.570 131.625 1.00 78.50 344 VAL A N 1
ATOM 2872 C CA . VAL A 1 344 ? -102.501 -4.454 130.951 1.00 78.50 344 VAL A CA 1
ATOM 2873 C C . VAL A 1 344 ? -103.488 -3.319 130.681 1.00 78.50 344 VAL A C 1
ATOM 2875 O O . VAL A 1 344 ? -103.259 -2.222 131.182 1.00 78.50 344 VAL A O 1
ATOM 2878 N N . LEU A 1 345 ? -104.638 -3.601 130.054 1.00 78.19 345 LEU A N 1
ATOM 2879 C CA . LEU A 1 345 ? -105.716 -2.622 129.835 1.00 78.19 345 LEU A CA 1
ATOM 2880 C C . LEU A 1 345 ? -106.128 -1.899 131.130 1.00 78.19 345 LEU A C 1
ATOM 2882 O O . LEU A 1 345 ? -106.344 -0.685 131.150 1.00 78.19 345 LEU A O 1
ATOM 2886 N N . GLN A 1 346 ? -106.212 -2.633 132.244 1.00 75.88 346 GLN A N 1
ATOM 2887 C CA . GLN A 1 346 ? -106.570 -2.066 133.544 1.00 75.88 346 GLN A CA 1
ATOM 2888 C C . GLN A 1 346 ? -105.456 -1.183 134.145 1.00 75.88 346 GLN A C 1
ATOM 2890 O O . GLN A 1 346 ? -105.758 -0.166 134.772 1.00 75.88 346 GLN A O 1
ATOM 2895 N N . LEU A 1 347 ? -104.180 -1.528 133.927 1.00 76.94 347 LEU A N 1
ATOM 2896 C CA . LEU A 1 347 ? -103.019 -0.742 134.365 1.00 76.94 347 LEU A CA 1
ATOM 2897 C C . LEU A 1 347 ? -102.794 0.509 133.504 1.00 76.94 347 LEU A C 1
ATOM 2899 O O . LEU A 1 347 ? -102.505 1.572 134.048 1.00 76.94 347 LEU A O 1
ATOM 2903 N N . GLU A 1 348 ? -102.976 0.434 132.186 1.00 75.50 348 GLU A N 1
ATOM 2904 C CA . GLU A 1 348 ? -102.875 1.589 131.279 1.00 75.50 348 GLU A CA 1
ATOM 2905 C C . GLU A 1 348 ? -103.894 2.676 131.639 1.00 75.50 348 GLU A C 1
ATOM 2907 O O . GLU A 1 348 ? -103.562 3.866 131.682 1.00 75.50 348 GLU A O 1
ATOM 2912 N N . LYS A 1 349 ? -105.114 2.264 132.006 1.00 77.31 349 LYS A N 1
ATOM 2913 C CA . LYS A 1 349 ? -106.187 3.149 132.484 1.00 77.31 349 LYS A CA 1
ATOM 2914 C C . LYS A 1 349 ? -105.814 3.892 133.777 1.00 77.31 349 LYS A C 1
ATOM 2916 O O . LYS A 1 349 ? -106.248 5.025 133.967 1.00 77.31 349 LYS A O 1
ATOM 2921 N N . GLN A 1 350 ? -104.983 3.290 134.635 1.00 78.31 350 GLN A N 1
ATOM 2922 C CA . GLN A 1 350 ? -104.440 3.921 135.848 1.00 78.31 350 GLN A CA 1
ATOM 2923 C C . GLN A 1 350 ? -103.234 4.824 135.539 1.00 78.31 350 GLN A C 1
ATOM 2925 O O . GLN A 1 350 ? -103.182 5.968 135.991 1.00 78.31 350 GLN A O 1
ATOM 2930 N N . ASN A 1 351 ? -102.291 4.352 134.721 1.00 77.50 351 ASN A N 1
ATOM 2931 C CA . ASN A 1 351 ? -101.076 5.091 134.356 1.00 77.50 351 ASN A CA 1
ATOM 2932 C C . ASN A 1 351 ? -101.411 6.403 133.607 1.00 77.50 351 ASN A C 1
ATOM 2934 O O . ASN A 1 351 ? -100.797 7.446 133.831 1.00 77.50 351 ASN A O 1
ATOM 2938 N N . SER A 1 352 ? -102.480 6.373 132.802 1.00 76.62 352 SER A N 1
ATOM 2939 C CA . SER A 1 352 ? -103.055 7.527 132.089 1.00 76.62 352 SER A CA 1
ATOM 2940 C C . SER A 1 352 ? -103.589 8.652 132.988 1.00 76.62 352 SER A C 1
ATOM 2942 O O . SER A 1 352 ? -103.833 9.755 132.490 1.00 76.62 352 SER A O 1
ATOM 2944 N N . LEU A 1 353 ? -103.815 8.390 134.281 1.00 80.44 353 LEU A N 1
ATOM 2945 C CA . LEU A 1 353 ? -104.181 9.407 135.273 1.00 80.44 353 LEU A CA 1
ATOM 2946 C C . LEU A 1 353 ? -102.919 10.025 135.888 1.00 80.44 353 LEU A C 1
ATOM 2948 O O . LEU A 1 353 ? -102.735 11.236 135.801 1.00 80.44 353 LEU A O 1
ATOM 2952 N N . VAL A 1 354 ? -102.009 9.184 136.397 1.00 78.81 354 VAL A N 1
ATOM 2953 C CA . VAL A 1 354 ? -100.769 9.599 137.085 1.00 78.81 354 VAL A CA 1
ATOM 2954 C C . VAL A 1 354 ? -99.899 10.527 136.226 1.00 78.81 354 VAL A C 1
ATOM 2956 O O . VAL A 1 354 ? -99.329 11.493 136.734 1.00 78.81 354 VAL A O 1
ATOM 2959 N N . LEU A 1 355 ? -99.829 10.288 134.912 1.00 77.38 355 LEU A N 1
ATOM 2960 C CA . LEU A 1 355 ? -99.063 11.138 133.992 1.00 77.38 355 LEU A CA 1
ATOM 2961 C C . LEU A 1 355 ? -99.587 12.585 133.898 1.00 77.38 355 LEU A C 1
ATOM 2963 O O . LEU A 1 355 ? -98.800 13.491 133.628 1.00 77.38 355 LEU A O 1
ATOM 2967 N N . ARG A 1 356 ? -100.882 12.834 134.145 1.00 79.19 356 ARG A N 1
ATOM 2968 C CA . ARG A 1 356 ? -101.456 14.195 134.110 1.00 79.19 356 ARG A CA 1
ATOM 2969 C C . ARG A 1 356 ? -101.057 15.003 135.341 1.00 79.19 356 ARG A C 1
ATOM 2971 O O . ARG A 1 356 ? -100.696 16.171 135.214 1.00 79.19 356 ARG A O 1
ATOM 2978 N N . ASP A 1 357 ? -101.070 14.363 136.508 1.00 78.00 357 ASP A N 1
ATOM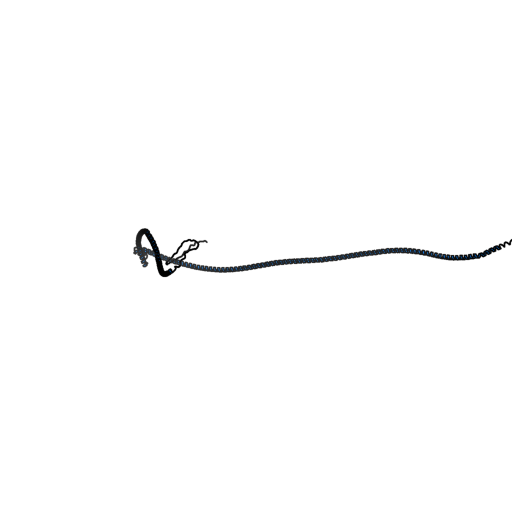 2979 C CA . ASP A 1 357 ? -100.688 14.992 137.776 1.00 78.00 357 ASP A CA 1
ATOM 2980 C C . ASP A 1 357 ? -99.192 15.354 137.787 1.00 78.00 357 ASP A C 1
ATOM 2982 O O . ASP A 1 357 ? -98.809 16.436 138.242 1.00 78.00 357 ASP A O 1
ATOM 2986 N N . LEU A 1 358 ? -98.348 14.488 137.208 1.00 79.38 358 LEU A N 1
ATOM 2987 C CA . LEU A 1 358 ? -96.908 14.722 137.055 1.00 79.38 358 LEU A CA 1
ATOM 2988 C C . LEU A 1 358 ? -96.610 15.980 136.219 1.00 79.38 358 LEU A C 1
ATOM 2990 O O . LEU A 1 358 ? -95.801 16.820 136.622 1.00 79.38 358 LEU A O 1
ATOM 2994 N N . GLU A 1 359 ? -97.272 16.132 135.068 1.00 80.12 359 GLU A N 1
ATOM 2995 C CA . GLU A 1 359 ? -97.047 17.279 134.181 1.00 80.12 359 GLU A CA 1
ATOM 2996 C C . GLU A 1 359 ? -97.521 18.591 134.835 1.00 80.12 359 GLU A C 1
ATOM 2998 O O . GLU A 1 359 ? -96.899 19.641 134.656 1.00 80.12 359 GLU A O 1
ATOM 3003 N N . HIS A 1 360 ? -98.563 18.546 135.675 1.00 80.69 360 HIS A N 1
ATOM 3004 C CA . HIS A 1 360 ? -99.040 19.729 136.393 1.00 80.69 360 HIS A CA 1
ATOM 3005 C C . HIS A 1 360 ? -98.029 20.242 137.437 1.00 80.69 360 HIS A C 1
ATOM 3007 O O . HIS A 1 360 ? -97.814 21.455 137.526 1.00 80.69 360 HIS A O 1
ATOM 3013 N N . GLN A 1 361 ? -97.371 19.340 138.176 1.00 77.38 361 GLN A N 1
ATOM 3014 C CA . GLN A 1 361 ? -96.319 19.669 139.153 1.00 77.38 361 GLN A CA 1
ATOM 3015 C C . GLN A 1 361 ? -95.076 20.276 138.487 1.00 77.38 361 GLN A C 1
ATOM 3017 O O . GLN A 1 361 ? -94.540 21.296 138.923 1.00 77.38 361 GLN A O 1
ATOM 3022 N N . LYS A 1 362 ? -94.639 19.672 137.381 1.00 79.31 362 LYS A N 1
ATOM 3023 C CA . LYS A 1 362 ? -93.434 20.053 136.628 1.00 79.31 362 LYS A CA 1
ATOM 3024 C C . LYS A 1 362 ? -93.461 21.515 136.161 1.00 79.31 362 LYS A C 1
ATOM 3026 O O . LYS A 1 362 ? -92.450 22.208 136.255 1.00 79.31 362 LYS A O 1
ATOM 3031 N N . ASN A 1 363 ? -94.636 22.001 135.751 1.00 79.00 363 ASN A N 1
ATOM 3032 C CA . ASN A 1 363 ? -94.849 23.387 135.329 1.00 79.00 363 ASN A CA 1
ATOM 3033 C C . ASN A 1 363 ? -94.683 24.420 136.467 1.00 79.00 363 ASN A C 1
ATOM 3035 O O . ASN A 1 363 ? -94.262 25.550 136.206 1.00 79.00 363 ASN A O 1
ATOM 3039 N N . GLN A 1 364 ? -94.954 24.055 137.727 1.00 78.56 364 GLN A N 1
ATOM 3040 C CA . GLN A 1 364 ? -94.731 24.949 138.876 1.00 78.56 364 GLN A CA 1
ATOM 3041 C C . GLN A 1 364 ? -93.231 25.121 139.167 1.00 78.56 364 GLN A C 1
ATOM 3043 O O . GLN A 1 364 ? -92.755 26.240 139.367 1.00 78.56 364 GLN A O 1
ATOM 3048 N N . VAL A 1 365 ? -92.460 24.028 139.106 1.00 79.56 365 VAL A N 1
ATOM 3049 C CA . VAL A 1 365 ? -91.000 24.045 139.322 1.00 79.56 365 VAL A CA 1
ATOM 3050 C C . VAL A 1 365 ? -90.293 24.958 138.312 1.00 79.56 365 VAL A C 1
ATOM 3052 O O . VAL A 1 365 ? -89.408 25.731 138.683 1.00 79.56 365 VAL A O 1
ATOM 3055 N N . THR A 1 366 ? -90.717 24.937 137.043 1.00 78.19 366 THR A N 1
ATOM 3056 C CA . THR A 1 366 ? -90.131 25.791 135.996 1.00 78.19 366 THR A CA 1
ATOM 3057 C C . THR A 1 366 ? -90.363 27.290 136.194 1.00 78.19 366 THR A C 1
ATOM 3059 O O . THR A 1 366 ? -89.568 28.078 135.687 1.00 78.19 366 THR A O 1
ATOM 3062 N N . GLN A 1 367 ? -91.401 27.705 136.929 1.00 78.25 367 GLN A N 1
ATOM 3063 C CA . GLN A 1 367 ? -91.644 29.124 137.218 1.00 78.25 367 GLN A CA 1
ATOM 3064 C C . GLN A 1 367 ? -90.672 29.638 138.289 1.00 78.25 367 GLN A C 1
ATOM 3066 O O . GLN A 1 367 ? -89.967 30.619 138.053 1.00 78.25 367 GLN A O 1
ATOM 3071 N N . LEU A 1 368 ? -90.546 28.915 139.408 1.00 77.56 368 LEU A N 1
ATOM 3072 C CA . LEU A 1 368 ? -89.640 29.262 140.513 1.00 77.56 368 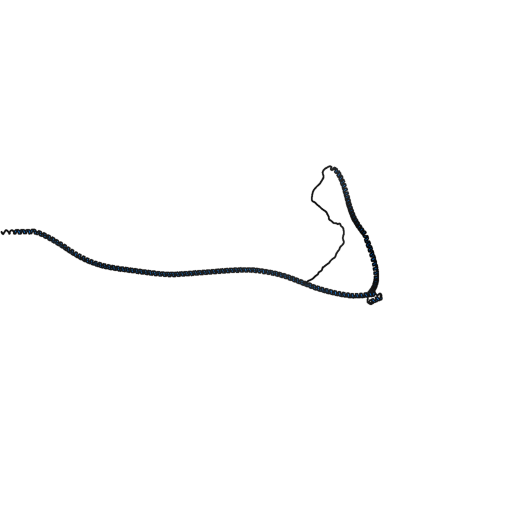LEU A CA 1
ATOM 3073 C C . LEU A 1 368 ? -88.164 29.328 140.074 1.00 77.56 368 LEU A C 1
ATOM 3075 O O . LEU A 1 368 ? -87.417 30.197 140.525 1.00 77.56 368 LEU A O 1
ATOM 3079 N N . SER A 1 369 ? -87.749 28.459 139.144 1.00 78.50 369 SER A N 1
ATOM 3080 C CA . SER A 1 369 ? -86.393 28.479 138.573 1.00 78.50 369 SER A CA 1
ATOM 3081 C C . SER A 1 369 ? -86.037 29.827 137.929 1.00 78.50 369 SER A C 1
ATOM 3083 O O . SER A 1 369 ? -84.927 30.320 138.108 1.00 78.50 369 SER A O 1
ATOM 3085 N N . GLN A 1 370 ? -86.973 30.447 137.200 1.00 79.62 370 GLN A N 1
ATOM 3086 C CA . GLN A 1 370 ? -86.705 31.673 136.436 1.00 79.62 370 GLN A CA 1
ATOM 3087 C C . GLN A 1 370 ? -86.582 32.926 137.313 1.00 79.62 370 GLN A C 1
ATOM 3089 O O . GLN A 1 370 ? -86.052 33.944 136.864 1.00 79.62 370 GLN A O 1
ATOM 3094 N N . GLU A 1 371 ? -87.072 32.881 138.552 1.00 79.62 371 GLU A N 1
ATOM 3095 C CA . GLU A 1 371 ? -86.923 33.975 139.516 1.00 79.62 371 GLU A CA 1
ATOM 3096 C C . GLU A 1 371 ? -85.548 33.933 140.199 1.00 79.62 371 GLU A C 1
ATOM 3098 O O . GLU A 1 371 ? -84.911 34.975 140.379 1.00 79.62 371 GLU A O 1
ATOM 3103 N N . LEU A 1 372 ? -85.042 32.727 140.486 1.00 78.69 372 LEU A N 1
ATOM 3104 C CA . LEU A 1 372 ? -83.737 32.500 141.114 1.00 78.69 372 LEU A CA 1
ATOM 3105 C C . LEU A 1 372 ? -82.568 33.022 140.257 1.00 78.69 372 LEU A C 1
ATOM 3107 O O . LEU A 1 372 ? -81.671 33.700 140.766 1.00 78.69 372 LEU A O 1
ATOM 3111 N N . ASP A 1 373 ? -82.592 32.761 138.947 1.00 79.06 373 ASP A N 1
ATOM 3112 C CA . ASP A 1 373 ? -81.528 33.185 138.024 1.00 79.06 373 ASP A CA 1
ATOM 3113 C C . ASP A 1 373 ? -81.426 34.714 137.904 1.00 79.06 373 ASP A C 1
ATOM 3115 O O . ASP A 1 373 ? -80.326 35.275 137.830 1.00 79.06 373 ASP A O 1
ATOM 3119 N N . ARG A 1 374 ? -82.566 35.418 137.971 1.00 78.62 374 ARG A N 1
ATOM 3120 C CA . ARG A 1 374 ? -82.605 36.890 137.971 1.00 78.62 374 ARG A CA 1
ATOM 3121 C C . ARG A 1 374 ? -81.878 37.450 139.195 1.00 78.62 374 ARG A C 1
ATOM 3123 O O . ARG A 1 374 ? -81.043 38.340 139.036 1.00 78.62 374 ARG A O 1
ATOM 3130 N N . ALA A 1 375 ? -82.115 36.888 140.382 1.00 75.12 375 ALA A N 1
ATOM 3131 C CA . ALA A 1 375 ? -81.432 37.296 141.612 1.00 75.12 375 ALA A CA 1
ATOM 3132 C C . ALA A 1 375 ? -79.910 37.034 141.565 1.00 75.12 375 ALA A C 1
ATOM 3134 O O . ALA A 1 375 ? -79.116 37.919 141.895 1.00 75.12 375 ALA A O 1
ATOM 3135 N N . ASN A 1 376 ? -79.489 35.857 141.087 1.00 74.94 376 ASN A N 1
ATOM 3136 C CA . ASN A 1 376 ? -78.071 35.492 140.969 1.00 74.94 376 ASN A CA 1
ATOM 3137 C C . ASN A 1 376 ? -77.292 36.390 139.989 1.00 74.94 376 ASN A C 1
ATOM 3139 O O . ASN A 1 376 ? -76.118 36.694 140.225 1.00 74.94 376 ASN A O 1
ATOM 3143 N N . SER A 1 377 ? -77.928 36.848 138.906 1.00 77.38 377 SER A N 1
ATOM 3144 C CA . SER A 1 377 ? -77.277 37.735 137.930 1.00 77.38 377 SER A CA 1
ATOM 3145 C C . SER A 1 377 ? -76.889 39.101 138.527 1.00 77.38 377 SER A C 1
ATOM 3147 O O . SER A 1 377 ? -75.794 39.604 138.262 1.00 77.38 377 SER A O 1
ATOM 3149 N N . LEU A 1 378 ? -77.729 39.655 139.409 1.00 75.62 378 LEU A N 1
ATOM 3150 C CA . LEU A 1 378 ? -77.511 40.951 140.060 1.00 75.62 378 LEU A CA 1
ATOM 3151 C C . LEU A 1 378 ? -76.379 40.896 141.104 1.00 75.62 378 LEU A C 1
ATOM 3153 O O . LEU A 1 378 ? -75.584 41.829 141.218 1.00 75.62 378 LEU A O 1
ATOM 3157 N N . LEU A 1 379 ? -76.262 39.776 141.826 1.00 71.31 379 LEU A N 1
ATOM 3158 C CA . LEU A 1 379 ? -75.235 39.561 142.852 1.00 71.31 379 LEU A CA 1
ATOM 3159 C C . LEU A 1 379 ? -73.805 39.493 142.281 1.00 71.31 379 LEU A C 1
ATOM 3161 O O . LEU A 1 379 ? -72.848 39.866 142.957 1.00 71.31 379 LEU A O 1
ATOM 3165 N N . ASN A 1 380 ? -73.640 39.045 141.033 1.00 68.56 380 ASN A N 1
ATOM 3166 C CA . ASN A 1 380 ? -72.316 38.910 140.417 1.00 68.56 380 ASN A CA 1
ATOM 3167 C C . ASN A 1 380 ? -71.695 40.253 139.987 1.00 68.56 380 ASN A C 1
ATOM 3169 O O . ASN A 1 380 ? -70.469 40.361 139.915 1.00 68.56 380 ASN A O 1
ATOM 3173 N N . GLN A 1 381 ? -72.501 41.290 139.732 1.00 69.56 381 GLN A N 1
ATOM 3174 C CA . GLN A 1 381 ? -71.984 42.599 139.311 1.00 69.56 381 GLN A CA 1
ATOM 3175 C C . GLN A 1 381 ? -71.287 43.359 140.452 1.00 69.56 381 GLN A C 1
ATOM 3177 O O . GLN A 1 381 ? -70.304 44.059 140.215 1.00 69.56 381 GLN A O 1
ATOM 3182 N N . THR A 1 382 ? -71.737 43.198 141.700 1.00 62.66 382 THR A N 1
ATOM 3183 C CA . THR A 1 382 ? -71.222 43.970 142.847 1.00 62.66 382 THR A CA 1
ATOM 3184 C C . THR A 1 382 ? -69.872 43.482 143.385 1.00 62.66 382 THR A C 1
ATOM 3186 O O . THR A 1 382 ? -69.199 44.226 144.096 1.00 62.66 382 THR A O 1
ATOM 3189 N N . GLN A 1 383 ? -69.424 42.270 143.031 1.00 62.88 383 GLN A N 1
ATOM 3190 C CA . GLN A 1 383 ? -68.190 41.679 143.576 1.00 62.88 383 GLN A CA 1
ATOM 3191 C C . GLN A 1 383 ? -66.911 41.962 142.760 1.00 62.88 383 GLN A C 1
ATOM 3193 O O . GLN A 1 383 ? -65.808 41.684 143.241 1.00 62.88 383 GLN A O 1
ATOM 3198 N N . GLN A 1 384 ? -67.008 42.529 141.549 1.00 63.56 384 GLN A N 1
ATOM 3199 C CA . GLN A 1 384 ? -65.836 42.730 140.677 1.00 63.56 384 GLN A CA 1
ATOM 3200 C C . GLN A 1 384 ? -64.702 43.590 141.289 1.00 63.56 384 GLN A C 1
ATOM 3202 O O . GLN A 1 384 ? -63.546 43.165 141.183 1.00 63.56 384 GLN A O 1
ATOM 3207 N N . PRO A 1 385 ? -64.958 44.736 141.965 1.00 66.25 385 PRO A N 1
ATOM 3208 C CA . PRO A 1 385 ? -63.881 45.598 142.473 1.00 66.25 385 PRO A CA 1
ATOM 3209 C C . PRO A 1 385 ? -62.974 44.921 143.512 1.00 66.25 385 PRO A C 1
ATOM 3211 O O . PRO A 1 385 ? -61.754 45.084 143.476 1.00 66.25 385 PRO A O 1
ATOM 3214 N N . TYR A 1 386 ? -63.552 44.110 144.405 1.00 67.31 386 TYR A N 1
ATOM 3215 C CA . TYR A 1 386 ? -62.799 43.370 145.424 1.00 67.31 386 TYR A CA 1
ATOM 3216 C C . TYR A 1 386 ? -61.892 42.299 144.812 1.00 67.31 386 TYR A C 1
ATOM 3218 O O . TYR A 1 386 ? -60.767 42.105 145.273 1.00 67.31 386 TYR A O 1
ATOM 3226 N N . ARG A 1 387 ? -62.348 41.631 143.746 1.00 70.94 387 ARG A N 1
ATOM 3227 C CA . ARG A 1 387 ? -61.583 40.570 143.078 1.00 70.94 387 ARG A CA 1
ATOM 3228 C C . ARG A 1 387 ? -60.295 41.116 142.452 1.00 70.94 387 ARG A C 1
ATOM 3230 O O . ARG A 1 387 ? -59.224 40.560 142.680 1.00 70.94 387 ARG A O 1
ATOM 3237 N N . TYR A 1 388 ? -60.381 42.261 141.772 1.00 71.94 388 TYR A N 1
ATOM 3238 C CA . TYR A 1 388 ? -59.224 42.925 141.155 1.00 71.94 388 TYR A CA 1
ATOM 3239 C C . TYR A 1 388 ? -58.199 43.429 142.193 1.00 71.94 388 TYR A C 1
ATOM 3241 O O . TYR A 1 388 ? -56.988 43.378 141.965 1.00 71.94 388 TYR A O 1
ATOM 3249 N N . LEU A 1 389 ? -58.666 43.867 143.371 1.00 74.56 389 LEU A N 1
ATOM 3250 C CA . LEU A 1 389 ? -57.793 44.293 144.470 1.00 74.56 389 LEU A CA 1
ATOM 3251 C C . LEU A 1 389 ? -56.977 43.124 145.056 1.00 74.56 389 LEU A C 1
ATOM 3253 O O . LEU A 1 389 ? -55.796 43.295 145.357 1.00 74.56 389 LEU A O 1
ATOM 3257 N N . ILE A 1 390 ? -57.572 41.931 145.170 1.00 76.94 390 ILE A N 1
ATOM 3258 C CA . ILE A 1 390 ? -56.890 40.713 145.647 1.00 76.94 390 ILE A CA 1
ATOM 3259 C C . ILE A 1 390 ? -55.796 40.268 144.659 1.00 76.94 390 ILE A C 1
ATOM 3261 O O . ILE A 1 390 ? -54.684 39.937 145.079 1.00 76.94 390 ILE A O 1
ATOM 3265 N N . GLU A 1 391 ? -56.068 40.332 143.351 1.00 76.62 391 GLU A N 1
ATOM 3266 C CA . GLU A 1 391 ? -55.079 40.071 142.290 1.00 76.62 391 GLU A CA 1
ATOM 3267 C C . GLU A 1 391 ? -53.859 41.019 142.408 1.00 76.62 391 GLU A C 1
ATOM 3269 O O . GLU A 1 391 ? -52.704 40.590 142.340 1.00 76.62 391 GLU A O 1
ATOM 3274 N N . SER A 1 392 ? -54.114 42.310 142.668 1.00 77.56 392 SER A N 1
ATOM 3275 C CA . SER A 1 392 ? -53.097 43.365 142.840 1.00 77.56 392 SER A CA 1
ATOM 3276 C C . SER A 1 392 ? -52.224 43.210 144.098 1.00 77.56 392 SER A C 1
ATOM 3278 O O . SER A 1 392 ? -51.088 43.697 144.135 1.00 77.56 392 SER A O 1
ATOM 3280 N N . VAL A 1 393 ? -52.728 42.553 145.147 1.00 75.88 393 VAL A N 1
ATOM 3281 C CA . VAL A 1 393 ? -51.935 42.205 146.340 1.00 75.88 393 VAL A CA 1
ATOM 3282 C C . VAL A 1 393 ? -50.967 41.065 146.005 1.00 75.88 393 VAL A C 1
ATOM 3284 O O . VAL A 1 393 ? -49.755 41.254 146.110 1.00 75.88 393 VAL A O 1
ATOM 3287 N N . ARG A 1 394 ? -51.466 39.954 145.445 1.00 78.19 394 ARG A N 1
ATOM 3288 C CA . ARG A 1 394 ? -50.653 38.767 145.100 1.00 78.19 394 ARG A CA 1
ATOM 3289 C C . ARG A 1 394 ? -49.471 39.065 144.165 1.00 78.19 394 ARG A C 1
ATOM 3291 O O . ARG A 1 394 ? -48.390 38.491 144.315 1.00 78.19 394 ARG A O 1
ATOM 3298 N N . GLN A 1 395 ? -49.642 39.982 143.208 1.00 79.62 395 GLN A N 1
ATOM 3299 C CA . GLN A 1 395 ? -48.553 40.404 142.312 1.00 79.62 395 GLN A CA 1
ATOM 3300 C C . GLN A 1 395 ? -47.437 41.201 143.012 1.00 79.62 395 GLN A C 1
ATOM 3302 O O . GLN A 1 395 ? -46.317 41.251 142.503 1.00 79.62 395 GLN A O 1
ATOM 3307 N N . ARG A 1 396 ? -47.710 41.829 144.163 1.00 79.81 396 ARG A N 1
ATOM 3308 C CA . ARG A 1 396 ? -46.682 42.502 144.973 1.00 79.81 396 ARG A CA 1
ATOM 3309 C C . ARG A 1 396 ? -45.964 41.521 145.890 1.00 79.81 396 ARG A C 1
ATOM 3311 O O . ARG A 1 396 ? -44.740 41.582 145.964 1.00 79.81 396 ARG A O 1
ATOM 3318 N N . ASP A 1 397 ? -46.693 40.591 146.500 1.00 82.31 397 ASP A N 1
ATOM 3319 C CA . ASP A 1 397 ? -46.124 39.596 147.419 1.00 82.31 397 ASP A CA 1
ATOM 3320 C C . ASP A 1 397 ? -45.085 38.705 146.716 1.00 82.31 397 ASP A C 1
ATOM 3322 O O . ASP A 1 397 ? -43.936 38.636 147.148 1.00 82.31 397 ASP A O 1
ATOM 3326 N N . SER A 1 398 ? -45.419 38.158 145.540 1.00 80.75 398 SER A N 1
ATOM 3327 C CA . SER A 1 398 ? -44.466 37.382 144.717 1.00 80.75 398 SER A CA 1
ATOM 3328 C C . SER A 1 398 ? -43.193 38.158 144.344 1.00 80.75 398 SER A C 1
ATOM 3330 O O . SER A 1 398 ? -42.119 37.577 144.188 1.00 80.75 398 SER A O 1
ATOM 3332 N N . LYS A 1 399 ? -43.284 39.489 144.233 1.00 82.19 399 LYS A N 1
ATOM 3333 C CA . LYS A 1 399 ? -42.145 40.355 143.915 1.00 82.19 399 LYS A CA 1
ATOM 3334 C C . LYS A 1 399 ? -41.277 40.637 145.141 1.00 82.19 399 LYS A C 1
ATOM 3336 O O . LYS A 1 399 ? -40.056 40.687 145.015 1.00 82.19 399 LYS A O 1
ATOM 3341 N N . ILE A 1 400 ? -41.892 40.750 146.319 1.00 82.12 400 ILE A N 1
ATOM 3342 C CA . ILE A 1 400 ? -41.198 40.812 147.611 1.00 82.12 400 ILE A CA 1
ATOM 3343 C C . ILE A 1 400 ? -40.395 39.525 147.844 1.00 82.12 400 ILE A C 1
ATOM 3345 O O . ILE A 1 400 ? -39.229 39.607 148.223 1.00 82.12 400 ILE A O 1
ATOM 3349 N N . ASP A 1 401 ? -40.971 38.354 147.570 1.00 82.50 401 ASP A N 1
ATOM 3350 C CA . ASP A 1 401 ? -40.287 37.076 147.801 1.00 82.50 401 ASP A CA 1
ATOM 3351 C C . ASP A 1 401 ? -39.071 36.882 146.880 1.00 82.50 401 ASP A C 1
ATOM 3353 O O . ASP A 1 401 ? -37.991 36.553 147.371 1.00 82.50 401 ASP A O 1
ATOM 3357 N N . SER A 1 402 ? -39.173 37.248 145.595 1.00 81.00 402 SER A N 1
ATOM 3358 C CA . SER A 1 402 ? -38.018 37.230 144.674 1.00 81.00 402 SER A CA 1
ATOM 3359 C C . SER A 1 402 ? -36.846 38.130 145.115 1.00 81.00 402 SER A C 1
ATOM 3361 O O . SER A 1 402 ? -35.685 37.854 144.811 1.00 81.00 402 SER A O 1
ATOM 3363 N N . LEU A 1 403 ? -37.125 39.204 145.868 1.00 79.19 403 LEU A N 1
ATOM 3364 C CA . LEU A 1 403 ? -36.093 40.075 146.438 1.00 79.19 403 LEU A CA 1
ATOM 3365 C C . LEU A 1 403 ? -35.483 39.487 147.721 1.00 79.19 403 LEU A C 1
ATOM 3367 O O . LEU A 1 403 ? -34.286 39.665 147.944 1.00 79.19 403 LEU A O 1
ATOM 3371 N N . LYS A 1 404 ? -36.260 38.753 148.533 1.00 80.00 404 LYS A N 1
ATOM 3372 C CA . LYS A 1 404 ? -35.743 38.035 149.714 1.00 80.00 404 LYS A CA 1
ATOM 3373 C C . LYS A 1 404 ? -34.729 36.966 149.313 1.00 80.00 404 LYS A C 1
ATOM 3375 O O . LYS A 1 404 ? -33.651 36.925 149.896 1.00 80.00 404 LYS A O 1
ATOM 3380 N N . GLU A 1 405 ? -35.033 36.147 148.304 1.00 80.19 405 GLU A N 1
ATOM 3381 C CA . GLU A 1 405 ? -34.106 35.112 147.817 1.00 80.19 405 GLU A CA 1
ATOM 3382 C C . GLU A 1 405 ? -32.761 35.726 147.398 1.00 80.19 405 GLU A C 1
ATOM 3384 O O . GLU A 1 405 ? -31.701 35.285 147.847 1.00 80.19 405 GLU A O 1
ATOM 3389 N N . CYS A 1 406 ? -32.808 36.819 146.630 1.00 81.00 406 CYS A N 1
ATOM 3390 C CA . CYS A 1 406 ? -31.622 37.545 146.176 1.00 81.00 406 CYS A CA 1
ATOM 3391 C C . CYS A 1 406 ? -30.774 38.104 147.342 1.00 81.00 406 CYS A C 1
ATOM 3393 O O . CYS A 1 406 ? -29.545 38.063 147.286 1.00 81.00 406 CYS A O 1
ATOM 3395 N N . ILE A 1 407 ? -31.411 38.553 148.434 1.00 80.50 407 ILE A N 1
ATOM 3396 C CA . ILE A 1 407 ? -30.717 38.954 149.670 1.00 80.50 407 ILE A CA 1
ATOM 3397 C C . ILE A 1 407 ? -30.053 37.743 150.339 1.00 80.50 407 ILE A C 1
ATOM 3399 O O . ILE A 1 407 ? -28.854 37.792 150.609 1.00 80.50 407 ILE A O 1
ATOM 3403 N N . THR A 1 408 ? -30.778 36.636 150.544 1.00 80.31 408 THR A N 1
ATOM 3404 C CA . THR A 1 408 ? -30.219 35.447 151.222 1.00 80.31 408 THR A CA 1
ATOM 3405 C C . THR A 1 408 ? -29.032 34.833 150.477 1.00 80.31 408 THR A C 1
ATOM 3407 O O . THR A 1 408 ? -28.121 34.290 151.102 1.00 80.31 408 THR A O 1
ATOM 3410 N N . GLN A 1 409 ? -28.993 34.955 149.146 1.00 79.38 409 GLN A N 1
ATOM 3411 C CA . GLN A 1 409 ? -27.855 34.515 148.343 1.00 79.38 409 GLN A CA 1
ATOM 3412 C C . GLN A 1 409 ? -26.622 35.412 148.570 1.00 79.38 409 GLN A C 1
ATOM 3414 O O . GLN A 1 409 ? -25.532 34.897 148.815 1.00 79.38 409 GLN A O 1
ATOM 3419 N N . LEU A 1 410 ? -26.797 36.739 148.598 1.00 78.62 410 LEU A N 1
ATOM 3420 C CA . LEU A 1 410 ? -25.718 37.690 148.905 1.00 78.62 410 LEU A CA 1
ATOM 3421 C C . LEU A 1 410 ? -25.185 37.533 150.340 1.00 78.62 410 LEU A C 1
ATOM 3423 O O . LEU A 1 410 ? -23.977 37.603 150.560 1.00 78.62 410 LEU A O 1
ATOM 3427 N N . GLU A 1 411 ? -26.053 37.265 151.319 1.00 81.38 411 GLU A N 1
ATOM 3428 C CA . GLU A 1 411 ? -25.646 36.951 152.699 1.00 81.38 411 GLU A CA 1
ATOM 3429 C C . GLU A 1 411 ? -24.775 35.684 152.765 1.00 81.38 411 GLU A C 1
ATOM 3431 O O . GLU A 1 411 ? -23.788 35.628 153.508 1.00 81.38 411 GLU A O 1
ATOM 3436 N N . LYS A 1 412 ? -25.095 34.679 151.941 1.00 81.12 412 LYS A N 1
ATOM 3437 C CA . LYS A 1 412 ? -24.335 33.428 151.814 1.00 81.12 412 LYS A CA 1
ATOM 3438 C C . LYS A 1 412 ? -22.924 33.682 151.282 1.00 81.12 412 LYS A C 1
ATOM 3440 O O . LYS A 1 412 ? -21.962 33.178 151.869 1.00 81.12 412 LYS A O 1
ATOM 3445 N N . ASP A 1 413 ? -22.795 34.511 150.249 1.00 80.38 413 ASP A N 1
ATOM 3446 C CA . ASP A 1 413 ? -21.510 34.894 149.652 1.00 80.38 413 ASP A CA 1
ATOM 3447 C C . ASP A 1 413 ? -20.663 35.743 150.612 1.00 80.38 413 ASP A C 1
ATOM 3449 O O . ASP A 1 413 ? -19.477 35.461 150.806 1.00 80.38 413 ASP A O 1
ATOM 3453 N N . VAL A 1 414 ? -21.278 36.696 151.324 1.00 78.06 414 VAL A N 1
ATOM 3454 C CA . VAL A 1 414 ? -20.624 37.439 152.417 1.00 78.06 414 VAL A CA 1
ATOM 3455 C C . VAL A 1 414 ? -20.129 36.486 153.512 1.00 78.06 414 VAL A C 1
ATOM 3457 O O . VAL A 1 414 ? -19.010 36.652 154.002 1.00 78.06 414 VAL A O 1
ATOM 3460 N N . SER A 1 415 ? -20.895 35.445 153.864 1.00 80.62 415 SER A N 1
ATOM 3461 C CA . SER A 1 415 ? -20.455 34.436 154.840 1.00 80.62 415 SER A CA 1
ATOM 3462 C C . SER A 1 415 ? -19.224 33.649 154.372 1.00 80.62 415 SER A C 1
ATOM 3464 O O . SER A 1 415 ? -18.393 33.269 155.197 1.00 80.62 415 SER A O 1
ATOM 3466 N N . ASN A 1 416 ? -19.083 33.414 153.064 1.00 81.31 416 ASN A N 1
ATOM 3467 C CA . ASN A 1 416 ? -17.960 32.678 152.485 1.00 81.31 416 ASN A CA 1
ATOM 3468 C C . ASN A 1 416 ? -16.704 33.553 152.414 1.00 81.31 416 ASN A C 1
ATOM 3470 O O . ASN A 1 416 ? -15.667 33.157 152.945 1.00 81.31 416 ASN A O 1
ATOM 3474 N N . LEU A 1 417 ? -16.826 34.787 151.917 1.00 78.88 417 LEU A N 1
ATOM 3475 C CA . LEU A 1 417 ? -15.747 35.783 151.941 1.00 78.88 417 LEU A CA 1
ATOM 3476 C C . LEU A 1 417 ? -15.225 36.041 153.365 1.00 78.88 417 LEU A C 1
ATOM 3478 O O . LEU A 1 417 ? -14.031 36.260 153.566 1.00 78.88 417 LEU A O 1
ATOM 3482 N N . ASN A 1 418 ? -16.089 35.979 154.385 1.00 79.88 418 ASN A N 1
ATOM 3483 C CA . ASN A 1 418 ? -15.667 36.161 155.776 1.00 79.88 418 ASN A CA 1
ATOM 3484 C C . ASN A 1 418 ? -14.914 34.933 156.346 1.00 79.88 418 ASN A C 1
ATOM 3486 O O . ASN A 1 418 ? -14.061 35.106 157.218 1.00 79.88 418 ASN A O 1
ATOM 3490 N N . LYS A 1 419 ? -15.159 33.714 155.830 1.00 81.62 419 LYS A N 1
ATOM 3491 C CA . LYS A 1 419 ? -14.352 32.506 156.127 1.00 81.62 419 LYS A CA 1
ATOM 3492 C C . LYS A 1 419 ? -12.983 32.571 155.446 1.00 81.62 419 LYS A C 1
ATOM 3494 O O . LYS A 1 419 ? -11.971 32.285 156.075 1.00 81.62 419 LYS A O 1
ATOM 3499 N N . GLU A 1 420 ? -12.930 32.997 154.186 1.00 80.75 420 GLU A N 1
ATOM 3500 C CA . GLU A 1 420 ? -11.660 33.211 153.476 1.00 80.75 420 GLU A CA 1
ATOM 3501 C C . GL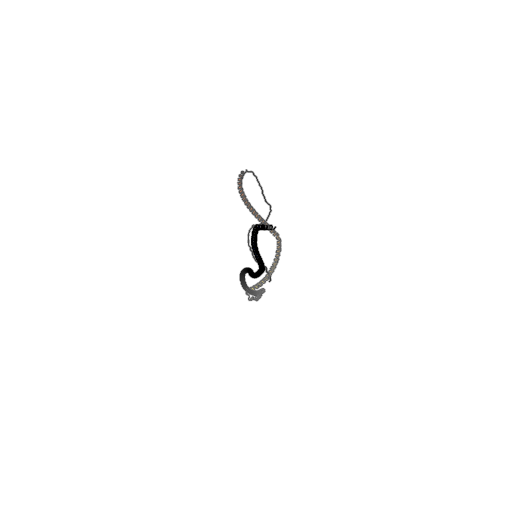U A 1 420 ? -10.818 34.285 154.176 1.00 80.75 420 GLU A C 1
ATOM 3503 O O . GLU A 1 420 ? -9.631 34.090 154.436 1.00 80.75 420 GLU A O 1
ATOM 3508 N N . LYS A 1 421 ? -11.453 35.388 154.588 1.00 80.81 421 LYS A N 1
ATOM 3509 C CA . LYS A 1 421 ? -10.822 36.447 155.381 1.00 80.81 421 LYS A CA 1
ATOM 3510 C C . LYS A 1 421 ? -10.296 35.947 156.730 1.00 80.81 421 LYS A C 1
ATOM 3512 O O . LYS A 1 421 ? -9.221 36.384 157.136 1.00 80.81 421 LYS A O 1
ATOM 3517 N N . SER A 1 422 ? -11.005 35.058 157.433 1.00 76.50 422 SER A N 1
ATOM 3518 C CA . SER A 1 422 ? -10.519 34.520 158.712 1.00 76.50 422 SER A CA 1
ATOM 3519 C C . SER A 1 422 ? -9.357 33.537 158.528 1.00 76.50 422 SER A C 1
ATOM 3521 O O . SER A 1 422 ? -8.392 33.613 159.289 1.00 76.50 422 SER A O 1
ATOM 3523 N N . ALA A 1 423 ? -9.368 32.715 157.473 1.00 77.31 423 ALA A N 1
ATOM 3524 C CA . ALA A 1 423 ? -8.235 31.868 157.093 1.00 77.31 423 ALA A CA 1
ATOM 3525 C C . ALA A 1 423 ? -6.996 32.699 156.698 1.00 77.31 423 ALA A C 1
ATOM 3527 O O . ALA A 1 423 ? -5.895 32.454 157.193 1.00 77.31 423 ALA A O 1
ATOM 3528 N N . LEU A 1 424 ? -7.174 33.751 155.890 1.00 77.44 424 LEU A N 1
ATOM 3529 C CA . LEU A 1 424 ? -6.107 34.703 155.556 1.00 77.44 424 LEU A CA 1
ATOM 3530 C C . LEU A 1 424 ? -5.590 35.452 156.793 1.00 77.44 424 LEU A C 1
ATOM 3532 O O . LEU A 1 424 ? -4.396 35.729 156.885 1.00 77.44 424 LEU A O 1
ATOM 3536 N N . GLN A 1 425 ? -6.451 35.751 157.769 1.00 79.19 425 GLN A N 1
ATOM 3537 C CA . GLN A 1 425 ? -6.044 36.375 159.029 1.00 79.19 425 GLN A CA 1
ATOM 3538 C C . GLN A 1 425 ? -5.268 35.401 159.935 1.00 79.19 425 GLN A C 1
ATOM 3540 O O . GLN A 1 425 ? -4.308 35.824 160.576 1.00 79.19 425 GLN A O 1
ATOM 3545 N N . GLN A 1 426 ? -5.612 34.107 159.958 1.00 77.19 426 GLN A N 1
ATOM 3546 C CA . GLN A 1 426 ? -4.804 33.078 160.626 1.00 77.19 426 GLN A CA 1
ATOM 3547 C C . GLN A 1 426 ? -3.430 32.934 159.958 1.00 77.19 426 GLN A C 1
ATOM 3549 O O . GLN A 1 426 ? -2.411 33.009 160.641 1.00 77.19 426 GLN A O 1
ATOM 3554 N N . MET A 1 427 ? -3.387 32.835 158.626 1.00 78.62 427 MET A N 1
ATOM 3555 C CA . MET A 1 427 ? -2.137 32.777 157.858 1.00 78.62 427 MET A CA 1
ATOM 3556 C C . MET A 1 427 ? -1.281 34.040 158.060 1.00 78.62 427 MET A C 1
ATOM 3558 O O . MET A 1 427 ? -0.069 33.941 158.238 1.00 78.62 427 MET A O 1
ATOM 3562 N N . LYS A 1 428 ? -1.898 35.229 158.116 1.00 79.44 428 LYS A N 1
ATOM 3563 C CA . LYS A 1 428 ? -1.218 36.483 158.476 1.00 79.44 428 LYS A CA 1
ATOM 3564 C C . LYS A 1 428 ? -0.629 36.424 159.885 1.00 79.44 428 LYS A C 1
ATOM 3566 O O . LYS A 1 428 ? 0.500 36.862 160.067 1.00 79.44 428 LYS A O 1
ATOM 3571 N N . ASN A 1 429 ? -1.373 35.923 160.871 1.00 79.56 429 ASN A N 1
ATOM 3572 C CA . ASN A 1 429 ? -0.883 35.822 162.247 1.00 79.56 429 ASN A CA 1
ATOM 3573 C C . ASN A 1 429 ? 0.289 34.831 162.354 1.00 79.56 429 ASN A C 1
ATOM 3575 O O . ASN A 1 429 ? 1.237 35.107 163.082 1.00 79.56 429 ASN A O 1
ATOM 3579 N N . GLN A 1 430 ? 0.273 33.740 161.581 1.00 79.06 430 GLN A N 1
ATOM 3580 C CA . GLN A 1 430 ? 1.405 32.815 161.481 1.00 79.06 430 GLN A CA 1
ATOM 3581 C C . GLN A 1 430 ? 2.645 33.513 160.895 1.00 79.06 430 GLN A C 1
ATOM 3583 O O . GLN A 1 430 ? 3.692 33.535 161.533 1.00 79.06 430 GLN A O 1
ATOM 3588 N N . MET A 1 431 ? 2.498 34.202 159.755 1.00 75.00 431 MET A N 1
ATOM 3589 C CA . MET A 1 431 ? 3.586 34.988 159.151 1.00 75.00 431 MET A CA 1
ATOM 3590 C C . MET A 1 431 ? 4.056 36.162 160.031 1.00 75.00 431 MET A C 1
ATOM 3592 O O . MET A 1 431 ? 5.182 36.627 159.876 1.00 75.00 431 MET A O 1
ATOM 3596 N N . ALA A 1 432 ? 3.214 36.666 160.941 1.00 72.44 432 ALA A N 1
ATOM 3597 C CA . ALA A 1 432 ? 3.595 37.681 161.923 1.00 72.44 432 ALA A CA 1
ATOM 3598 C C . ALA A 1 432 ? 4.476 37.091 163.039 1.00 72.44 432 ALA A C 1
ATOM 3600 O O . ALA A 1 432 ? 5.453 37.725 163.425 1.00 72.44 432 ALA A O 1
ATOM 3601 N N . LEU A 1 433 ? 4.183 35.865 163.484 1.00 75.19 433 LEU A N 1
ATOM 3602 C CA . LEU A 1 433 ? 5.021 35.086 164.404 1.00 75.19 433 LEU A CA 1
ATOM 3603 C C . LEU A 1 433 ? 6.398 34.777 163.793 1.00 75.19 433 LEU A C 1
ATOM 3605 O O . LEU A 1 433 ? 7.427 34.948 164.448 1.00 75.19 433 LEU A O 1
ATOM 3609 N N . ASP A 1 434 ? 6.427 34.390 162.515 1.00 73.69 434 ASP A N 1
ATOM 3610 C CA . ASP A 1 434 ? 7.674 34.183 161.766 1.00 73.69 434 ASP A CA 1
ATOM 3611 C C . ASP A 1 434 ? 8.451 35.510 161.597 1.00 73.69 434 ASP A C 1
ATOM 3613 O O . ASP A 1 434 ? 9.684 35.539 161.636 1.00 73.69 434 ASP A O 1
ATOM 3617 N N . LEU A 1 435 ? 7.739 36.639 161.468 1.00 69.62 435 LEU A N 1
ATOM 3618 C CA . LEU A 1 435 ? 8.331 37.979 161.438 1.00 69.62 435 LEU A CA 1
ATOM 3619 C C . LEU A 1 435 ? 8.886 38.433 162.791 1.00 69.62 435 LEU A C 1
ATOM 3621 O O . LEU A 1 435 ? 9.924 39.084 162.787 1.00 69.62 435 LEU A O 1
ATOM 3625 N N . GLU A 1 436 ? 8.273 38.097 163.930 1.00 71.19 436 GLU A N 1
ATOM 3626 C CA . GLU A 1 436 ? 8.859 38.373 165.254 1.00 71.19 436 GLU A CA 1
ATOM 3627 C C . GLU A 1 436 ? 10.176 37.606 165.446 1.00 71.19 436 GLU A C 1
ATOM 3629 O O . GLU A 1 436 ? 11.172 38.186 165.882 1.00 71.19 436 GLU A O 1
ATOM 3634 N N . GLN A 1 437 ? 10.235 36.337 165.024 1.00 69.94 437 GLN A N 1
ATOM 3635 C CA . GLN A 1 437 ? 11.475 35.549 165.037 1.00 69.94 437 GLN A CA 1
ATOM 3636 C C . GLN A 1 437 ? 12.565 36.191 164.157 1.00 69.94 437 GLN A C 1
ATOM 3638 O O . GLN A 1 437 ? 13.701 36.378 164.600 1.00 69.94 437 GLN A O 1
ATOM 3643 N N . LEU A 1 438 ? 12.212 36.605 162.934 1.00 67.81 438 LEU A N 1
ATOM 3644 C CA . LEU A 1 438 ? 13.131 37.291 162.017 1.00 67.81 438 LEU A CA 1
ATOM 3645 C C . LEU A 1 438 ? 13.507 38.713 162.465 1.00 67.81 438 LEU A C 1
ATOM 3647 O O . LEU A 1 438 ? 14.580 39.195 162.098 1.00 67.81 438 LEU A O 1
ATOM 3651 N N . LEU A 1 439 ? 12.657 39.399 163.234 1.00 66.38 439 LEU A N 1
ATOM 3652 C CA . LEU A 1 439 ? 12.948 40.725 163.776 1.00 66.38 439 LEU A CA 1
ATOM 3653 C C . LEU A 1 439 ? 13.878 40.653 164.988 1.00 66.38 439 LEU A C 1
ATOM 3655 O O . LEU A 1 439 ? 14.795 41.465 165.044 1.00 66.38 439 LEU A O 1
ATOM 3659 N N . ASN A 1 440 ? 13.765 39.639 165.850 1.00 67.88 440 ASN A N 1
ATOM 3660 C CA . ASN A 1 440 ? 14.764 39.380 166.895 1.00 67.88 440 ASN A CA 1
ATOM 3661 C C . ASN A 1 440 ? 16.163 39.156 166.280 1.00 67.88 440 ASN A C 1
ATOM 3663 O O . ASN A 1 440 ? 17.107 39.875 166.612 1.00 67.88 440 ASN A O 1
ATOM 3667 N N . HIS A 1 441 ? 16.278 38.286 165.265 1.00 65.69 441 HIS A N 1
ATOM 3668 C CA . HIS A 1 441 ? 17.517 38.138 164.474 1.00 65.69 441 HIS A CA 1
ATOM 3669 C C . HIS A 1 441 ? 17.959 39.441 163.776 1.00 65.69 441 HIS A C 1
ATOM 3671 O O . HIS A 1 441 ? 19.140 39.634 163.468 1.00 65.69 441 HIS A O 1
ATOM 3677 N N . ARG A 1 442 ? 17.032 40.364 163.491 1.00 63.78 442 ARG A N 1
ATOM 3678 C CA . ARG A 1 442 ? 17.353 41.658 162.881 1.00 63.78 442 ARG A CA 1
ATOM 3679 C C . ARG A 1 442 ? 17.835 42.688 163.899 1.00 63.78 442 ARG A C 1
ATOM 3681 O O . ARG A 1 442 ? 18.664 43.506 163.513 1.00 63.78 442 ARG A O 1
ATOM 3688 N N . GLU A 1 443 ? 17.373 42.674 165.145 1.00 63.09 443 GLU A N 1
ATOM 3689 C CA . GLU A 1 443 ? 17.902 43.554 166.196 1.00 63.09 443 GLU A CA 1
ATOM 3690 C C . GLU A 1 443 ? 19.338 43.157 166.568 1.00 63.09 443 GLU A C 1
ATOM 3692 O O . GLU A 1 443 ? 20.218 44.023 166.614 1.00 63.09 443 GLU A O 1
ATOM 3697 N N . GLU A 1 444 ? 19.618 41.851 166.647 1.00 56.56 444 GLU A N 1
ATOM 3698 C CA . GLU A 1 444 ? 20.977 41.290 166.732 1.00 56.56 444 GLU A CA 1
ATOM 3699 C C . GLU A 1 444 ? 21.888 41.817 165.598 1.00 56.56 444 GLU A C 1
ATOM 3701 O O . GLU A 1 444 ? 22.999 42.295 165.841 1.00 56.56 444 GLU A O 1
ATOM 3706 N N . LEU A 1 445 ? 21.399 41.821 164.350 1.00 60.81 445 LEU A N 1
ATOM 3707 C CA . LEU A 1 445 ? 22.118 42.367 163.187 1.00 60.81 445 LEU A CA 1
ATOM 3708 C C . LEU A 1 445 ? 22.139 43.909 163.117 1.00 60.81 445 LEU A C 1
ATOM 3710 O O . LEU A 1 445 ? 23.015 44.485 162.463 1.00 60.81 445 LEU A O 1
ATOM 3714 N N . ALA A 1 446 ? 21.193 44.604 163.750 1.00 59.50 446 ALA A N 1
ATOM 3715 C CA . ALA A 1 446 ? 21.119 46.065 163.758 1.00 59.50 446 ALA A CA 1
ATOM 3716 C C . ALA A 1 446 ? 22.173 46.668 164.694 1.00 59.50 446 ALA A C 1
ATOM 3718 O O . ALA A 1 446 ? 22.814 47.655 164.321 1.00 59.50 446 ALA A O 1
ATOM 3719 N N . ALA A 1 447 ? 22.429 46.020 165.836 1.00 56.53 447 ALA A N 1
ATOM 3720 C CA . ALA A 1 447 ? 23.550 46.342 166.718 1.00 56.53 447 ALA A CA 1
ATOM 3721 C C . ALA A 1 447 ? 24.894 46.311 165.960 1.00 56.53 447 ALA A C 1
ATOM 3723 O O . ALA A 1 447 ? 25.703 47.233 166.074 1.00 56.53 447 ALA A O 1
ATOM 3724 N N . MET A 1 448 ? 25.093 45.322 165.078 1.00 52.03 448 MET A N 1
ATOM 3725 C CA . MET A 1 448 ? 26.286 45.241 164.219 1.00 52.03 448 MET A CA 1
ATOM 3726 C C . MET A 1 448 ? 26.357 46.361 163.162 1.00 52.03 448 MET A C 1
ATOM 3728 O O . MET A 1 448 ? 27.440 46.688 162.676 1.00 52.03 448 MET A O 1
ATOM 3732 N N . LYS A 1 449 ? 25.226 46.974 162.782 1.00 52.81 449 LYS A N 1
ATOM 3733 C CA . LYS A 1 449 ? 25.165 47.950 161.679 1.00 52.81 449 LYS A CA 1
ATOM 3734 C C . LYS A 1 449 ? 25.416 49.404 162.072 1.00 52.81 449 LYS A C 1
ATOM 3736 O O . LYS A 1 449 ? 25.762 50.181 161.183 1.00 52.81 449 LYS A O 1
ATOM 3741 N N . GLN A 1 450 ? 25.344 49.770 163.355 1.00 57.31 450 GLN A N 1
ATOM 3742 C CA . GLN A 1 450 ? 25.858 51.073 163.819 1.00 57.31 450 GLN A CA 1
ATOM 3743 C C . GLN A 1 450 ? 27.384 51.187 163.646 1.00 57.31 450 GLN A C 1
ATOM 3745 O O . GLN A 1 450 ? 27.896 52.267 163.358 1.00 57.31 450 GLN A O 1
ATOM 3750 N N . ILE A 1 451 ? 28.098 50.060 163.743 1.00 51.16 451 ILE A N 1
ATOM 3751 C CA . ILE A 1 451 ? 29.550 49.950 163.507 1.00 51.16 451 ILE A CA 1
ATOM 3752 C C . ILE A 1 451 ? 29.886 50.181 162.015 1.00 51.16 451 ILE A C 1
ATOM 3754 O O . ILE A 1 451 ? 30.945 50.704 161.685 1.00 51.16 451 ILE A O 1
ATOM 3758 N N . LEU A 1 452 ? 28.921 49.872 161.138 1.00 44.31 452 LEU A N 1
ATOM 3759 C CA . LEU A 1 452 ? 28.834 50.120 159.694 1.00 44.31 452 LEU A CA 1
ATOM 3760 C C . LEU A 1 452 ? 29.587 51.343 159.121 1.00 44.31 452 LEU A C 1
ATOM 3762 O O . LEU A 1 452 ? 30.741 51.293 158.703 1.00 44.31 452 LEU A O 1
ATOM 3766 N N . THR A 1 453 ? 28.817 52.404 158.854 1.00 48.72 453 THR A N 1
ATOM 3767 C CA . THR A 1 453 ? 29.080 53.271 157.692 1.00 48.72 453 THR A CA 1
ATOM 3768 C C . THR A 1 453 ? 28.229 54.562 157.756 1.00 48.72 453 THR A C 1
ATOM 3770 O O . THR A 1 453 ? 27.140 54.598 157.195 1.00 48.72 453 THR A O 1
ATOM 3773 N N . ASN A 1 454 ? 28.603 55.678 158.393 1.00 45.56 454 ASN A N 1
ATOM 3774 C CA . ASN A 1 454 ? 29.892 56.181 158.902 1.00 45.56 454 ASN A CA 1
ATOM 3775 C C . ASN A 1 454 ? 31.027 56.386 157.878 1.00 45.56 454 ASN A C 1
ATOM 3777 O O . ASN A 1 454 ? 32.062 56.927 158.246 1.00 45.56 454 ASN A O 1
ATOM 3781 N N . MET A 1 455 ? 30.858 56.018 156.596 1.00 36.94 455 MET A N 1
ATOM 3782 C CA . MET A 1 455 ? 31.995 55.936 155.652 1.00 36.94 455 MET A CA 1
ATOM 3783 C C . MET A 1 455 ? 31.757 56.419 154.203 1.00 36.94 455 MET A C 1
ATOM 3785 O O . MET A 1 455 ? 32.699 56.388 153.410 1.00 36.94 455 MET A O 1
ATOM 3789 N N . ARG A 1 456 ? 30.559 56.880 153.800 1.00 39.59 456 ARG A N 1
ATOM 3790 C CA . ARG A 1 456 ? 30.368 57.479 152.455 1.00 39.59 456 ARG A CA 1
ATOM 3791 C C . ARG A 1 456 ? 29.300 58.574 152.384 1.00 39.59 456 ARG A C 1
ATOM 3793 O O . ARG A 1 456 ? 28.131 58.345 152.664 1.00 39.59 456 ARG A O 1
ATOM 3800 N N . SER A 1 457 ? 29.727 59.739 151.903 1.00 39.31 457 SER A N 1
ATOM 3801 C CA . SER A 1 457 ? 28.894 60.839 151.411 1.00 39.31 457 SER A CA 1
ATOM 3802 C C . SER A 1 457 ? 29.000 60.942 149.879 1.00 39.31 457 SER A C 1
ATOM 3804 O O . SER A 1 457 ? 29.974 60.459 149.298 1.00 39.31 457 SER A O 1
ATOM 3806 N N . LYS A 1 458 ? 28.034 61.628 149.235 1.00 33.00 458 LYS A N 1
ATOM 3807 C CA . LYS A 1 458 ? 27.858 61.749 147.761 1.00 33.00 458 LYS A CA 1
ATOM 3808 C C . LYS A 1 458 ? 27.423 60.398 147.111 1.00 33.00 458 LYS A C 1
ATOM 3810 O O . LYS A 1 458 ? 27.718 59.340 147.643 1.00 33.00 458 LYS A O 1
ATOM 3815 N N . ARG A 1 459 ? 26.703 60.348 145.975 1.00 28.88 459 ARG A N 1
ATOM 3816 C CA . ARG A 1 459 ? 26.481 61.376 144.935 1.00 28.88 459 ARG A CA 1
ATOM 3817 C C . ARG A 1 459 ? 25.223 61.109 144.065 1.00 28.88 459 ARG A C 1
ATOM 3819 O O . ARG A 1 459 ? 25.162 60.060 143.441 1.00 28.88 459 ARG A O 1
ATOM 3826 N N . LYS A 1 460 ? 24.388 62.145 143.867 1.00 29.86 460 LYS A N 1
ATOM 3827 C CA . LYS A 1 460 ? 23.447 62.367 142.733 1.00 29.86 460 LYS A CA 1
ATOM 3828 C C . LYS A 1 460 ? 22.292 61.367 142.493 1.00 29.86 460 LYS A C 1
ATOM 3830 O O . LYS A 1 460 ? 22.209 60.308 143.095 1.00 29.86 460 LYS A O 1
ATOM 3835 N N . GLU A 1 461 ? 21.361 61.805 141.640 1.00 31.88 461 GLU A N 1
ATOM 3836 C CA . GLU A 1 461 ? 19.970 61.347 141.526 1.00 31.88 461 GLU A CA 1
ATOM 3837 C C . GLU A 1 461 ? 19.413 61.663 140.110 1.00 31.88 461 GLU A C 1
ATOM 3839 O O . GLU A 1 461 ? 19.882 62.634 139.518 1.00 31.88 461 GLU A O 1
ATOM 3844 N N . ASN A 1 462 ? 18.380 60.928 139.647 1.00 32.06 462 ASN A N 1
ATOM 3845 C CA . ASN A 1 462 ? 17.391 61.278 138.585 1.00 32.06 462 ASN A CA 1
ATOM 3846 C C . ASN A 1 462 ? 17.867 61.570 137.119 1.00 32.06 462 ASN A C 1
ATOM 3848 O O . ASN A 1 462 ? 18.967 62.065 136.916 1.00 32.06 462 ASN A O 1
ATOM 3852 N N . LYS A 1 463 ? 17.083 61.422 136.020 1.00 39.31 463 LYS A N 1
ATOM 3853 C CA . LYS A 1 463 ? 15.941 60.558 135.561 1.00 39.31 463 LYS A CA 1
ATOM 3854 C C . LYS A 1 463 ? 15.528 61.017 134.110 1.00 39.31 463 LYS A C 1
ATOM 3856 O O . LYS A 1 463 ? 15.897 62.131 133.759 1.00 39.31 463 LYS A O 1
ATOM 3861 N N . LEU A 1 464 ? 14.694 60.261 133.349 1.00 35.94 464 LEU A N 1
ATOM 3862 C CA . LEU A 1 464 ? 13.993 60.643 132.062 1.00 35.94 464 LEU A CA 1
ATOM 3863 C C . LEU A 1 464 ? 14.895 60.840 130.782 1.00 35.94 464 LEU A C 1
ATOM 3865 O O . LEU A 1 464 ? 16.079 61.099 130.952 1.00 35.94 464 LEU A O 1
ATOM 3869 N N . LEU A 1 465 ? 14.480 60.754 129.483 1.00 45.97 465 LEU A N 1
ATOM 3870 C CA . LEU A 1 465 ? 13.264 60.274 128.740 1.00 45.97 465 LEU A CA 1
ATOM 3871 C C . LEU A 1 465 ? 13.529 60.020 127.200 1.00 45.97 465 LEU A C 1
ATOM 3873 O O . LEU A 1 465 ? 14.645 60.244 126.747 1.00 45.97 465 LEU A O 1
ATOM 3877 N N . PHE A 1 466 ? 12.464 59.693 126.418 1.00 31.80 466 PHE A N 1
ATOM 3878 C CA . PHE A 1 466 ? 12.294 59.620 124.923 1.00 31.80 466 PHE A CA 1
ATOM 3879 C C . PHE A 1 466 ? 12.817 58.350 124.186 1.00 31.80 466 PHE A C 1
ATOM 3881 O O . PHE A 1 466 ? 13.690 57.679 124.716 1.00 31.80 466 PHE A O 1
ATOM 3888 N N . THR A 1 467 ? 12.324 57.879 123.009 1.00 36.56 467 THR A N 1
ATOM 3889 C CA . THR A 1 467 ? 11.434 58.369 121.887 1.00 36.56 467 THR A CA 1
ATOM 3890 C C . THR A 1 467 ? 10.775 57.132 121.156 1.00 36.56 467 THR A C 1
ATOM 3892 O O . THR A 1 467 ? 11.072 56.034 121.607 1.00 36.56 467 THR A O 1
ATOM 3895 N N . LYS A 1 468 ? 9.951 57.078 120.065 1.00 43.00 468 LYS A N 1
ATOM 3896 C CA . LYS A 1 468 ? 9.217 57.965 119.092 1.00 43.00 468 LYS A CA 1
ATOM 3897 C C . LYS A 1 468 ? 8.160 57.123 118.279 1.00 43.00 468 LYS A C 1
ATOM 3899 O O . LYS A 1 468 ? 8.447 55.959 118.047 1.00 43.00 468 LYS A O 1
ATOM 3904 N N . MET A 1 469 ? 7.103 57.746 117.702 1.00 40.78 469 MET A N 1
ATOM 3905 C CA . MET A 1 469 ? 6.335 57.351 116.462 1.00 40.78 469 MET A CA 1
ATOM 3906 C C . MET A 1 469 ? 5.481 56.038 116.446 1.00 40.78 469 MET A C 1
ATOM 3908 O O . MET A 1 469 ? 5.724 55.159 117.257 1.00 40.78 469 MET A O 1
ATOM 3912 N N . GLU A 1 470 ? 4.427 55.841 115.617 1.00 41.31 470 GLU A N 1
ATOM 3913 C CA . GLU A 1 470 ? 3.838 56.609 114.481 1.00 41.31 470 GLU A CA 1
ATOM 3914 C C . GLU A 1 470 ? 2.294 56.398 114.302 1.00 41.31 470 GLU A C 1
ATOM 3916 O O . GLU A 1 470 ? 1.750 55.418 114.797 1.00 41.31 470 GLU A O 1
ATOM 3921 N N . SER A 1 471 ? 1.622 57.278 113.530 1.00 41.34 471 SER A N 1
ATOM 3922 C CA . SER A 1 471 ? 0.257 57.165 112.929 1.00 41.34 471 SER A CA 1
ATOM 3923 C C . SER A 1 471 ? -1.023 57.136 113.816 1.00 41.34 471 SER A C 1
ATOM 3925 O O . SER A 1 471 ? -1.016 56.740 114.975 1.00 41.34 471 SER A O 1
ATOM 3927 N N . LYS A 1 472 ? -2.144 57.647 113.260 1.00 44.09 472 LYS A N 1
ATOM 3928 C CA . LYS A 1 472 ? -3.455 57.982 113.898 1.00 44.09 472 LYS A CA 1
ATOM 3929 C C . LYS A 1 472 ? -4.604 57.865 112.865 1.00 44.09 472 LYS A C 1
ATOM 3931 O O . LYS A 1 472 ? -4.302 57.961 111.683 1.00 44.09 472 LYS A O 1
ATOM 3936 N N . ASN A 1 473 ? -5.911 57.766 113.165 1.00 37.69 473 ASN A N 1
ATOM 3937 C CA . ASN A 1 473 ? -6.716 57.572 114.397 1.00 37.69 473 ASN A CA 1
ATOM 3938 C C . ASN A 1 473 ? -8.063 56.908 113.968 1.00 37.69 473 ASN A C 1
ATOM 3940 O O . ASN A 1 473 ? -8.565 57.245 112.904 1.00 37.69 473 ASN A O 1
ATOM 3944 N N . VAL A 1 474 ? -8.607 55.876 114.631 1.00 41.16 474 VAL A N 1
ATOM 3945 C CA . VAL A 1 474 ? -9.448 55.868 115.864 1.00 41.16 474 VAL A CA 1
ATOM 3946 C C . VAL A 1 474 ? -10.875 56.435 115.706 1.00 41.16 474 VAL A C 1
ATOM 3948 O O . VAL A 1 474 ? -11.063 57.648 115.717 1.00 41.16 474 VAL A O 1
ATOM 3951 N N . THR A 1 475 ? -11.880 55.543 115.669 1.00 28.52 475 THR A N 1
ATOM 3952 C CA . THR A 1 475 ? -13.101 55.487 116.532 1.00 28.52 475 THR A CA 1
ATOM 3953 C C . THR A 1 475 ? -14.024 54.331 116.072 1.00 28.52 475 THR A C 1
ATOM 3955 O O . THR A 1 475 ? -13.867 53.851 114.956 1.00 28.52 475 THR A O 1
ATOM 3958 N N . GLU A 1 476 ? -15.065 53.895 116.797 1.00 31.39 476 GLU A N 1
ATOM 3959 C CA . GLU A 1 476 ? -15.153 53.257 118.132 1.00 31.39 476 GLU A CA 1
ATOM 3960 C C . GLU A 1 476 ? -16.583 52.651 118.286 1.00 31.39 476 GLU A C 1
ATOM 3962 O O . GLU A 1 476 ? -17.492 53.045 117.565 1.00 31.39 476 GLU A O 1
ATOM 3967 N N . ASN A 1 477 ? -16.805 51.771 119.274 1.00 28.39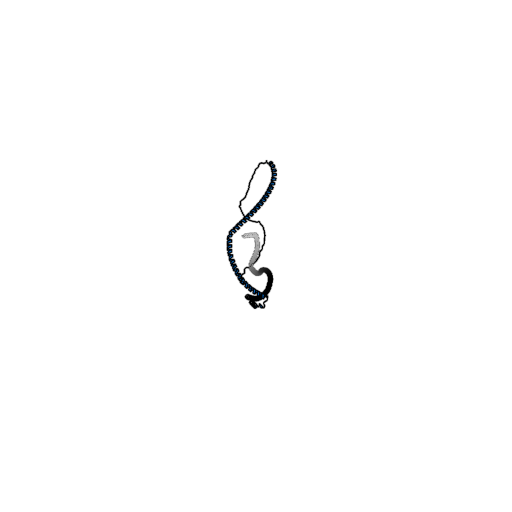 477 ASN A N 1
ATOM 3968 C CA . ASN A 1 477 ? -18.104 51.410 119.884 1.00 28.39 477 ASN A CA 1
ATOM 3969 C C . ASN A 1 477 ? -19.121 50.481 119.147 1.00 28.39 477 ASN A C 1
ATOM 3971 O O . ASN A 1 477 ? -19.966 50.915 118.374 1.00 28.39 477 ASN A O 1
ATOM 3975 N N . GLN A 1 478 ? -19.201 49.248 119.686 1.00 32.09 478 GLN A N 1
ATOM 3976 C CA . GLN A 1 478 ? -20.392 48.622 120.323 1.00 32.09 478 GLN A CA 1
ATOM 3977 C C . GLN A 1 478 ? -21.239 47.500 119.660 1.00 32.09 478 GLN A C 1
ATOM 3979 O O . GLN A 1 478 ? -21.881 47.667 118.634 1.00 32.09 478 GLN A O 1
ATOM 3984 N N . LYS A 1 479 ? -21.420 46.447 120.491 1.00 30.09 479 LYS A N 1
ATOM 3985 C CA . LYS A 1 479 ? -22.601 45.563 120.701 1.00 30.09 479 LYS A CA 1
ATOM 3986 C C . LYS A 1 479 ? -23.011 44.531 119.631 1.00 30.09 479 LYS A C 1
ATOM 3988 O O . LYS A 1 479 ? -23.667 44.859 118.652 1.00 30.09 479 LYS A O 1
ATOM 3993 N N . SER A 1 480 ? -22.946 43.248 120.014 1.00 28.89 480 SER A N 1
ATOM 3994 C CA . SER A 1 480 ? -24.130 42.421 120.387 1.00 28.89 480 SER A CA 1
ATOM 3995 C C . SER A 1 480 ? -23.693 41.030 120.938 1.00 28.89 480 SER A C 1
ATOM 3997 O O . SER A 1 480 ? -22.605 40.581 120.607 1.00 28.89 480 SER A O 1
ATOM 3999 N N . LYS A 1 481 ? -24.275 40.528 122.051 1.00 34.78 481 LYS A N 1
ATOM 4000 C CA . LYS A 1 481 ? -25.362 39.507 122.212 1.00 34.78 481 LYS A CA 1
ATOM 4001 C C . LYS A 1 481 ? -25.016 38.066 121.754 1.00 34.78 481 LYS A C 1
ATOM 4003 O O . LYS A 1 481 ? -24.385 37.933 120.721 1.00 34.78 481 LYS A O 1
ATOM 4008 N N . THR A 1 482 ? -25.469 36.947 122.356 1.00 28.33 482 THR A N 1
ATOM 4009 C CA . THR A 1 482 ? -26.038 36.579 123.694 1.00 28.33 482 THR A CA 1
ATOM 4010 C C . THR A 1 482 ? -26.141 35.038 123.792 1.00 28.33 482 THR A C 1
ATOM 4012 O O . THR A 1 482 ? -26.675 34.448 122.858 1.00 28.33 482 THR A O 1
ATOM 4015 N N . SER A 1 483 ? -25.736 34.404 124.908 1.00 30.64 483 SER A N 1
ATOM 4016 C CA . SER A 1 483 ? -26.028 32.996 125.307 1.00 30.64 483 SER A CA 1
ATOM 4017 C C . SER A 1 483 ? -25.330 32.692 126.655 1.00 30.64 483 SER A C 1
ATOM 4019 O O . SER A 1 483 ? -24.222 33.193 126.813 1.00 30.64 483 SER A O 1
ATOM 4021 N N . ASN A 1 484 ? -25.731 31.834 127.611 1.00 28.08 484 ASN A N 1
ATOM 4022 C CA . ASN A 1 484 ? -26.961 31.198 128.163 1.00 28.08 484 ASN A CA 1
ATOM 4023 C C . ASN A 1 484 ? -26.509 29.895 128.907 1.00 28.08 484 ASN A C 1
ATOM 4025 O O . ASN A 1 484 ? -25.383 29.466 128.662 1.00 28.08 484 ASN A O 1
ATOM 4029 N N . VAL A 1 485 ? -27.379 29.230 129.711 1.00 33.91 485 VAL A N 1
ATOM 4030 C CA . VAL A 1 485 ? -27.142 27.942 130.469 1.00 33.91 485 VAL A CA 1
ATOM 4031 C C . VAL A 1 485 ? -26.326 28.157 131.780 1.00 33.91 485 VAL A C 1
ATOM 4033 O O . VAL A 1 485 ? -25.457 29.028 131.740 1.00 33.91 485 VAL A O 1
ATOM 4036 N N . PRO A 1 486 ? -26.594 27.517 132.966 1.00 47.25 486 PRO A N 1
ATOM 4037 C CA . PRO A 1 486 ? -27.026 26.121 133.307 1.00 47.25 486 PRO A CA 1
ATOM 4038 C C . PRO A 1 486 ? -28.557 25.868 133.339 1.00 47.25 486 PRO A C 1
ATOM 4040 O O . PRO A 1 486 ? -29.299 26.837 133.433 1.00 47.25 486 PRO A O 1
ATOM 4043 N N . ARG A 1 487 ? -29.115 24.670 133.040 1.00 30.73 487 ARG A N 1
ATOM 4044 C CA . ARG A 1 487 ? -29.125 23.320 133.706 1.00 30.73 487 ARG A CA 1
ATOM 4045 C C . ARG A 1 487 ? -29.989 23.276 135.001 1.00 30.73 487 ARG A C 1
ATOM 4047 O O . ARG A 1 487 ? -30.008 24.278 135.697 1.00 30.73 487 ARG A O 1
ATOM 4054 N N . GLU A 1 488 ? -30.745 22.223 135.367 1.00 29.41 488 GLU A N 1
ATOM 4055 C CA . GLU A 1 488 ? -30.614 20.746 135.204 1.00 29.41 488 GLU A CA 1
ATOM 4056 C C . GLU A 1 488 ? -31.969 19.967 135.102 1.00 29.41 488 GLU A C 1
ATOM 4058 O O . GLU A 1 488 ? -32.980 20.531 135.495 1.00 29.41 488 GLU A O 1
ATOM 4063 N N . HIS A 1 489 ? -31.928 18.697 134.618 1.00 29.61 489 HIS A N 1
ATOM 4064 C CA . HIS A 1 489 ? -32.777 17.485 134.888 1.00 29.61 489 HIS A CA 1
ATOM 4065 C C . HIS A 1 489 ? -34.352 17.574 134.924 1.00 29.61 489 HIS A C 1
ATOM 4067 O O . HIS A 1 489 ? -34.917 18.568 135.355 1.00 29.61 489 HIS A O 1
ATOM 4073 N N . GLU A 1 490 ? -35.179 16.585 134.512 1.00 30.19 490 GLU A N 1
ATOM 4074 C CA . GLU A 1 490 ? -34.958 15.234 133.937 1.00 30.19 490 GLU A CA 1
ATOM 4075 C C . GLU A 1 490 ? -36.171 14.679 133.121 1.00 30.19 490 GLU A C 1
ATOM 4077 O O . GLU A 1 490 ? -37.316 15.051 133.359 1.00 30.19 490 GLU A O 1
ATOM 4082 N N . ASP A 1 491 ? -35.874 13.785 132.168 1.00 32.09 491 ASP A N 1
ATOM 4083 C CA . ASP A 1 491 ? -36.594 12.598 131.645 1.00 32.09 491 ASP A CA 1
ATOM 4084 C C . ASP A 1 491 ? -38.132 12.452 131.431 1.00 32.09 491 ASP A C 1
ATOM 4086 O O . ASP A 1 491 ? -38.944 12.420 132.347 1.00 32.09 491 ASP A O 1
ATOM 4090 N N . ASN A 1 492 ? -38.448 12.084 130.172 1.00 33.41 492 ASN A N 1
ATOM 4091 C CA . ASN A 1 492 ? -39.298 10.960 129.706 1.00 33.41 492 ASN A CA 1
ATOM 4092 C C . ASN A 1 492 ? -40.777 10.793 130.147 1.00 33.41 492 ASN A C 1
ATOM 4094 O O . ASN A 1 492 ? -41.061 10.497 131.300 1.00 33.41 492 ASN A O 1
ATOM 4098 N N . ILE A 1 493 ? -41.695 10.689 129.157 1.00 37.84 493 ILE A N 1
ATOM 4099 C CA . ILE A 1 493 ? -42.397 9.420 128.803 1.00 37.84 493 ILE A CA 1
ATOM 4100 C C . ILE A 1 493 ? -43.290 9.530 127.529 1.00 37.84 493 ILE A C 1
ATOM 4102 O O . ILE A 1 493 ? -44.171 10.373 127.428 1.00 37.84 493 ILE A O 1
ATOM 4106 N N . PHE A 1 494 ? -43.053 8.596 126.595 1.00 34.47 494 PHE A N 1
ATOM 4107 C CA . PHE A 1 494 ? -43.911 8.014 125.533 1.00 34.47 494 PHE A CA 1
ATOM 4108 C C . PHE A 1 494 ? -44.553 8.806 124.357 1.00 34.47 494 PHE A C 1
ATOM 4110 O O . PHE A 1 494 ? -45.164 9.862 124.464 1.00 34.47 494 PHE A O 1
ATOM 4117 N N . ILE A 1 495 ? -44.462 8.127 123.204 1.00 37.94 495 ILE A N 1
ATOM 4118 C CA . ILE A 1 495 ? -45.135 8.282 121.891 1.00 37.94 495 ILE A CA 1
ATOM 4119 C C . ILE A 1 495 ? -46.223 7.153 121.780 1.00 37.94 495 ILE A C 1
ATOM 4121 O O . ILE A 1 495 ? -46.263 6.363 122.728 1.00 37.94 495 ILE A O 1
ATOM 4125 N N . PRO A 1 496 ? -47.080 6.963 120.724 1.00 50.78 496 PRO A N 1
ATOM 4126 C CA . PRO A 1 496 ? -46.782 7.072 119.280 1.00 50.78 496 PRO A CA 1
ATOM 4127 C C . PRO A 1 496 ? -47.923 7.543 118.321 1.00 50.78 496 PRO A C 1
ATOM 4129 O O . PRO A 1 496 ? -48.989 7.997 118.720 1.00 50.78 496 PRO A O 1
ATOM 4132 N N . LYS A 1 497 ? -47.626 7.438 117.012 1.00 38.28 497 LYS A N 1
ATOM 4133 C CA . LYS A 1 497 ? -48.483 7.579 115.798 1.00 38.28 497 LYS A CA 1
ATOM 4134 C C . LYS A 1 497 ? -49.183 6.208 115.479 1.00 38.28 497 LYS A C 1
ATOM 4136 O O . LYS A 1 497 ? -49.119 5.373 116.382 1.00 38.28 497 LYS A O 1
ATOM 4141 N N . PRO A 1 498 ? -49.731 5.846 114.272 1.00 56.25 498 PRO A N 1
ATOM 4142 C CA . PRO A 1 498 ? -49.835 6.511 112.944 1.00 56.25 498 PRO A CA 1
ATOM 4143 C C . PRO A 1 498 ? -51.188 6.279 112.179 1.00 56.25 498 PRO A C 1
ATOM 4145 O O . PRO A 1 498 ? -52.200 6.030 112.821 1.00 56.25 498 PRO A O 1
ATOM 4148 N N . THR A 1 499 ? -51.163 6.322 110.822 1.00 36.22 499 THR A N 1
ATOM 4149 C CA . THR A 1 499 ? -52.061 5.639 109.825 1.00 36.22 499 THR A CA 1
ATOM 4150 C C . THR A 1 499 ? -53.087 6.507 109.033 1.00 36.22 499 THR A C 1
ATOM 4152 O O . THR A 1 499 ? -53.651 7.413 109.627 1.00 36.22 499 THR A O 1
ATOM 4155 N N . VAL A 1 500 ? -53.472 6.267 107.747 1.00 38.28 500 VAL A N 1
ATOM 4156 C CA . VAL A 1 500 ? -52.727 5.944 106.481 1.00 38.28 500 VAL A CA 1
ATOM 4157 C C . VAL A 1 500 ? -53.630 6.032 105.193 1.00 38.28 500 VAL A C 1
ATOM 4159 O O . VAL A 1 500 ? -54.829 5.810 105.293 1.00 38.28 500 VAL A O 1
ATOM 4162 N N . PHE A 1 501 ? -53.032 6.230 103.993 1.00 32.09 501 PHE A N 1
ATOM 4163 C CA . PHE A 1 501 ? -53.526 5.931 102.601 1.00 32.09 501 PHE A CA 1
ATOM 4164 C C . PHE A 1 501 ? -54.594 6.790 101.829 1.00 32.09 501 PHE A C 1
ATOM 4166 O O . PHE A 1 501 ? -55.349 7.566 102.394 1.00 32.09 501 PHE A O 1
ATOM 4173 N N . VAL A 1 502 ? -54.587 6.573 100.486 1.00 37.41 502 VAL A N 1
ATOM 4174 C CA . VAL A 1 502 ? -55.515 6.864 99.334 1.00 37.41 502 VAL A CA 1
ATOM 4175 C C . VAL A 1 502 ? -56.175 8.235 99.056 1.00 37.41 502 VAL A C 1
ATOM 4177 O O . VAL A 1 502 ? -57.094 8.652 99.749 1.00 37.41 502 VAL A O 1
ATOM 4180 N N . SER A 1 503 ? -55.931 8.777 97.844 1.00 36.56 503 SER A N 1
ATOM 4181 C CA . SER A 1 503 ? -56.823 8.728 96.637 1.00 36.56 503 SER A CA 1
ATOM 4182 C C . SER A 1 503 ? -56.129 9.435 95.441 1.00 36.56 503 SER A C 1
ATOM 4184 O O . SER A 1 503 ? -55.337 10.333 95.692 1.00 36.56 503 SER A O 1
ATOM 4186 N N . CYS A 1 504 ? -56.191 9.103 94.137 1.00 32.41 504 CYS A N 1
ATOM 4187 C CA . CYS A 1 504 ? -57.093 8.407 93.185 1.00 32.41 504 CYS A CA 1
ATOM 4188 C C . CYS A 1 504 ? -57.989 9.292 92.276 1.00 32.41 504 CYS A C 1
ATOM 4190 O O . CYS A 1 504 ? -59.094 9.643 92.661 1.00 32.41 504 CYS A O 1
ATOM 4192 N N . ARG A 1 505 ? -57.537 9.423 91.009 1.00 32.28 505 ARG A N 1
ATOM 4193 C CA . ARG A 1 505 ? -58.271 9.662 89.736 1.00 32.28 505 ARG A CA 1
ATOM 4194 C C . ARG A 1 505 ? -58.935 11.027 89.464 1.00 32.28 505 ARG A C 1
ATOM 4196 O O . ARG A 1 505 ? -59.538 11.633 90.335 1.00 32.28 505 ARG A O 1
ATOM 4203 N N . PHE A 1 506 ? -58.889 11.411 88.182 1.00 36.00 506 PHE A N 1
ATOM 4204 C CA . PHE A 1 506 ? -59.839 12.311 87.519 1.00 36.00 506 PHE A CA 1
ATOM 4205 C C . PHE A 1 506 ? -60.052 11.870 86.050 1.00 36.00 506 PHE A C 1
ATOM 4207 O O . PHE A 1 506 ? -59.127 11.379 85.406 1.00 36.00 506 PHE A O 1
ATOM 4214 N N . ASP A 1 507 ? -61.303 11.996 85.617 1.00 38.22 507 ASP A N 1
ATOM 4215 C CA . ASP A 1 507 ? -62.042 11.725 84.366 1.00 38.22 507 ASP A CA 1
ATOM 4216 C C . ASP A 1 507 ? -61.363 11.461 82.990 1.00 38.22 507 ASP A C 1
ATOM 4218 O O . ASP A 1 507 ? -60.408 12.134 82.602 1.00 38.22 507 ASP A O 1
ATOM 4222 N N . PRO A 1 508 ? -61.983 10.581 82.163 1.00 50.31 508 PRO A N 1
ATOM 4223 C CA . PRO A 1 508 ? -61.830 10.510 80.702 1.00 50.31 508 PRO A CA 1
ATOM 4224 C C . PRO A 1 508 ? -63.119 10.902 79.928 1.00 50.31 508 PRO A C 1
ATOM 4226 O O . PRO A 1 508 ? -64.194 10.397 80.247 1.00 50.31 508 PRO A O 1
ATOM 4229 N N . TRP A 1 509 ? -63.026 11.707 78.856 1.00 41.16 509 TRP A N 1
ATOM 4230 C CA . TRP A 1 509 ? -64.133 11.984 77.903 1.00 41.16 509 TRP A CA 1
ATOM 4231 C C . TRP A 1 509 ? -63.649 11.995 76.419 1.00 41.16 509 TRP A C 1
ATOM 4233 O O . TRP A 1 509 ? -62.436 12.046 76.207 1.00 41.16 509 TRP A O 1
ATOM 4243 N N . PRO A 1 510 ? -64.538 11.833 75.400 1.00 58.59 510 PRO A N 1
ATOM 4244 C CA . PRO A 1 510 ? -64.235 10.990 74.226 1.00 58.59 510 PRO A CA 1
ATOM 4245 C C . PRO A 1 510 ? -64.536 11.638 72.836 1.00 58.59 510 PRO A C 1
ATOM 4247 O O . PRO A 1 510 ? -64.387 12.845 72.677 1.00 58.59 510 PRO A O 1
ATOM 4250 N N . CYS A 1 511 ? -65.008 10.814 71.873 1.00 36.09 511 CYS A N 1
ATOM 4251 C CA . CYS A 1 511 ? -65.356 11.051 70.448 1.00 36.09 511 CYS A CA 1
ATOM 4252 C C . CYS A 1 511 ? -64.162 10.911 69.468 1.00 36.09 511 CYS A C 1
ATOM 4254 O O . CYS A 1 511 ? -63.090 11.444 69.722 1.00 36.09 511 CYS A O 1
ATOM 4256 N N . SER A 1 512 ? -64.204 10.028 68.450 1.00 38.69 512 SER A N 1
ATOM 4257 C CA . SER A 1 512 ? -65.018 10.050 67.198 1.00 38.69 512 SER A CA 1
ATOM 4258 C C . SER A 1 512 ? -64.585 11.208 66.286 1.00 38.69 512 SER A C 1
ATOM 4260 O O . SER A 1 512 ? -64.472 12.326 66.770 1.00 38.69 512 SER A O 1
ATOM 4262 N N . VAL A 1 513 ? -64.303 11.063 64.987 1.00 42.09 513 VAL A N 1
ATOM 4263 C CA . VAL A 1 513 ? -64.768 10.178 63.882 1.00 42.09 513 VAL A CA 1
ATOM 4264 C C . VAL A 1 513 ? -63.513 9.809 63.036 1.00 42.09 513 VAL A C 1
ATOM 4266 O O . VAL A 1 513 ? -62.513 10.514 63.152 1.00 42.09 513 VAL A O 1
ATOM 4269 N N . GLY A 1 514 ? -63.397 8.753 62.222 1.00 44.06 514 GLY A N 1
ATOM 4270 C CA . GLY A 1 514 ? -64.354 7.828 61.596 1.00 44.06 514 GLY A CA 1
ATOM 4271 C C . GLY A 1 514 ? -64.173 7.856 60.073 1.00 44.06 514 GLY A C 1
ATOM 4272 O O . GLY A 1 514 ? -63.927 8.962 59.547 1.00 44.06 514 GLY A O 1
#

pLDDT: mean 78.55, std 20.21, range [28.08, 98.56]

Secondary structure (DSSP, 8-state):
--TTTHHHHHHHHHHHHHTTTTTHHHHHHHHHHHHHHHHHHHHHHHHHHHHHHHHHHHHHHHHHHHHHHHHHHHHHHHHHHHHHHHHHHHHHHHHHHHHHHHHHHHHHHHHHHHHHHHHHHHHHHHHHHHHHHHHHHHHHHHHHHHHHHHHHHHHHHHHHHHHHHHHHHHHHHHHHHHHHHHHHHHHHHHHHHHHHHHHHHHHHHHHHHHHHHHHHHHHHHHHHHHHHHHHHHHHHHHHHHHHHHHHHHHHHHHHHHHHHHHHHHHHHHHHHHHHHHHHHHHHHHHHHHHHHHHHHHHHHHHHHHH-S-HHHHHHHHIIIIITTS--HHHHHHHHHHHHHHHHHHHHHHHHHHHHHHHHHHHHHHHHHHHHHHHHHHHHHHTTHHHHHHHHHHHHHHHHHHHHHHHHHHHHHHHHHHHHHHHHHHHHHHHHHHHHHHHHHHHHHHHHHHHTT-S------------------------------------------------------------

InterPro domains:
  IPR026205 Progesterone-induced-blocking factor 1 [PTHR18950] (1-498)

Radius of gyration: 142.11 Å; chains: 1; bounding box: 284×92×381 Å